Protein AF-A0A958KIE8-F1 (afdb_monomer_lite)

Radius of gyration: 34.41 Å; chains: 1; bounding box: 112×48×85 Å

Sequence (679 aa):
MIEKRIPPRPAASRLVASFLNRLNAFFDALYQSEYNPFYRSGTLAIGLLLVLLGTGFYLLFFYSVSDPYRSVADLQEQAWLGRWIRALHRYATDAALIAVFFHVIQLLAHGKTWGPRTLAWVSGTLLLIALFISAYTGYVMVWDSHGQLLALSGLQLLKELPIFSPEIGQAFSGEASLPASFFFMNLFLHVAIPLGMVFGMWIHTARLARTVWFPVPAIFCWTLAGLTAAAMLVPATLLPEADLMSIVGRIKSDWWYMFWIPLANVTSPGIALSAWGLFFIIMFSIPWWWRPPRSALPPISKVIEDDCTGCTQCARDCPYEAITMVPHSNGKHLLAKISPIHCVSCGICAASCDVLAVGPPDRASRDQIANIEHFCEEKLTTGSGEIVLIGCTHNDSVPQYLENLAAEQSHTHYIGLNCCGTLHSASLEKILDRAGGVMLCGCAARNCMNRDGLNLLLGRLYGKRVPMLDREIDRERIVTAPHSEHEVEEIKQKLEALRCYLNGEAKNSSVNVPTSRKLSWYFKRTVASTALIALVVVVNQAPLGTNPHHAQLRIMGRLPAQAEQRCRPLTDTEKASLPAHMQQKEICERTSIEYLLSVNLEGQSILEKTLKPSSLRGDLPVRIAEEINIEPGMRTVSIKAQPLNSASPVTEQIEYSETIDFQQGKIGLIEIRSASIKD

pLDDT: mean 84.86, std 10.62, range [31.44, 98.12]

Structure (mmCIF, N/CA/C/O backbone):
data_AF-A0A958KIE8-F1
#
_entry.id   AF-A0A958KIE8-F1
#
loop_
_atom_site.group_PDB
_atom_site.id
_atom_site.type_symbol
_atom_site.label_atom_id
_atom_site.label_alt_id
_atom_site.label_comp_id
_atom_site.label_asym_id
_atom_site.label_entity_id
_atom_site.label_seq_id
_atom_site.pdbx_PDB_ins_code
_atom_site.Cartn_x
_atom_site.Cartn_y
_atom_site.Cartn_z
_atom_site.occupancy
_atom_site.B_iso_or_equiv
_atom_site.auth_seq_id
_atom_site.auth_comp_id
_atom_site.auth_asym_id
_atom_site.auth_atom_id
_atom_site.pdbx_PDB_model_num
ATOM 1 N N . MET A 1 1 ? -14.141 12.221 34.749 1.00 47.59 1 MET A N 1
ATOM 2 C CA . MET A 1 1 ? -12.945 11.419 34.393 1.00 47.59 1 MET A CA 1
ATOM 3 C C . MET A 1 1 ? -12.520 11.697 32.966 1.00 47.59 1 MET A C 1
ATOM 5 O O . MET A 1 1 ? -13.037 11.076 32.050 1.00 47.59 1 MET A O 1
ATOM 9 N N . ILE A 1 2 ? -11.592 12.630 32.754 1.00 41.28 2 ILE A N 1
ATOM 10 C CA . ILE A 1 2 ? -10.952 12.775 31.444 1.00 41.28 2 ILE A CA 1
ATOM 11 C C . ILE A 1 2 ? -9.578 12.125 31.571 1.00 41.28 2 ILE A C 1
ATOM 13 O O . ILE A 1 2 ? -8.654 12.726 32.117 1.00 41.28 2 ILE A O 1
ATOM 17 N N . GLU A 1 3 ? -9.441 10.880 31.113 1.00 51.47 3 GLU A N 1
ATOM 18 C CA . GLU A 1 3 ? -8.147 10.194 31.028 1.00 51.47 3 GLU A CA 1
ATOM 19 C C . GLU A 1 3 ? -7.251 10.881 29.976 1.00 51.47 3 GLU A C 1
ATOM 21 O O . GLU A 1 3 ? -7.038 10.383 28.873 1.00 51.47 3 GLU A O 1
ATOM 26 N N . LYS A 1 4 ? -6.690 12.054 30.294 1.00 46.97 4 LYS A N 1
ATOM 27 C CA . LYS A 1 4 ? -5.667 12.715 29.470 1.00 46.97 4 LYS A CA 1
ATOM 28 C C . LYS A 1 4 ? -4.315 12.029 29.670 1.00 46.97 4 LYS A C 1
ATOM 30 O O . LYS A 1 4 ? -3.434 12.555 30.338 1.00 46.97 4 LYS A O 1
ATOM 35 N N . ARG A 1 5 ? -4.126 10.855 29.065 1.00 49.97 5 ARG A N 1
ATOM 36 C CA . ARG A 1 5 ? -2.784 10.301 28.791 1.00 49.97 5 ARG A CA 1
ATOM 37 C C . ARG A 1 5 ? -2.714 9.688 27.395 1.00 49.97 5 ARG A C 1
ATOM 39 O O . ARG A 1 5 ? -2.280 8.553 27.221 1.00 49.97 5 ARG A O 1
ATOM 46 N N . ILE A 1 6 ? -3.132 10.446 26.383 1.00 53.72 6 ILE A N 1
ATOM 47 C CA . ILE A 1 6 ? -2.697 10.163 25.014 1.00 53.72 6 ILE A CA 1
ATOM 48 C C . ILE A 1 6 ? -1.341 10.863 24.850 1.00 53.72 6 ILE A C 1
ATOM 50 O O . ILE A 1 6 ? -1.292 12.084 25.020 1.00 53.72 6 ILE A O 1
ATOM 54 N N . PRO A 1 7 ? -0.239 10.144 24.565 1.00 55.94 7 PRO A N 1
ATOM 55 C CA . PRO A 1 7 ? 1.042 10.793 24.315 1.00 55.94 7 PRO A CA 1
ATOM 56 C C . PRO A 1 7 ? 0.887 11.812 23.176 1.00 55.94 7 PRO A C 1
ATOM 58 O O . PRO A 1 7 ? 0.276 11.483 22.151 1.00 55.94 7 PRO A O 1
ATOM 61 N N . PRO A 1 8 ? 1.409 13.042 23.325 1.00 56.41 8 PRO A N 1
ATOM 62 C CA . PRO A 1 8 ? 1.294 14.053 22.286 1.00 56.41 8 PRO A CA 1
ATOM 63 C C . PRO A 1 8 ? 1.958 13.552 20.997 1.00 56.41 8 PRO A C 1
ATOM 65 O O . PRO A 1 8 ? 3.110 13.115 20.995 1.00 56.41 8 PRO A O 1
ATOM 68 N N . ARG A 1 9 ? 1.209 13.594 19.889 1.00 63.75 9 ARG A N 1
ATOM 69 C CA . ARG A 1 9 ? 1.715 13.232 18.558 1.00 63.75 9 ARG A CA 1
ATOM 70 C C . ARG A 1 9 ? 2.765 14.270 18.102 1.00 63.75 9 ARG A C 1
ATOM 72 O O . ARG A 1 9 ? 2.548 15.466 18.341 1.00 63.75 9 ARG A O 1
ATOM 79 N N . PRO A 1 10 ? 3.861 13.878 17.415 1.00 68.38 10 PRO A N 1
ATOM 80 C CA . PRO A 1 10 ? 4.815 14.827 16.831 1.00 68.38 10 PRO A CA 1
ATOM 81 C C . PRO A 1 10 ? 4.119 15.918 16.000 1.00 68.38 10 PRO A C 1
ATOM 83 O O . PRO A 1 10 ? 3.123 15.642 15.328 1.00 68.38 10 PRO A O 1
ATOM 86 N N . ALA A 1 11 ? 4.626 17.156 16.006 1.00 69.81 11 ALA A N 1
ATOM 87 C CA . ALA A 1 11 ? 3.990 18.283 15.304 1.00 69.81 11 ALA A CA 1
ATOM 88 C C . ALA A 1 11 ? 3.737 17.999 13.809 1.00 69.81 11 ALA A C 1
ATOM 90 O O . ALA A 1 11 ? 2.629 18.227 13.326 1.00 69.81 11 ALA A O 1
ATOM 91 N N . ALA A 1 12 ? 4.704 17.387 13.117 1.00 69.31 12 ALA A N 1
ATOM 92 C CA . ALA A 1 12 ? 4.561 16.968 11.722 1.00 69.31 12 ALA A CA 1
ATOM 93 C C . ALA A 1 12 ? 3.383 15.999 11.510 1.00 69.31 12 ALA A C 1
ATOM 95 O O . ALA A 1 12 ? 2.584 16.177 10.595 1.00 69.31 12 ALA A O 1
ATOM 96 N N . SER A 1 13 ? 3.202 15.018 12.401 1.00 68.19 13 SER A N 1
ATOM 97 C CA . SER A 1 13 ? 2.072 14.083 12.306 1.00 68.19 13 SER A CA 1
ATOM 98 C C . SER A 1 13 ? 0.718 14.750 12.553 1.00 68.19 13 SER A C 1
ATOM 100 O O . SER A 1 13 ? -0.270 14.320 11.972 1.00 68.19 13 SER A O 1
ATOM 102 N N . ARG A 1 14 ? 0.659 15.828 13.350 1.00 70.12 14 ARG A N 1
ATOM 103 C CA . ARG A 1 14 ? -0.570 16.616 13.544 1.00 70.12 14 ARG A CA 1
ATOM 104 C C . ARG A 1 14 ? -0.945 17.407 12.291 1.00 70.12 14 ARG A C 1
ATOM 106 O O . ARG A 1 14 ? -2.121 17.450 11.948 1.00 70.12 14 ARG A O 1
ATOM 113 N N . LEU A 1 15 ? 0.037 17.977 11.591 1.00 75.44 15 LEU A N 1
ATOM 114 C CA . LEU A 1 15 ? -0.188 18.667 10.315 1.00 75.44 15 LEU A CA 1
ATOM 115 C C . LEU A 1 15 ? -0.687 17.699 9.236 1.00 75.44 15 LEU A C 1
ATOM 117 O O . LEU A 1 15 ? -1.717 17.952 8.615 1.00 75.44 15 LEU A O 1
ATOM 121 N N . VAL A 1 16 ? -0.006 16.560 9.071 1.00 76.19 16 VAL A N 1
ATOM 122 C CA . VAL A 1 16 ? -0.420 15.520 8.115 1.00 76.19 16 VAL A CA 1
ATOM 123 C C . VAL A 1 16 ? -1.796 14.960 8.483 1.00 76.19 16 VAL A C 1
ATOM 125 O O . VAL A 1 16 ? -2.643 14.818 7.607 1.00 76.19 16 VAL A O 1
ATOM 128 N N . ALA A 1 17 ? -2.057 14.696 9.767 1.00 74.69 17 ALA A N 1
ATOM 129 C CA . ALA A 1 17 ? -3.368 14.245 10.227 1.00 74.69 17 ALA A CA 1
ATOM 130 C C . ALA A 1 17 ? -4.466 15.278 9.941 1.00 74.69 17 ALA A C 1
ATOM 132 O O . ALA A 1 17 ? -5.523 14.899 9.465 1.00 74.69 17 ALA A O 1
ATOM 133 N N . SER A 1 18 ? -4.214 16.574 10.145 1.00 76.31 18 SER A N 1
ATOM 134 C CA . SER A 1 18 ? -5.188 17.631 9.831 1.00 76.31 18 SER A CA 1
ATOM 135 C C . SER A 1 18 ? -5.561 17.651 8.344 1.00 76.31 18 SER A C 1
ATOM 137 O O . SER A 1 18 ? -6.742 17.687 7.997 1.00 76.31 18 SER A O 1
ATOM 139 N N . PHE A 1 19 ? -4.568 17.551 7.454 1.00 81.12 19 PHE A N 1
ATOM 140 C CA . PHE A 1 19 ? -4.816 17.447 6.014 1.00 81.12 19 PHE A CA 1
ATOM 141 C C . PHE A 1 19 ? -5.600 16.175 5.658 1.00 81.12 19 PHE A C 1
ATOM 143 O O . PHE A 1 19 ? -6.619 16.247 4.971 1.00 81.12 19 PHE A O 1
ATOM 150 N N . LEU A 1 20 ? -5.166 15.017 6.166 1.00 81.38 20 LEU A N 1
ATOM 151 C CA . LEU A 1 20 ? -5.851 13.749 5.922 1.00 81.38 20 LEU A CA 1
ATOM 152 C C . LEU A 1 20 ? -7.263 13.726 6.499 1.00 81.38 20 LEU A C 1
ATOM 154 O O . LEU A 1 20 ? -8.125 13.096 5.906 1.00 81.38 20 LEU A O 1
ATOM 158 N N . ASN A 1 21 ? -7.531 14.412 7.606 1.00 78.19 21 ASN A N 1
ATOM 159 C CA . ASN A 1 21 ? -8.865 14.474 8.192 1.00 78.19 21 ASN A CA 1
ATOM 160 C C . ASN A 1 21 ? -9.828 15.245 7.291 1.00 78.19 21 ASN A C 1
ATOM 162 O O . ASN A 1 21 ? -10.932 14.770 7.057 1.00 78.19 21 ASN A O 1
ATOM 166 N N . ARG A 1 22 ? -9.389 16.355 6.679 1.00 81.62 22 ARG A N 1
ATOM 167 C CA . ARG A 1 22 ? -10.185 17.061 5.654 1.00 81.62 22 ARG A CA 1
ATOM 168 C C . ARG A 1 22 ? -10.444 16.193 4.429 1.00 81.62 22 ARG A C 1
ATOM 170 O O . ARG A 1 22 ? -11.528 16.226 3.859 1.00 81.62 22 ARG A O 1
ATOM 177 N N . LEU A 1 23 ? -9.446 15.415 4.021 1.00 83.12 23 LEU A N 1
ATOM 178 C CA . LEU A 1 23 ? -9.596 14.484 2.913 1.00 83.12 23 LEU A CA 1
ATOM 179 C C . LEU A 1 23 ? -10.590 13.368 3.278 1.00 83.12 23 LEU A C 1
ATOM 181 O O . LEU A 1 23 ? -11.535 13.115 2.541 1.00 83.12 23 LEU A O 1
ATOM 185 N N . ASN A 1 24 ? -10.434 12.749 4.448 1.00 83.44 24 ASN A N 1
ATOM 186 C CA . ASN A 1 24 ? -11.340 11.724 4.955 1.00 83.44 24 ASN A CA 1
ATOM 187 C C . ASN A 1 24 ? -12.767 12.257 5.089 1.00 83.44 24 ASN A C 1
ATOM 189 O O . ASN A 1 24 ? -13.681 11.542 4.713 1.00 83.44 24 ASN A O 1
ATOM 193 N N . ALA A 1 25 ? -12.951 13.515 5.499 1.00 79.31 25 ALA A N 1
ATOM 194 C CA . ALA A 1 25 ? -14.246 14.190 5.547 1.00 79.31 25 ALA A CA 1
ATOM 195 C C . ALA A 1 25 ? -15.003 14.128 4.229 1.00 79.31 25 ALA A C 1
ATOM 197 O O . ALA A 1 25 ? -16.166 13.734 4.166 1.00 79.31 25 ALA A O 1
ATOM 198 N N . PHE A 1 26 ? -14.310 14.509 3.159 1.00 84.44 26 PHE A N 1
ATOM 199 C CA . PHE A 1 26 ? -14.877 14.533 1.825 1.00 84.44 26 PHE A CA 1
ATOM 200 C C . PHE A 1 26 ? -15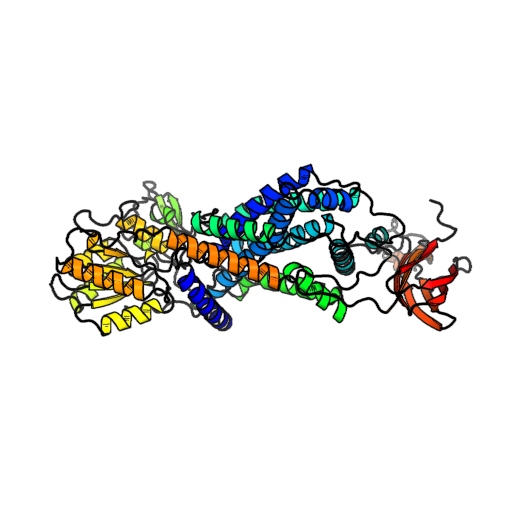.301 13.125 1.384 1.00 84.44 26 PHE A C 1
ATOM 202 O O . PHE A 1 26 ? -16.387 12.936 0.835 1.00 84.44 26 PHE A O 1
ATOM 209 N N . PHE A 1 27 ? -14.472 12.118 1.669 1.00 85.00 27 PHE A N 1
ATOM 210 C CA . PHE A 1 27 ? -14.773 10.731 1.318 1.00 85.00 27 PHE A CA 1
ATOM 211 C C . PHE A 1 27 ? -15.813 10.082 2.235 1.00 85.00 27 PHE A C 1
ATOM 213 O O . PHE A 1 27 ? -16.597 9.272 1.749 1.00 85.00 27 PHE A O 1
ATOM 220 N N . ASP A 1 28 ? -15.884 10.462 3.508 1.00 83.38 28 ASP A N 1
ATOM 221 C CA . ASP A 1 28 ? -16.938 10.048 4.433 1.00 83.38 28 ASP A CA 1
ATOM 222 C C . ASP A 1 28 ? -18.288 10.607 3.977 1.00 83.38 28 ASP A C 1
ATOM 224 O O . ASP A 1 28 ? -19.258 9.864 3.889 1.00 83.38 28 ASP A O 1
ATOM 228 N N . ALA A 1 29 ? -18.354 11.873 3.558 1.00 81.12 29 ALA A N 1
ATOM 229 C CA . ALA A 1 29 ? -19.580 12.438 2.994 1.00 81.12 29 ALA A CA 1
ATOM 230 C C . ALA A 1 29 ? -20.040 11.689 1.723 1.00 81.12 29 ALA A C 1
ATOM 232 O O . ALA A 1 29 ? -21.236 11.501 1.483 1.00 81.12 29 ALA A O 1
ATOM 233 N N . LEU A 1 30 ? -19.091 11.225 0.905 1.00 83.31 30 LEU A N 1
ATOM 234 C CA . LEU A 1 30 ? -19.371 10.566 -0.371 1.00 83.31 30 LEU A CA 1
ATOM 235 C C . LEU A 1 30 ? -19.731 9.075 -0.215 1.00 83.31 30 LEU A C 1
ATOM 237 O O . LEU A 1 30 ? -20.701 8.588 -0.810 1.00 83.31 30 LEU A O 1
ATOM 241 N N . TYR A 1 31 ? -18.977 8.348 0.610 1.00 82.56 31 TYR A N 1
ATOM 242 C CA . TYR A 1 31 ? -19.041 6.890 0.747 1.00 82.56 31 TYR A CA 1
ATOM 243 C C . TYR A 1 31 ? -19.612 6.405 2.082 1.00 82.56 31 TYR A C 1
ATOM 245 O O . TYR A 1 31 ? -19.972 5.232 2.170 1.00 82.56 31 TYR A O 1
ATOM 253 N N . GLN A 1 32 ? -19.768 7.286 3.073 1.00 82.00 32 GLN A N 1
ATOM 254 C CA . GLN A 1 32 ? -19.886 6.968 4.503 1.00 82.00 32 GLN A CA 1
ATOM 255 C C . GLN A 1 32 ? -18.596 6.373 5.065 1.00 82.00 32 GLN A C 1
ATOM 257 O O . GLN A 1 32 ? -17.829 5.712 4.357 1.00 82.00 32 GLN A O 1
ATOM 262 N N . SER A 1 33 ? -18.374 6.565 6.362 1.00 79.44 33 SER A N 1
ATOM 263 C CA . SER A 1 33 ? -17.153 6.112 7.036 1.00 79.44 33 SER A CA 1
ATOM 264 C C . SER A 1 33 ? -16.941 4.598 6.913 1.00 79.44 33 SER A C 1
ATOM 266 O O . SER A 1 33 ? -15.813 4.110 6.824 1.00 79.44 33 SER A O 1
ATOM 268 N N . GLU A 1 34 ? -18.027 3.830 6.799 1.00 80.38 34 GLU A N 1
ATOM 269 C CA . GLU A 1 34 ? -17.981 2.388 6.574 1.00 80.38 34 GLU A CA 1
ATOM 270 C C . GLU A 1 34 ? -17.353 1.999 5.224 1.00 80.38 34 GLU A C 1
ATOM 272 O O . GLU A 1 34 ? -16.671 0.973 5.166 1.00 80.38 34 GLU A O 1
ATOM 277 N N . TYR A 1 35 ? -17.541 2.783 4.156 1.00 84.56 35 TYR A N 1
ATOM 278 C CA . TYR A 1 35 ? -17.046 2.479 2.802 1.00 84.56 35 TYR A CA 1
ATOM 279 C C . TYR A 1 35 ? -15.987 3.467 2.318 1.00 84.56 35 TYR A C 1
ATOM 281 O O . TYR A 1 35 ? -15.679 3.494 1.128 1.00 84.56 35 TYR A O 1
ATOM 289 N N . ASN A 1 36 ? -15.403 4.258 3.215 1.00 86.62 36 ASN A N 1
ATOM 290 C CA . ASN A 1 36 ? -14.331 5.167 2.853 1.00 86.62 36 ASN A CA 1
ATOM 291 C C . ASN A 1 36 ? -13.122 4.371 2.289 1.00 86.62 36 ASN A C 1
ATOM 293 O O . ASN A 1 36 ? -12.564 3.513 2.992 1.00 86.62 36 ASN A O 1
ATOM 297 N N . PRO A 1 37 ? -12.695 4.630 1.033 1.00 85.88 37 PRO A N 1
ATOM 298 C CA . PRO A 1 37 ? -11.591 3.912 0.396 1.00 85.88 37 PRO A CA 1
ATOM 299 C C . PRO A 1 37 ? -10.255 4.098 1.107 1.00 85.88 37 PRO A C 1
ATOM 301 O O . PRO A 1 37 ? -9.429 3.188 1.079 1.00 85.88 37 PRO A O 1
ATOM 304 N N . PHE A 1 38 ? -10.037 5.217 1.797 1.00 85.62 38 PHE A N 1
ATOM 305 C CA . PHE A 1 38 ? -8.783 5.465 2.501 1.00 85.62 38 PHE A CA 1
ATOM 306 C C . PHE A 1 38 ? -8.675 4.641 3.773 1.00 85.62 38 PHE A C 1
ATOM 308 O O . PHE A 1 38 ? -7.670 3.955 3.954 1.00 85.62 38 PHE A O 1
ATOM 315 N N . TYR A 1 39 ? -9.744 4.560 4.572 1.00 84.38 39 TYR A N 1
ATOM 316 C CA . TYR A 1 39 ? -9.789 3.686 5.754 1.00 84.38 39 TYR A CA 1
ATOM 317 C C . TYR A 1 39 ? -9.575 2.207 5.408 1.00 84.38 39 TYR A C 1
ATOM 319 O O . TYR A 1 39 ? -9.159 1.413 6.255 1.00 84.38 39 TYR A O 1
ATOM 327 N N . ARG A 1 40 ? -9.854 1.831 4.156 1.00 88.06 40 ARG A N 1
ATOM 328 C CA . ARG A 1 40 ? -9.748 0.465 3.630 1.00 88.06 40 ARG A CA 1
ATOM 329 C C . ARG A 1 40 ? -8.633 0.284 2.606 1.00 88.06 40 ARG A C 1
ATOM 331 O O . ARG A 1 40 ? -8.549 -0.782 1.997 1.00 88.06 40 ARG A O 1
ATOM 338 N N . SER A 1 41 ? -7.756 1.273 2.475 1.00 92.31 41 SER A N 1
ATOM 339 C CA . SER A 1 41 ? -6.657 1.325 1.508 1.00 92.31 41 SER A CA 1
ATOM 340 C C . SER A 1 41 ? -5.797 0.058 1.507 1.00 92.31 41 SER A C 1
ATOM 342 O O . SER A 1 41 ? -5.546 -0.509 0.450 1.00 92.31 41 SER A O 1
ATOM 344 N N . GLY A 1 42 ? -5.449 -0.471 2.686 1.00 91.94 42 GLY A N 1
ATOM 345 C CA . GLY A 1 42 ? -4.684 -1.720 2.807 1.00 91.94 42 GLY A CA 1
ATOM 346 C C . GLY A 1 42 ? -5.413 -2.947 2.237 1.00 91.94 42 GLY A C 1
ATOM 347 O O . GLY A 1 42 ? -4.840 -3.703 1.460 1.00 91.94 42 GLY A O 1
ATOM 348 N N . THR A 1 43 ? -6.701 -3.128 2.557 1.00 92.44 43 THR A N 1
ATOM 349 C CA . THR A 1 43 ? -7.502 -4.234 1.991 1.00 92.44 43 THR A CA 1
ATOM 350 C C . THR A 1 43 ? -7.786 -4.050 0.504 1.00 92.44 43 THR A C 1
ATOM 352 O O . THR A 1 43 ? -7.879 -5.026 -0.235 1.00 92.44 43 THR A O 1
ATOM 355 N N . LEU A 1 44 ? -7.912 -2.799 0.053 1.00 94.12 44 LEU A N 1
ATOM 356 C CA . LEU A 1 44 ? -8.105 -2.482 -1.354 1.00 94.12 44 LEU A CA 1
ATOM 357 C C . LEU A 1 44 ? -6.842 -2.800 -2.164 1.00 94.12 44 LEU A C 1
ATOM 359 O O . LEU A 1 44 ? -6.957 -3.405 -3.222 1.00 94.12 44 LEU A O 1
ATOM 363 N N . ALA A 1 45 ? -5.653 -2.492 -1.635 1.00 96.00 45 ALA A N 1
ATOM 364 C CA . ALA A 1 45 ? -4.377 -2.853 -2.250 1.00 96.00 45 ALA A CA 1
ATOM 365 C C . ALA A 1 45 ? -4.228 -4.375 -2.427 1.00 96.00 45 ALA A C 1
ATOM 367 O O . ALA A 1 45 ? -3.807 -4.823 -3.489 1.00 96.00 45 ALA A O 1
ATOM 368 N N . ILE A 1 46 ? -4.646 -5.181 -1.440 1.00 95.31 46 ILE A N 1
ATOM 369 C CA . ILE A 1 46 ? -4.676 -6.651 -1.567 1.00 95.31 46 ILE A CA 1
ATOM 370 C C . ILE A 1 46 ? -5.664 -7.084 -2.659 1.00 95.31 46 ILE A C 1
ATOM 372 O O . ILE A 1 46 ? -5.325 -7.909 -3.503 1.00 95.31 46 ILE A O 1
ATOM 376 N N . GLY A 1 47 ? -6.875 -6.517 -2.677 1.00 96.12 47 GLY A N 1
ATOM 377 C CA . GLY A 1 47 ? -7.859 -6.803 -3.726 1.00 96.12 47 GLY A CA 1
ATOM 378 C C . GLY A 1 47 ? -7.335 -6.482 -5.129 1.00 96.12 47 GLY A C 1
ATOM 379 O O . GLY A 1 47 ? -7.515 -7.273 -6.050 1.00 96.12 47 GLY A O 1
ATOM 380 N N . LEU A 1 48 ? -6.637 -5.357 -5.286 1.00 97.19 48 LEU A N 1
ATOM 381 C CA . LEU A 1 48 ? -6.026 -4.945 -6.550 1.00 97.19 48 LEU A CA 1
ATOM 382 C C . LEU A 1 48 ? -4.829 -5.822 -6.931 1.00 97.19 48 LEU A C 1
ATOM 384 O O . LEU A 1 48 ? -4.690 -6.153 -8.103 1.00 97.19 48 LEU A O 1
ATOM 388 N N . LEU A 1 49 ? -4.029 -6.288 -5.966 1.00 96.81 49 LEU A N 1
ATOM 389 C CA . LEU A 1 49 ? -2.990 -7.292 -6.216 1.00 96.81 49 LEU A CA 1
ATOM 390 C C . LEU A 1 49 ? -3.590 -8.580 -6.801 1.00 96.81 49 LEU A C 1
ATOM 392 O O . LEU A 1 49 ? -3.026 -9.142 -7.732 1.00 96.81 49 LEU A O 1
ATOM 396 N N . LEU A 1 50 ? -4.755 -9.027 -6.323 1.00 96.88 50 LEU A N 1
ATOM 397 C CA . LEU A 1 50 ? -5.438 -10.196 -6.896 1.00 96.88 50 LEU A CA 1
ATOM 398 C C . LEU A 1 50 ? -5.936 -9.938 -8.322 1.00 96.88 50 LEU A C 1
ATOM 400 O O . LEU A 1 50 ? -5.831 -10.824 -9.168 1.00 96.88 50 LEU A O 1
ATOM 404 N N . VAL A 1 51 ? -6.438 -8.730 -8.608 1.00 97.50 51 VAL A N 1
ATOM 405 C CA . VAL A 1 51 ? -6.798 -8.324 -9.978 1.00 97.50 51 VAL A CA 1
ATOM 406 C C . VAL A 1 51 ? -5.565 -8.350 -10.882 1.00 97.50 51 VAL A C 1
ATOM 408 O O . VAL A 1 51 ? -5.638 -8.888 -11.985 1.00 97.50 51 VAL A O 1
ATOM 411 N N . LEU A 1 52 ? -4.427 -7.831 -10.414 1.00 97.94 52 LEU A N 1
ATOM 412 C CA . LEU A 1 52 ? -3.158 -7.845 -11.144 1.00 97.94 52 LEU A CA 1
ATOM 413 C C . LEU A 1 52 ? -2.653 -9.266 -11.397 1.00 97.94 52 LEU A C 1
ATOM 415 O O . LEU A 1 52 ? -2.269 -9.574 -12.519 1.00 97.94 52 LEU A O 1
ATOM 419 N N . LEU A 1 53 ? -2.717 -10.154 -10.404 1.00 97.88 53 LEU A N 1
ATOM 420 C CA . LEU A 1 53 ? -2.345 -11.560 -10.575 1.00 97.88 53 LEU A CA 1
ATOM 421 C C . LEU A 1 53 ? -3.260 -12.269 -11.581 1.00 97.88 53 LEU A C 1
ATOM 423 O O . LEU A 1 53 ? -2.768 -12.975 -12.455 1.00 97.88 53 LEU A O 1
ATOM 427 N N . GLY A 1 54 ? -4.577 -12.058 -11.495 1.00 97.56 54 GLY A N 1
ATOM 428 C CA . GLY A 1 54 ? -5.542 -12.680 -12.406 1.00 97.56 54 GLY A CA 1
ATOM 429 C C . GLY A 1 54 ? -5.401 -12.192 -13.849 1.00 97.56 54 GLY A C 1
ATOM 430 O O . GLY A 1 54 ? -5.328 -12.995 -14.777 1.00 97.56 54 GLY A O 1
ATOM 431 N N . THR A 1 55 ? -5.316 -10.875 -14.044 1.00 97.44 55 THR A N 1
ATOM 432 C CA . THR A 1 55 ? -5.118 -10.277 -15.376 1.00 97.44 55 THR A CA 1
ATOM 433 C C . THR A 1 55 ? -3.724 -10.569 -15.931 1.00 97.44 55 THR A C 1
ATOM 435 O O . THR A 1 55 ? -3.599 -10.869 -17.112 1.00 97.44 55 THR A O 1
ATOM 438 N N . GLY A 1 56 ? -2.686 -10.554 -15.091 1.00 96.88 56 GLY A N 1
ATOM 439 C CA . GLY A 1 56 ? -1.318 -10.892 -15.477 1.00 96.88 56 GLY A CA 1
ATOM 440 C C . GLY A 1 56 ? -1.206 -12.343 -15.930 1.00 96.88 56 GLY A C 1
ATOM 441 O O . GLY A 1 56 ? -0.724 -12.593 -17.027 1.00 96.88 56 GLY A O 1
ATOM 442 N N . PHE A 1 57 ? -1.744 -13.288 -15.149 1.00 97.06 57 PHE A N 1
ATOM 443 C CA . PHE A 1 57 ? -1.795 -14.707 -15.518 1.00 97.06 57 PHE A CA 1
ATOM 444 C C . PHE A 1 57 ? -2.463 -14.928 -16.879 1.00 97.06 57 PHE A C 1
ATOM 446 O O . PHE A 1 57 ? -1.969 -15.705 -17.687 1.00 97.06 57 PHE A O 1
ATOM 453 N N . TYR A 1 58 ? -3.551 -14.209 -17.156 1.00 96.25 58 TYR A N 1
ATOM 454 C CA . TYR A 1 58 ? -4.198 -14.254 -18.461 1.00 96.25 58 TYR A CA 1
ATOM 455 C C . TYR A 1 58 ? -3.289 -13.727 -19.590 1.00 96.25 58 TYR A C 1
ATOM 457 O O . TYR A 1 58 ? -3.171 -14.362 -20.635 1.00 96.25 58 TYR A O 1
ATOM 465 N N . LEU A 1 59 ? -2.621 -12.587 -19.389 1.00 95.38 59 LEU A N 1
ATOM 466 C CA . LEU A 1 59 ? -1.754 -11.980 -20.406 1.00 95.38 59 LEU A CA 1
ATOM 467 C C . LEU A 1 59 ? -0.530 -12.851 -20.739 1.00 95.38 59 LEU A C 1
ATOM 469 O O . LEU A 1 59 ? -0.047 -12.808 -21.869 1.00 95.38 59 LEU A O 1
ATOM 473 N N . LEU A 1 60 ? -0.068 -13.689 -19.801 1.00 95.12 60 LEU A N 1
ATOM 474 C CA . LEU A 1 60 ? 1.045 -14.620 -20.029 1.00 95.12 60 LEU A CA 1
ATOM 475 C C . LEU A 1 60 ? 0.798 -15.600 -21.179 1.00 95.12 60 LEU A C 1
ATOM 477 O O . LEU A 1 60 ? 1.755 -15.990 -21.838 1.00 95.12 60 LEU A O 1
ATOM 481 N N . PHE A 1 61 ? -0.454 -15.983 -21.449 1.00 93.88 61 PHE A N 1
ATOM 482 C CA . PHE A 1 61 ? -0.772 -16.913 -22.540 1.00 93.88 61 PHE A CA 1
ATOM 483 C C . PHE A 1 61 ? -0.499 -16.341 -23.935 1.00 93.88 61 PHE A C 1
ATOM 485 O O . PHE A 1 61 ? -0.419 -17.102 -24.896 1.00 93.88 61 PHE A O 1
ATOM 492 N N . PHE A 1 62 ? -0.367 -15.020 -24.049 1.00 94.06 62 PHE A N 1
ATOM 493 C CA . PHE A 1 62 ? -0.241 -14.321 -25.326 1.00 94.06 62 PHE A CA 1
ATOM 494 C C . PHE A 1 62 ? 1.102 -13.606 -25.494 1.00 94.06 62 PHE A C 1
ATOM 496 O O . PHE A 1 62 ? 1.425 -13.171 -26.594 1.00 94.06 62 PHE A O 1
ATOM 503 N N . TYR A 1 63 ? 1.885 -13.468 -24.423 1.00 95.69 63 TYR A N 1
ATOM 504 C CA . TYR A 1 63 ? 3.164 -12.769 -24.464 1.00 95.69 63 TYR A CA 1
ATOM 505 C C . TYR A 1 63 ? 4.275 -13.653 -25.045 1.00 95.69 63 TYR A C 1
ATOM 507 O O . TYR A 1 63 ? 4.474 -14.784 -24.597 1.00 95.69 63 TYR A O 1
ATOM 515 N N . SER A 1 64 ? 5.045 -13.117 -25.996 1.00 95.56 64 SER A N 1
ATOM 516 C CA . SER A 1 64 ? 6.200 -13.798 -26.590 1.00 95.56 64 SER A CA 1
ATOM 517 C C . SER A 1 64 ? 7.508 -13.114 -26.209 1.00 95.56 64 SER A C 1
ATOM 519 O O . SER A 1 64 ? 7.695 -11.928 -26.448 1.00 95.56 64 SER A O 1
ATOM 521 N N . VAL A 1 65 ? 8.463 -13.874 -25.667 1.00 95.06 65 VAL A N 1
ATOM 522 C CA . VAL A 1 65 ? 9.804 -13.353 -25.330 1.00 95.06 65 VAL A CA 1
ATOM 523 C C . VAL A 1 65 ? 10.698 -13.140 -26.554 1.00 95.06 65 VAL A C 1
ATOM 525 O O . VAL A 1 65 ? 11.687 -12.420 -26.453 1.00 95.06 65 VAL A O 1
ATOM 528 N N . SER A 1 66 ? 10.393 -13.787 -27.686 1.00 93.25 66 SER A N 1
ATOM 529 C CA . SER A 1 66 ? 11.180 -13.651 -28.919 1.00 93.25 66 SER A CA 1
ATOM 530 C C . SER A 1 66 ? 10.812 -12.401 -29.711 1.00 93.25 66 SER A C 1
ATOM 532 O O . SER A 1 66 ? 11.660 -11.869 -30.415 1.00 93.25 66 SER A O 1
ATOM 534 N N . ASP A 1 67 ? 9.557 -11.961 -29.599 1.00 93.31 67 ASP A N 1
ATOM 535 C CA . ASP A 1 67 ? 9.043 -10.746 -30.232 1.00 93.31 67 ASP A CA 1
ATOM 536 C C . ASP A 1 67 ? 8.054 -10.036 -29.277 1.00 93.31 67 ASP A C 1
ATOM 538 O O . ASP A 1 67 ? 6.829 -10.164 -29.416 1.00 93.31 67 ASP A O 1
ATOM 542 N N . PRO A 1 68 ? 8.577 -9.356 -28.235 1.00 94.19 68 PRO A N 1
ATOM 543 C CA . PRO A 1 68 ? 7.764 -8.770 -27.170 1.00 94.19 68 PRO A CA 1
ATOM 544 C C . PRO A 1 68 ? 6.766 -7.736 -27.677 1.00 94.19 68 PRO A C 1
ATOM 546 O O . PRO A 1 68 ? 5.572 -7.849 -27.391 1.00 94.19 68 PRO A O 1
ATOM 549 N N . TYR A 1 69 ? 7.237 -6.766 -28.466 1.00 95.50 69 TYR A N 1
ATOM 550 C CA . TYR A 1 69 ? 6.412 -5.661 -28.943 1.00 95.50 69 TYR A CA 1
ATOM 551 C C . TYR A 1 69 ? 5.261 -6.167 -29.811 1.00 95.50 69 TYR A C 1
ATOM 553 O O . TYR A 1 69 ? 4.100 -5.837 -29.551 1.00 95.50 69 TYR A O 1
ATOM 561 N N . ARG A 1 70 ? 5.550 -7.038 -30.788 1.00 95.56 70 ARG A N 1
ATOM 562 C CA . ARG A 1 70 ? 4.518 -7.583 -31.671 1.00 95.56 70 ARG A CA 1
ATOM 563 C C . ARG A 1 70 ? 3.487 -8.410 -30.914 1.00 95.56 70 ARG A C 1
ATOM 565 O O . ARG A 1 70 ? 2.298 -8.239 -31.151 1.00 95.56 70 ARG A O 1
ATOM 572 N N . SER A 1 71 ? 3.907 -9.227 -29.945 1.00 95.25 71 SER A N 1
ATOM 573 C CA . SER A 1 71 ? 2.960 -10.009 -29.135 1.00 95.25 71 SER A CA 1
ATOM 574 C C . SER A 1 71 ? 1.966 -9.128 -28.365 1.00 95.25 71 SER A C 1
ATOM 576 O O . SER A 1 71 ? 0.787 -9.464 -28.226 1.00 95.25 71 SER A O 1
ATOM 578 N N . VAL A 1 72 ? 2.408 -7.951 -27.911 1.00 94.81 72 VAL A N 1
ATOM 579 C CA . VAL A 1 72 ? 1.542 -6.969 -27.249 1.00 94.81 72 VAL A CA 1
ATOM 580 C C . VAL A 1 72 ? 0.702 -6.178 -28.258 1.00 94.81 72 VAL A C 1
ATOM 582 O O . VAL A 1 72 ? -0.444 -5.837 -27.952 1.00 94.81 72 VAL A O 1
ATOM 585 N N . ALA A 1 73 ? 1.221 -5.910 -29.457 1.00 94.81 73 ALA A N 1
ATOM 586 C CA . ALA A 1 73 ? 0.460 -5.304 -30.548 1.00 94.81 73 ALA A CA 1
ATOM 587 C C . ALA A 1 73 ? -0.709 -6.203 -30.988 1.00 94.81 73 ALA A C 1
ATOM 589 O O . ALA A 1 73 ? -1.846 -5.735 -31.036 1.00 94.81 73 ALA A O 1
ATOM 590 N N . ASP A 1 74 ? -0.470 -7.504 -31.164 1.00 93.69 74 ASP A N 1
ATOM 591 C CA . ASP A 1 74 ? -1.498 -8.490 -31.518 1.00 93.69 74 ASP A CA 1
ATOM 592 C C . ASP A 1 74 ? -2.600 -8.570 -30.437 1.00 93.69 74 ASP A C 1
ATOM 594 O O . ASP A 1 74 ? -3.797 -8.664 -30.732 1.00 93.69 74 ASP A O 1
ATOM 598 N N . LEU A 1 75 ? -2.222 -8.467 -29.155 1.00 91.56 75 LEU A N 1
ATOM 599 C CA . LEU A 1 75 ? -3.168 -8.327 -28.040 1.00 91.56 75 LEU A CA 1
ATOM 600 C C . LEU A 1 75 ? -3.985 -7.030 -28.129 1.00 91.56 75 LEU A C 1
ATOM 602 O O . LEU A 1 75 ? -5.178 -7.011 -27.818 1.00 91.56 75 LEU A O 1
ATOM 606 N N . GLN A 1 76 ? -3.355 -5.928 -28.525 1.00 91.00 76 GLN A N 1
ATOM 607 C CA . GLN A 1 76 ? -3.990 -4.615 -28.617 1.00 91.00 76 GLN A CA 1
ATOM 608 C C . GLN A 1 76 ? -5.042 -4.547 -29.738 1.00 91.00 76 GLN A C 1
ATOM 610 O O . GLN A 1 76 ? -6.015 -3.794 -29.615 1.00 91.00 76 GLN A O 1
ATOM 615 N N . GLU A 1 77 ? -4.892 -5.338 -30.800 1.00 90.69 77 GLU A N 1
ATOM 616 C CA . GLU A 1 77 ? -5.875 -5.445 -31.885 1.00 90.69 77 GLU A CA 1
ATOM 617 C C . GLU A 1 77 ? -7.171 -6.143 -31.435 1.00 90.69 77 GLU A C 1
ATOM 619 O O . GLU A 1 77 ? -8.270 -5.819 -31.898 1.00 90.69 77 GLU A O 1
ATOM 624 N N . GLN A 1 78 ? -7.083 -7.044 -30.454 1.00 88.31 78 GLN A N 1
ATOM 625 C CA . GLN A 1 78 ? -8.230 -7.768 -29.910 1.00 88.31 78 GLN A CA 1
ATOM 626 C C . GLN A 1 78 ? -8.996 -6.912 -28.894 1.00 88.31 78 GLN A C 1
ATOM 628 O O . GLN A 1 78 ? -8.626 -6.804 -27.723 1.00 88.31 78 GLN A O 1
ATOM 633 N N . ALA A 1 79 ? -10.121 -6.334 -29.325 1.00 73.75 79 ALA A N 1
ATOM 634 C CA . ALA A 1 79 ? -10.865 -5.334 -28.558 1.00 73.75 79 ALA A CA 1
ATOM 635 C C . ALA A 1 79 ? -11.249 -5.744 -27.120 1.00 73.75 79 ALA A C 1
ATOM 637 O O . ALA A 1 79 ? -11.115 -4.920 -26.215 1.00 73.75 79 ALA A O 1
ATOM 638 N N . TRP A 1 80 ? -11.729 -6.976 -26.921 1.00 70.25 80 TRP A N 1
ATOM 639 C CA . TRP A 1 80 ? -12.309 -7.441 -25.651 1.00 70.25 80 TRP A CA 1
ATOM 640 C C . TRP A 1 80 ? -11.363 -8.327 -24.847 1.00 70.25 80 TRP A C 1
ATOM 642 O O . TRP A 1 80 ? -11.176 -8.113 -23.656 1.00 70.25 80 TRP A O 1
ATOM 652 N N . LEU A 1 81 ? -10.761 -9.321 -25.492 1.00 81.44 81 LEU A N 1
ATOM 653 C CA . LEU A 1 81 ? -9.929 -10.309 -24.814 1.00 81.44 81 LEU A CA 1
ATOM 654 C C . LEU A 1 81 ? -8.486 -9.832 -24.611 1.00 81.44 81 LEU A C 1
ATOM 656 O O . LEU A 1 81 ? -7.839 -10.301 -23.686 1.00 81.44 81 LEU A O 1
ATOM 660 N N . GLY A 1 82 ? -7.981 -8.885 -25.406 1.00 87.75 82 GLY A N 1
ATOM 661 C CA . GLY A 1 82 ? -6.607 -8.395 -25.276 1.00 87.75 82 GLY A CA 1
ATOM 662 C C . GLY A 1 82 ? -6.538 -6.970 -24.736 1.00 87.75 82 GLY A C 1
ATOM 663 O O . GLY A 1 82 ? -6.210 -6.754 -23.568 1.00 87.75 82 GLY A O 1
ATOM 664 N N . ARG A 1 83 ? -6.908 -5.986 -25.561 1.00 90.94 83 ARG A N 1
ATOM 665 C CA . ARG A 1 83 ? -6.814 -4.548 -25.255 1.00 90.94 83 ARG A CA 1
ATOM 666 C C . ARG A 1 83 ? -7.455 -4.158 -23.925 1.00 90.94 83 ARG A C 1
ATOM 668 O O . ARG A 1 83 ? -6.853 -3.405 -23.160 1.00 90.94 83 ARG A O 1
ATOM 675 N N . TRP A 1 84 ? -8.657 -4.662 -23.639 1.00 93.12 84 TRP A N 1
ATOM 676 C CA . TRP A 1 84 ? -9.357 -4.362 -22.388 1.00 93.12 84 TRP A CA 1
ATOM 677 C C . TRP A 1 84 ? -8.640 -4.946 -21.165 1.00 93.12 84 TRP A C 1
ATOM 679 O O . TRP A 1 84 ? -8.393 -4.209 -20.213 1.00 93.12 84 TRP A O 1
ATOM 689 N N . ILE A 1 85 ? -8.249 -6.228 -21.189 1.00 94.75 85 ILE A N 1
ATOM 690 C CA . ILE A 1 85 ? -7.539 -6.861 -20.061 1.00 94.75 85 ILE A CA 1
ATOM 691 C C . ILE A 1 85 ? -6.182 -6.194 -19.836 1.00 94.75 85 ILE A C 1
ATOM 693 O O . ILE A 1 85 ? -5.811 -5.937 -18.692 1.00 94.75 85 ILE A O 1
ATOM 697 N N . ARG A 1 86 ? -5.472 -5.836 -20.911 1.00 94.50 86 ARG A N 1
ATOM 698 C CA . ARG A 1 86 ? -4.214 -5.086 -20.831 1.00 94.50 86 ARG A CA 1
ATOM 699 C C . ARG A 1 86 ? -4.410 -3.719 -20.175 1.00 94.50 86 ARG A C 1
ATOM 701 O O . ARG A 1 86 ? -3.654 -3.357 -19.275 1.00 94.50 86 ARG A O 1
ATOM 708 N N . ALA A 1 87 ? -5.438 -2.974 -20.583 1.00 93.25 87 ALA A N 1
ATOM 709 C CA . ALA A 1 87 ? -5.774 -1.685 -19.981 1.00 93.25 87 ALA A CA 1
ATOM 710 C C . ALA A 1 87 ? -6.207 -1.830 -18.511 1.00 93.25 87 ALA A C 1
ATOM 712 O O . ALA A 1 87 ? -5.789 -1.038 -17.669 1.00 93.25 87 ALA A O 1
ATOM 713 N N . LEU A 1 88 ? -6.978 -2.869 -18.177 1.00 95.12 88 LEU A N 1
ATOM 714 C CA . LEU A 1 88 ? -7.364 -3.171 -16.800 1.00 95.12 88 LEU A CA 1
ATOM 715 C C . LEU A 1 88 ? -6.145 -3.504 -15.934 1.00 95.12 88 LEU A C 1
ATOM 717 O O . LEU A 1 88 ? -6.030 -2.952 -14.844 1.00 95.12 88 LEU A O 1
ATOM 721 N N . HIS A 1 89 ? -5.229 -4.351 -16.416 1.00 96.19 89 HIS A N 1
ATOM 722 C CA . HIS A 1 89 ? -3.974 -4.666 -15.728 1.00 96.19 89 HIS A CA 1
ATOM 723 C C . HIS A 1 89 ? -3.188 -3.379 -15.457 1.00 96.19 89 HIS A C 1
ATOM 725 O O . HIS A 1 89 ? -2.819 -3.097 -14.322 1.00 96.19 89 HIS A O 1
ATOM 731 N N . ARG A 1 90 ? -3.041 -2.531 -16.480 1.00 92.81 90 ARG A N 1
ATOM 732 C CA . ARG A 1 90 ? -2.342 -1.245 -16.401 1.00 92.81 90 ARG A CA 1
ATOM 733 C C . ARG A 1 90 ? -2.951 -0.278 -15.376 1.00 92.81 90 ARG A C 1
ATOM 735 O O . ARG A 1 90 ? -2.207 0.292 -14.579 1.00 92.81 90 ARG A O 1
ATOM 742 N N . TYR A 1 91 ? -4.271 -0.083 -15.391 1.00 93.56 91 TYR A N 1
ATOM 743 C CA . TYR A 1 91 ? -4.960 0.832 -14.471 1.00 93.56 91 TYR A CA 1
ATOM 744 C C . TYR A 1 91 ? -5.112 0.269 -13.058 1.00 93.56 91 TYR A C 1
ATOM 746 O O . TYR A 1 91 ? -5.130 1.030 -12.089 1.00 93.56 91 TYR A O 1
ATOM 754 N N . ALA A 1 92 ? -5.183 -1.056 -12.910 1.00 95.88 92 ALA A N 1
ATOM 755 C CA . ALA A 1 92 ? -5.137 -1.696 -11.604 1.00 95.88 92 ALA A CA 1
ATOM 756 C C . ALA A 1 92 ? -3.792 -1.445 -10.905 1.00 95.88 92 ALA A C 1
ATOM 758 O O . ALA A 1 92 ? -3.785 -1.279 -9.685 1.00 95.88 92 ALA A O 1
ATOM 759 N N . THR A 1 93 ? -2.683 -1.340 -11.650 1.00 95.06 93 THR A N 1
ATOM 760 C CA . THR A 1 93 ? -1.366 -0.995 -11.090 1.00 95.06 93 THR A CA 1
ATOM 761 C C . THR A 1 93 ? -1.369 0.415 -10.491 1.00 95.06 93 THR A C 1
ATOM 763 O O . THR A 1 93 ? -0.974 0.580 -9.335 1.00 95.06 93 THR A O 1
ATOM 766 N N . ASP A 1 94 ? -1.918 1.406 -11.206 1.00 92.75 94 ASP A N 1
ATOM 767 C CA . ASP A 1 94 ? -2.047 2.790 -10.712 1.00 92.75 94 ASP A CA 1
ATOM 768 C C . ASP A 1 94 ? -2.913 2.852 -9.449 1.00 92.75 94 ASP A C 1
ATOM 770 O O . ASP A 1 94 ? -2.538 3.446 -8.434 1.00 92.75 94 ASP A O 1
ATOM 774 N N . ALA A 1 95 ? -4.072 2.188 -9.483 1.00 94.06 95 ALA A N 1
ATOM 775 C CA . ALA A 1 95 ? -4.966 2.122 -8.335 1.00 94.06 95 ALA A CA 1
ATOM 776 C C . ALA A 1 95 ? -4.301 1.434 -7.132 1.00 94.06 95 ALA A C 1
ATOM 778 O O . ALA A 1 95 ? -4.503 1.865 -5.994 1.00 94.06 95 ALA A O 1
ATOM 779 N N . ALA A 1 96 ? -3.503 0.384 -7.364 1.00 95.75 96 ALA A N 1
ATOM 780 C CA . ALA A 1 96 ? -2.797 -0.334 -6.309 1.00 95.75 96 ALA A CA 1
ATOM 781 C C . ALA A 1 96 ? -1.756 0.568 -5.642 1.00 95.75 96 ALA A C 1
ATOM 783 O O . ALA A 1 96 ? -1.713 0.639 -4.414 1.00 95.75 96 ALA A O 1
ATOM 784 N N . LEU A 1 97 ? -0.971 1.309 -6.426 1.00 94.38 97 LEU A N 1
ATOM 785 C CA . LEU A 1 97 ? 0.012 2.243 -5.888 1.00 94.38 97 LEU A CA 1
ATOM 786 C C . LEU A 1 97 ? -0.645 3.370 -5.086 1.00 94.38 97 LEU A C 1
ATOM 788 O O . LEU A 1 97 ? -0.197 3.662 -3.979 1.00 94.38 97 LEU A O 1
ATOM 792 N N . ILE A 1 98 ? -1.732 3.960 -5.589 1.00 92.56 98 ILE A N 1
ATOM 793 C CA . ILE A 1 98 ? -2.483 4.998 -4.867 1.00 92.56 98 ILE A CA 1
ATOM 794 C C . ILE A 1 98 ? -3.044 4.439 -3.554 1.00 92.56 98 ILE A C 1
ATOM 796 O O . ILE A 1 98 ? -2.925 5.078 -2.506 1.00 92.56 98 ILE A O 1
ATOM 800 N N . ALA A 1 99 ? -3.611 3.230 -3.573 1.00 94.94 99 ALA A N 1
ATOM 801 C CA . ALA A 1 99 ? -4.086 2.570 -2.362 1.00 94.94 99 ALA A CA 1
ATOM 802 C C . ALA A 1 99 ? -2.941 2.349 -1.358 1.00 94.94 99 ALA A C 1
ATOM 804 O O . ALA A 1 99 ? -3.097 2.659 -0.178 1.00 94.94 99 ALA A O 1
ATOM 805 N N . VAL A 1 100 ? -1.767 1.891 -1.803 1.00 96.12 100 VAL A N 1
ATOM 806 C CA . VAL A 1 100 ? -0.588 1.729 -0.936 1.00 96.12 100 VAL A CA 1
ATOM 807 C C . VAL A 1 100 ? -0.086 3.076 -0.402 1.00 96.12 100 VAL A C 1
ATOM 809 O O . VAL A 1 100 ? 0.219 3.181 0.785 1.00 96.12 100 VAL A O 1
ATOM 812 N N . PHE A 1 101 ? -0.060 4.127 -1.222 1.00 93.56 101 PHE A N 1
ATOM 813 C CA . PHE A 1 101 ? 0.317 5.476 -0.799 1.00 93.56 101 PHE A CA 1
ATOM 814 C C . PHE A 1 101 ? -0.577 5.976 0.346 1.00 93.56 101 PHE A C 1
ATOM 816 O O . PHE A 1 101 ? -0.079 6.384 1.401 1.00 93.56 101 PHE A O 1
ATOM 823 N N . PHE A 1 102 ? -1.901 5.861 0.187 1.00 91.88 102 PHE A N 1
ATOM 824 C CA . PHE A 1 102 ? -2.852 6.226 1.239 1.00 91.88 102 PHE A CA 1
ATOM 825 C C . PHE A 1 102 ? -2.738 5.329 2.477 1.00 91.88 102 PHE A C 1
ATOM 827 O O . PHE A 1 102 ? -2.859 5.811 3.605 1.00 91.88 102 PHE A O 1
ATOM 834 N N . HIS A 1 103 ? -2.442 4.044 2.289 1.00 93.50 103 HIS A N 1
ATOM 835 C CA . HIS A 1 103 ? -2.197 3.123 3.391 1.00 93.50 103 HIS A CA 1
ATOM 836 C C . HIS A 1 103 ? -1.003 3.573 4.249 1.00 93.50 103 HIS A C 1
ATOM 838 O O . HIS A 1 103 ? -1.129 3.704 5.469 1.00 93.50 103 HIS A O 1
ATOM 844 N N . VAL A 1 104 ? 0.133 3.885 3.620 1.00 93.44 104 VAL A N 1
ATOM 845 C CA . VAL A 1 104 ? 1.356 4.334 4.303 1.00 93.44 104 VAL A CA 1
ATOM 846 C C . VAL A 1 104 ? 1.135 5.662 5.029 1.00 93.44 104 VAL A C 1
ATOM 848 O O . VAL A 1 104 ? 1.440 5.769 6.221 1.00 93.44 104 VAL A O 1
ATOM 851 N N . ILE A 1 105 ? 0.576 6.671 4.349 1.00 89.69 105 ILE A N 1
ATOM 852 C CA . ILE A 1 105 ? 0.410 8.008 4.938 1.00 89.69 105 ILE A CA 1
ATOM 853 C C . ILE A 1 105 ? -0.588 7.993 6.103 1.00 89.69 105 ILE A C 1
ATOM 855 O O . ILE A 1 105 ? -0.366 8.661 7.116 1.00 89.69 105 ILE A O 1
ATOM 859 N N . GLN A 1 106 ? -1.644 7.175 6.025 1.00 85.69 106 GLN A N 1
ATOM 860 C CA . GLN A 1 106 ? -2.600 7.036 7.117 1.00 85.69 106 GLN A CA 1
ATOM 861 C C . GLN A 1 106 ? -1.962 6.366 8.337 1.00 85.69 106 GLN A C 1
ATOM 863 O O . GLN A 1 106 ? -2.193 6.806 9.467 1.00 85.69 106 GLN A O 1
ATOM 868 N N . LEU A 1 107 ? -1.141 5.329 8.141 1.00 87.38 107 LEU A N 1
ATOM 869 C CA . LEU A 1 107 ? -0.408 4.702 9.241 1.00 87.38 107 LEU A CA 1
ATOM 870 C C . LEU A 1 107 ? 0.574 5.683 9.894 1.00 87.38 107 LEU A C 1
ATOM 872 O O . LEU A 1 107 ? 0.644 5.734 11.125 1.00 87.38 107 LEU A O 1
ATOM 876 N N . LEU A 1 108 ? 1.261 6.504 9.097 1.00 86.75 108 LEU A N 1
ATOM 877 C CA . LEU A 1 108 ? 2.165 7.539 9.594 1.00 86.75 108 LEU A CA 1
ATOM 878 C C . LEU A 1 108 ? 1.424 8.605 10.416 1.00 86.75 108 LEU A C 1
ATOM 880 O O . LEU A 1 108 ? 1.818 8.897 11.547 1.00 86.75 108 LEU A O 1
ATOM 884 N N . ALA A 1 109 ? 0.313 9.135 9.897 1.00 80.62 109 ALA A N 1
ATOM 885 C CA . ALA A 1 109 ? -0.481 10.175 10.557 1.00 80.62 109 ALA A CA 1
ATOM 886 C C . ALA A 1 109 ? -1.075 9.723 11.901 1.00 80.62 109 ALA A C 1
ATOM 888 O O . ALA A 1 109 ? -1.158 10.503 12.852 1.00 80.62 109 ALA A O 1
ATOM 889 N N . HIS A 1 110 ? -1.436 8.443 12.010 1.00 77.94 110 HIS A N 1
ATOM 890 C CA . HIS A 1 110 ? -1.955 7.856 13.247 1.00 77.94 110 HIS A CA 1
ATOM 891 C C . HIS A 1 110 ? -0.853 7.326 14.181 1.00 77.94 110 HIS A C 1
ATOM 893 O O . HIS A 1 110 ? -1.165 6.736 15.215 1.00 77.94 110 HIS A O 1
ATOM 899 N N . GLY A 1 111 ? 0.429 7.490 13.831 1.00 79.19 111 GLY A N 1
ATOM 900 C CA . GLY A 1 111 ? 1.554 6.980 14.620 1.00 79.19 111 GLY A CA 1
ATOM 901 C C . GLY A 1 111 ? 1.589 5.450 14.722 1.00 79.19 111 GLY A C 1
ATOM 902 O O . GLY A 1 111 ? 2.125 4.901 15.684 1.00 79.19 111 GLY A O 1
ATOM 903 N N . LYS A 1 112 ? 1.003 4.744 13.747 1.00 83.12 112 LYS A N 1
ATOM 904 C CA . LYS A 1 112 ? 0.892 3.277 13.681 1.00 83.12 112 LYS A CA 1
ATOM 905 C C . LYS A 1 112 ? 2.152 2.637 13.065 1.00 83.12 112 LYS A C 1
ATOM 907 O O . LYS A 1 112 ? 2.034 1.690 12.296 1.00 83.12 112 LYS A O 1
ATOM 912 N N . THR A 1 113 ? 3.343 3.131 13.409 1.00 86.12 113 THR A N 1
ATOM 913 C CA . THR A 1 113 ? 4.614 2.762 12.747 1.00 86.12 113 THR A CA 1
ATOM 914 C C . THR A 1 113 ? 5.583 1.957 13.619 1.00 86.12 113 THR A C 1
ATOM 916 O O . THR A 1 113 ? 6.483 1.310 13.099 1.00 86.12 113 THR A O 1
ATOM 919 N N . TRP A 1 114 ? 5.406 1.954 14.941 1.00 84.25 114 TRP A N 1
ATOM 920 C CA . TRP A 1 114 ? 6.357 1.376 15.898 1.00 84.25 114 TRP A CA 1
ATOM 921 C C . TRP A 1 114 ? 5.715 0.318 16.817 1.00 84.25 114 TRP A C 1
ATOM 923 O O . TRP A 1 114 ? 4.499 0.087 16.805 1.00 84.25 114 TRP A O 1
ATOM 933 N N . GLY A 1 115 ? 6.545 -0.346 17.628 1.00 82.44 115 GLY A N 1
ATOM 934 C CA . GLY A 1 115 ? 6.122 -1.360 18.599 1.00 82.44 115 GLY A CA 1
ATOM 935 C C . GLY A 1 115 ? 5.729 -2.674 17.910 1.00 82.44 115 GLY A C 1
ATOM 936 O O . GLY A 1 115 ? 6.485 -3.155 17.068 1.00 82.44 115 GLY A O 1
ATOM 937 N N . PRO A 1 116 ? 4.549 -3.262 18.189 1.00 80.38 116 PRO A N 1
ATOM 938 C CA . PRO A 1 116 ? 4.122 -4.498 17.521 1.00 80.38 116 PRO A CA 1
ATOM 939 C C . PRO A 1 116 ? 3.923 -4.321 16.005 1.00 80.38 116 PRO A C 1
ATOM 941 O O . PRO A 1 116 ? 3.861 -5.301 15.271 1.00 80.38 116 PRO A O 1
ATOM 944 N N . ARG A 1 117 ? 3.837 -3.072 15.522 1.00 86.62 117 ARG A N 1
ATOM 945 C CA . ARG A 1 117 ? 3.668 -2.737 14.101 1.00 86.62 117 ARG A CA 1
ATOM 946 C C . ARG A 1 117 ? 4.987 -2.527 13.356 1.00 86.62 117 ARG A C 1
ATOM 948 O O . ARG A 1 117 ? 4.943 -2.349 12.146 1.00 86.62 117 ARG A O 1
ATOM 955 N N . THR A 1 118 ? 6.140 -2.584 14.029 1.00 90.44 118 THR A N 1
ATOM 956 C CA . THR A 1 118 ? 7.446 -2.398 13.372 1.00 90.44 118 THR A CA 1
ATOM 957 C C . THR A 1 118 ? 7.666 -3.418 12.252 1.00 90.44 118 THR A C 1
ATOM 959 O O . THR A 1 118 ? 8.107 -3.034 11.174 1.00 90.44 118 THR A O 1
ATOM 962 N N . LEU A 1 119 ? 7.297 -4.693 12.457 1.00 91.81 119 LEU A N 1
ATOM 963 C CA . LEU A 1 119 ? 7.413 -5.710 11.403 1.00 91.81 119 LEU A CA 1
ATOM 964 C C . LEU A 1 119 ? 6.547 -5.358 10.189 1.00 91.81 119 LEU A C 1
ATOM 966 O O . LEU A 1 119 ? 7.041 -5.402 9.066 1.00 91.81 119 LEU A O 1
ATOM 970 N N . ALA A 1 120 ? 5.285 -4.981 10.414 1.00 91.94 120 ALA A N 1
ATOM 971 C CA . ALA A 1 120 ? 4.376 -4.572 9.347 1.00 91.94 120 ALA A CA 1
ATOM 972 C C . ALA A 1 120 ? 4.928 -3.352 8.595 1.00 91.94 120 ALA A C 1
ATOM 974 O O . ALA A 1 120 ? 4.938 -3.333 7.374 1.00 91.94 120 ALA A O 1
ATOM 975 N N . TRP A 1 121 ? 5.480 -2.364 9.300 1.00 94.50 121 TRP A N 1
ATOM 976 C CA . TRP A 1 121 ? 6.071 -1.192 8.659 1.00 94.50 121 TRP A CA 1
ATOM 977 C C . TRP A 1 121 ? 7.275 -1.550 7.774 1.00 94.50 121 TRP A C 1
ATOM 979 O O . TRP A 1 121 ? 7.284 -1.225 6.593 1.00 94.50 121 TRP A O 1
ATOM 989 N N . VAL A 1 122 ? 8.260 -2.277 8.312 1.00 95.88 122 VAL A N 1
ATOM 990 C CA . VAL A 1 122 ? 9.484 -2.657 7.579 1.00 95.88 122 VAL A CA 1
ATOM 991 C C . VAL A 1 122 ? 9.167 -3.554 6.381 1.00 95.88 122 VAL A C 1
ATOM 993 O O . VAL A 1 122 ? 9.618 -3.288 5.269 1.00 95.88 122 VAL A O 1
ATOM 996 N N . SER A 1 123 ? 8.358 -4.596 6.583 1.00 96.81 123 SER A N 1
ATOM 997 C CA . SER A 1 123 ? 7.911 -5.465 5.485 1.00 96.81 123 SER A CA 1
ATOM 998 C C . SER A 1 123 ? 7.048 -4.717 4.466 1.00 96.81 123 SER A C 1
ATOM 1000 O O . SER A 1 123 ? 7.157 -4.986 3.277 1.00 96.81 123 SER A O 1
ATOM 1002 N N . GLY A 1 124 ? 6.241 -3.742 4.896 1.00 96.56 124 GLY A N 1
ATOM 1003 C CA . GLY A 1 124 ? 5.450 -2.885 4.013 1.00 96.56 124 GLY A CA 1
ATOM 1004 C C . GLY A 1 124 ? 6.321 -2.006 3.118 1.00 96.56 124 GLY A C 1
ATOM 1005 O O . GLY A 1 124 ? 6.054 -1.901 1.925 1.00 96.56 124 GLY A O 1
ATOM 1006 N N . THR A 1 125 ? 7.408 -1.445 3.655 1.00 97.25 125 THR A N 1
ATOM 1007 C CA . THR A 1 125 ? 8.408 -0.713 2.860 1.00 97.25 125 THR A CA 1
ATOM 1008 C C . THR A 1 125 ? 9.077 -1.625 1.826 1.00 97.25 125 THR A C 1
ATOM 1010 O O . THR A 1 125 ? 9.236 -1.223 0.677 1.00 97.25 125 THR A O 1
ATOM 1013 N N . LEU A 1 126 ? 9.405 -2.873 2.185 1.00 97.88 126 LEU A N 1
ATOM 1014 C CA . LEU A 1 126 ? 9.932 -3.860 1.228 1.00 97.88 126 LEU A CA 1
ATOM 1015 C C . LEU A 1 126 ? 8.911 -4.221 0.139 1.00 97.88 126 LEU A C 1
ATOM 1017 O O . LEU A 1 126 ? 9.270 -4.300 -1.033 1.00 97.88 126 LEU A O 1
ATOM 1021 N N . LEU A 1 127 ? 7.637 -4.396 0.501 1.00 97.94 127 LEU A N 1
ATOM 1022 C CA . LEU A 1 127 ? 6.552 -4.638 -0.455 1.00 97.94 127 LEU A CA 1
ATOM 1023 C C . LEU A 1 127 ? 6.333 -3.447 -1.397 1.00 97.94 127 LEU A C 1
ATOM 1025 O O . LEU A 1 127 ? 6.028 -3.654 -2.568 1.00 97.94 127 LEU A O 1
ATOM 1029 N N . LEU A 1 128 ? 6.513 -2.213 -0.917 1.00 96.94 128 LEU A N 1
ATOM 1030 C CA . LEU A 1 128 ? 6.458 -1.012 -1.751 1.00 96.94 128 LEU A CA 1
ATOM 1031 C C . LEU A 1 128 ? 7.604 -0.987 -2.773 1.00 96.94 128 LEU A C 1
ATOM 1033 O O . LEU A 1 128 ? 7.360 -0.713 -3.945 1.00 96.94 128 LEU A O 1
ATOM 1037 N N . ILE A 1 129 ? 8.832 -1.321 -2.358 1.00 96.81 129 ILE A N 1
ATOM 1038 C CA . ILE A 1 129 ? 9.975 -1.470 -3.276 1.00 96.81 129 ILE A CA 1
ATOM 1039 C C . ILE A 1 129 ? 9.668 -2.542 -4.329 1.00 96.81 129 ILE A C 1
ATOM 1041 O O . ILE A 1 129 ? 9.823 -2.297 -5.524 1.00 96.81 129 ILE A O 1
ATOM 1045 N N . ALA A 1 130 ? 9.177 -3.708 -3.899 1.00 97.75 130 ALA A N 1
ATOM 1046 C CA . ALA A 1 130 ? 8.793 -4.798 -4.792 1.00 97.75 130 ALA A CA 1
ATOM 1047 C C . ALA A 1 130 ? 7.709 -4.375 -5.799 1.00 97.75 130 ALA A C 1
ATOM 1049 O O . ALA A 1 130 ? 7.825 -4.689 -6.982 1.00 97.75 130 ALA A O 1
ATOM 1050 N N . LEU A 1 131 ? 6.703 -3.606 -5.364 1.00 96.88 131 LEU A N 1
ATOM 1051 C CA . LEU A 1 131 ? 5.664 -3.058 -6.239 1.00 96.88 131 LEU A CA 1
ATOM 1052 C C . LEU A 1 131 ? 6.253 -2.141 -7.321 1.00 96.88 131 LEU A C 1
ATOM 1054 O O . LEU A 1 131 ? 5.887 -2.276 -8.487 1.00 96.88 131 LEU A O 1
ATOM 1058 N N . PHE A 1 132 ? 7.177 -1.242 -6.963 1.00 95.12 132 PHE A N 1
ATOM 1059 C CA . PHE A 1 132 ? 7.845 -0.366 -7.934 1.00 95.12 132 PHE A CA 1
ATOM 1060 C C . PHE A 1 132 ? 8.692 -1.150 -8.939 1.00 95.12 132 PHE A C 1
ATOM 1062 O O . PHE A 1 132 ? 8.588 -0.897 -10.137 1.00 95.12 132 PHE A O 1
ATOM 1069 N N . ILE A 1 133 ? 9.484 -2.124 -8.474 1.00 95.38 133 ILE A N 1
ATOM 1070 C CA . ILE A 1 133 ? 10.305 -2.967 -9.357 1.00 95.38 133 ILE A CA 1
ATOM 1071 C C . ILE A 1 133 ? 9.409 -3.785 -10.293 1.00 95.38 133 ILE A C 1
ATOM 1073 O O . ILE A 1 133 ? 9.663 -3.833 -11.492 1.00 95.38 133 ILE A O 1
ATOM 1077 N N . SER A 1 134 ? 8.335 -4.387 -9.776 1.00 96.81 134 SER A N 1
ATOM 1078 C CA . SER A 1 134 ? 7.392 -5.158 -10.590 1.00 96.81 134 SER A CA 1
ATOM 1079 C C . SER A 1 134 ? 6.679 -4.292 -11.626 1.00 96.81 134 SER A C 1
ATOM 1081 O O . SER A 1 134 ? 6.482 -4.734 -12.754 1.00 96.81 134 SER A O 1
ATOM 1083 N N . ALA A 1 135 ? 6.279 -3.070 -11.271 1.00 94.69 135 ALA A N 1
ATOM 1084 C CA . ALA A 1 135 ? 5.679 -2.152 -12.230 1.00 94.69 135 ALA A CA 1
ATOM 1085 C C . ALA A 1 135 ? 6.689 -1.768 -13.320 1.00 94.69 135 ALA A C 1
ATOM 1087 O O . ALA A 1 135 ? 6.368 -1.869 -14.501 1.00 94.69 135 ALA A O 1
ATOM 1088 N N . TYR A 1 136 ? 7.922 -1.418 -12.932 1.00 94.38 136 TYR A N 1
ATOM 1089 C CA . TYR A 1 136 ? 9.018 -1.114 -13.853 1.00 94.38 136 TYR A CA 1
ATOM 1090 C C . TYR A 1 136 ? 9.253 -2.249 -14.860 1.00 94.38 136 TYR A C 1
ATOM 1092 O O . TYR A 1 136 ? 9.238 -2.006 -16.066 1.00 94.38 136 TYR A O 1
ATOM 1100 N N . THR A 1 137 ? 9.402 -3.495 -14.395 1.00 96.44 137 THR A N 1
ATOM 1101 C CA . THR A 1 137 ? 9.630 -4.639 -15.294 1.00 96.44 137 THR A CA 1
ATOM 1102 C C . THR A 1 137 ? 8.451 -4.860 -16.240 1.00 96.44 137 THR A C 1
ATOM 1104 O O . THR A 1 137 ? 8.669 -5.166 -17.411 1.00 96.44 137 THR A O 1
ATOM 1107 N N . GLY A 1 138 ? 7.218 -4.621 -15.781 1.00 95.56 138 GLY A N 1
ATOM 1108 C CA . GLY A 1 138 ? 6.007 -4.725 -16.600 1.00 95.56 138 GLY A CA 1
ATOM 1109 C C . GLY A 1 138 ? 5.956 -3.714 -17.748 1.00 95.56 138 GLY A C 1
ATOM 1110 O O . GLY A 1 138 ? 5.560 -4.071 -18.854 1.00 95.56 138 GLY A O 1
ATOM 1111 N N . TYR A 1 139 ? 6.413 -2.476 -17.531 1.00 93.62 139 TYR A N 1
ATOM 1112 C CA . TYR A 1 139 ? 6.562 -1.500 -18.620 1.00 93.62 139 TYR A CA 1
ATOM 1113 C C . TYR A 1 139 ? 7.619 -1.922 -19.635 1.00 93.62 139 TYR A C 1
ATOM 1115 O O . TYR A 1 139 ? 7.390 -1.820 -20.837 1.00 93.62 139 TYR A O 1
ATOM 1123 N N . VAL A 1 140 ? 8.758 -2.430 -19.159 1.00 95.00 140 VAL A N 1
ATOM 1124 C CA . VAL A 1 140 ? 9.841 -2.898 -20.033 1.00 95.00 140 VAL A CA 1
ATOM 1125 C C . VAL A 1 140 ? 9.394 -4.088 -20.890 1.00 95.00 140 VAL A C 1
ATOM 1127 O O . VAL A 1 140 ? 9.813 -4.186 -22.038 1.00 95.00 140 VAL A O 1
ATOM 1130 N N . MET A 1 141 ? 8.498 -4.953 -20.394 1.00 95.19 141 MET A N 1
ATOM 1131 C CA . MET A 1 141 ? 7.944 -6.066 -21.184 1.00 95.19 141 MET A CA 1
ATOM 1132 C C . MET A 1 141 ? 7.179 -5.605 -22.430 1.00 95.19 141 MET A C 1
ATOM 1134 O O . MET A 1 141 ? 7.172 -6.321 -23.423 1.00 95.19 141 MET A O 1
ATOM 1138 N N . VAL A 1 142 ? 6.536 -4.433 -22.403 1.00 94.88 142 VAL A N 1
ATOM 1139 C CA . VAL A 1 142 ? 5.783 -3.921 -23.564 1.00 94.88 142 VAL A CA 1
ATOM 1140 C C . VAL A 1 142 ? 6.716 -3.579 -24.730 1.00 94.88 142 VAL A C 1
ATOM 1142 O O . VAL A 1 142 ? 6.322 -3.710 -25.884 1.00 94.88 142 VAL A O 1
ATOM 1145 N N . TRP A 1 143 ? 7.951 -3.173 -24.416 1.00 95.19 143 TRP A N 1
ATOM 1146 C CA . TRP A 1 143 ? 9.003 -2.832 -25.377 1.00 95.19 143 TRP A CA 1
ATOM 1147 C C . TRP A 1 143 ? 8.596 -1.789 -26.439 1.00 95.19 143 TRP A C 1
ATOM 1149 O O . TRP A 1 143 ? 9.031 -1.823 -27.587 1.00 95.19 143 TRP A O 1
ATOM 1159 N N . ASP A 1 144 ? 7.762 -0.828 -26.041 1.00 93.44 144 ASP A N 1
ATOM 1160 C CA . ASP A 1 144 ? 7.492 0.390 -26.806 1.00 93.44 144 ASP A CA 1
ATOM 1161 C C . ASP A 1 144 ? 8.480 1.510 -26.417 1.00 93.44 144 ASP A C 1
ATOM 1163 O O . ASP A 1 144 ? 9.330 1.342 -25.537 1.00 93.44 144 ASP A O 1
ATOM 1167 N N . SER A 1 145 ? 8.364 2.692 -27.027 1.00 91.44 145 SER A N 1
ATOM 1168 C CA . SER A 1 145 ? 9.231 3.843 -26.727 1.00 91.44 145 SER A CA 1
ATOM 1169 C C . SER A 1 145 ? 9.249 4.232 -25.237 1.00 91.44 145 SER A C 1
ATOM 1171 O O . SER A 1 145 ? 10.219 4.810 -24.747 1.00 91.44 145 SER A O 1
ATOM 1173 N N . HIS A 1 146 ? 8.176 3.927 -24.498 1.00 90.88 146 HIS A N 1
ATOM 1174 C CA . HIS A 1 146 ? 8.100 4.170 -23.060 1.00 90.88 146 HIS A CA 1
ATOM 1175 C C . HIS A 1 146 ? 8.873 3.100 -22.279 1.00 90.88 146 HIS A C 1
ATOM 1177 O O . HIS A 1 146 ? 9.693 3.449 -21.427 1.00 90.88 146 HIS A O 1
ATOM 1183 N N . GLY A 1 147 ? 8.694 1.821 -22.618 1.00 92.38 147 GLY A N 1
ATOM 1184 C CA . GLY A 1 147 ? 9.516 0.726 -22.101 1.00 92.38 147 GLY A CA 1
ATOM 1185 C C . GLY A 1 147 ? 11.013 0.936 -22.359 1.00 92.38 147 GLY A C 1
ATOM 1186 O O . GLY A 1 147 ? 11.818 0.738 -21.448 1.00 92.38 147 GLY A O 1
ATOM 1187 N N . GLN A 1 148 ? 11.382 1.427 -23.548 1.00 92.00 148 GLN A N 1
ATOM 1188 C CA . GLN A 1 148 ? 12.760 1.795 -23.896 1.00 92.00 148 GLN A CA 1
ATOM 1189 C C . GLN A 1 148 ? 13.314 2.878 -22.970 1.00 92.00 148 GLN A C 1
ATOM 1191 O O . GLN A 1 148 ? 14.408 2.718 -22.430 1.00 92.00 148 GLN A O 1
ATOM 1196 N N . LEU A 1 149 ? 12.570 3.971 -22.765 1.00 90.06 149 LEU A N 1
ATOM 1197 C CA . LEU A 1 149 ? 13.016 5.055 -21.892 1.00 90.06 149 LEU A CA 1
ATOM 1198 C C . LEU A 1 149 ? 13.235 4.561 -20.459 1.00 90.06 149 LEU A C 1
ATOM 1200 O O . LEU A 1 149 ? 14.276 4.854 -19.877 1.00 90.06 149 LEU A O 1
ATOM 1204 N N . LEU A 1 150 ? 12.307 3.769 -19.905 1.00 91.62 150 LEU A N 1
ATOM 1205 C CA . LEU A 1 150 ? 12.497 3.189 -18.573 1.00 91.62 150 LEU A CA 1
ATOM 1206 C C . LEU A 1 150 ? 13.726 2.284 -18.529 1.00 91.62 150 LEU A C 1
ATOM 1208 O O . LEU A 1 150 ? 14.529 2.431 -17.611 1.00 91.62 150 LEU A O 1
ATOM 1212 N N . ALA A 1 151 ? 13.893 1.393 -19.511 1.00 91.44 151 ALA A N 1
ATOM 1213 C CA . ALA A 1 151 ? 15.024 0.471 -19.570 1.00 91.44 151 ALA A CA 1
ATOM 1214 C C . ALA A 1 151 ? 16.371 1.212 -19.592 1.00 91.44 151 ALA A C 1
ATOM 1216 O O . ALA A 1 151 ? 17.276 0.876 -18.823 1.00 91.44 151 ALA A O 1
ATOM 1217 N N . LEU A 1 152 ? 16.488 2.252 -20.424 1.00 88.75 152 LEU A N 1
ATOM 1218 C CA . LEU A 1 152 ? 17.699 3.063 -20.546 1.00 88.75 152 LEU A CA 1
ATOM 1219 C C . LEU A 1 152 ? 17.954 3.913 -19.293 1.00 88.75 152 LEU A C 1
ATOM 1221 O O . LEU A 1 152 ? 19.071 3.914 -18.774 1.00 88.75 152 LEU A O 1
ATOM 1225 N N . SER A 1 153 ? 16.936 4.591 -18.755 1.00 88.69 153 SER A N 1
ATOM 1226 C CA . SER A 1 153 ? 17.080 5.380 -17.524 1.00 88.69 153 SER A CA 1
ATOM 1227 C C . SER A 1 153 ? 17.393 4.496 -16.310 1.00 88.69 153 SER A C 1
ATOM 1229 O O . SER A 1 153 ? 18.199 4.870 -15.461 1.00 88.69 153 SER A O 1
ATOM 1231 N N . GLY A 1 154 ? 16.807 3.299 -16.222 1.00 89.25 154 GLY A N 1
ATOM 1232 C CA . GLY A 1 154 ? 17.111 2.338 -15.162 1.00 89.25 154 GLY A CA 1
ATOM 1233 C C . GLY A 1 154 ? 18.533 1.792 -15.270 1.00 89.25 154 GLY A C 1
ATOM 1234 O O . GLY A 1 154 ? 19.232 1.701 -14.264 1.00 89.25 154 GLY A O 1
ATOM 1235 N N . LEU A 1 155 ? 19.010 1.516 -16.486 1.00 86.75 155 LEU A N 1
ATOM 1236 C CA . LEU A 1 155 ? 20.407 1.161 -16.731 1.00 86.75 155 LEU A CA 1
ATOM 1237 C C . LEU A 1 155 ? 21.366 2.272 -16.271 1.00 86.75 155 LEU A C 1
ATOM 1239 O O . LEU A 1 155 ? 22.391 1.970 -15.662 1.00 86.75 155 LEU A O 1
ATOM 1243 N N . GLN A 1 156 ? 21.042 3.541 -16.537 1.00 85.31 156 GLN A N 1
ATOM 1244 C CA . GLN A 1 156 ? 21.840 4.676 -16.061 1.00 85.31 156 GLN A CA 1
ATOM 1245 C C . GLN A 1 156 ? 21.912 4.718 -14.529 1.00 85.31 156 GLN A C 1
ATOM 1247 O O . GLN A 1 156 ? 22.997 4.904 -13.993 1.00 85.31 156 GLN A O 1
ATOM 1252 N N . LEU A 1 157 ? 20.803 4.465 -13.821 1.00 86.81 157 LEU A N 1
ATOM 1253 C CA . LEU A 1 157 ? 20.819 4.355 -12.357 1.00 86.81 157 LEU A CA 1
ATOM 1254 C C . LEU A 1 157 ? 21.669 3.174 -11.869 1.00 86.81 157 LEU A C 1
ATOM 1256 O O . LEU A 1 157 ? 22.402 3.307 -10.895 1.00 86.81 157 LEU A O 1
ATOM 1260 N N . LEU A 1 158 ? 21.582 2.014 -12.527 1.00 84.69 158 LEU A N 1
ATOM 1261 C CA . LEU A 1 158 ? 22.344 0.828 -12.126 1.00 84.69 158 LEU A CA 1
ATOM 1262 C C . LEU A 1 158 ? 23.854 1.028 -12.291 1.00 84.69 158 LEU A C 1
ATOM 1264 O O . LEU A 1 158 ? 24.605 0.548 -11.449 1.00 84.69 158 LEU A O 1
ATOM 1268 N N . LYS A 1 159 ? 24.298 1.768 -13.316 1.00 81.25 159 LYS A N 1
ATOM 1269 C CA . LYS A 1 159 ? 25.721 2.086 -13.545 1.00 81.25 159 LYS A CA 1
ATOM 1270 C C . LYS A 1 159 ? 26.367 2.892 -12.408 1.00 81.25 159 LYS A C 1
ATOM 1272 O O . LYS A 1 159 ? 27.583 2.850 -12.266 1.00 81.25 159 LYS A O 1
ATOM 1277 N N . GLU A 1 160 ? 25.578 3.597 -11.599 1.00 83.88 160 GLU A N 1
ATOM 1278 C CA . GLU A 1 160 ? 26.067 4.356 -10.435 1.00 83.88 160 GLU A CA 1
ATOM 1279 C C . GLU A 1 160 ? 26.402 3.448 -9.237 1.00 83.88 160 GLU A C 1
ATOM 1281 O O . GLU A 1 160 ? 27.078 3.862 -8.294 1.00 83.88 160 GLU A O 1
ATOM 1286 N N . LEU A 1 161 ? 25.923 2.200 -9.241 1.00 82.06 161 LEU A N 1
ATOM 1287 C CA . LEU A 1 161 ? 26.186 1.238 -8.177 1.00 82.06 161 LEU A CA 1
ATOM 1288 C C . LEU A 1 161 ? 27.465 0.443 -8.479 1.00 82.06 161 LEU A C 1
ATOM 1290 O O . LEU A 1 161 ? 27.542 -0.208 -9.518 1.00 82.06 161 LEU A O 1
ATOM 1294 N N . PRO A 1 162 ? 28.417 0.343 -7.532 1.00 71.94 162 PRO A N 1
ATOM 1295 C CA . PRO A 1 162 ? 29.717 -0.299 -7.765 1.00 71.94 162 PRO A CA 1
ATOM 1296 C C . PRO A 1 162 ? 29.641 -1.819 -7.989 1.00 71.94 162 PRO A C 1
ATOM 1298 O O . PRO A 1 162 ? 30.639 -2.447 -8.329 1.00 71.94 162 PRO A O 1
ATOM 1301 N N . ILE A 1 163 ? 28.475 -2.425 -7.747 1.00 75.56 163 ILE A N 1
ATOM 1302 C CA . ILE A 1 163 ? 28.222 -3.861 -7.929 1.00 75.56 163 ILE A CA 1
ATOM 1303 C C . ILE A 1 163 ? 27.878 -4.167 -9.390 1.00 75.56 163 ILE A C 1
ATOM 1305 O O . ILE A 1 163 ? 28.160 -5.264 -9.870 1.00 75.56 163 ILE A O 1
ATOM 1309 N N . PHE A 1 164 ? 27.255 -3.216 -10.092 1.00 68.62 164 PHE A N 1
ATOM 1310 C CA . PHE A 1 164 ? 26.888 -3.395 -11.485 1.00 68.62 164 PHE A CA 1
ATOM 1311 C C . PHE A 1 164 ? 28.005 -2.887 -12.370 1.00 68.62 164 PHE A C 1
ATOM 1313 O O . PHE A 1 164 ? 28.568 -1.811 -12.189 1.00 68.62 164 PHE A O 1
ATOM 1320 N N . SER A 1 165 ? 28.341 -3.723 -13.330 1.00 62.50 165 SER A N 1
ATOM 1321 C CA . SER A 1 165 ? 29.502 -3.534 -14.156 1.00 62.50 165 SER A CA 1
ATOM 1322 C C . SER A 1 165 ? 29.093 -2.699 -15.400 1.00 62.50 165 SER A C 1
ATOM 1324 O O . SER A 1 165 ? 27.953 -2.832 -15.874 1.00 62.50 165 SER A O 1
ATOM 1326 N N . PRO A 1 166 ? 29.952 -1.805 -15.942 1.00 62.06 166 PRO A N 1
ATOM 1327 C CA . PRO A 1 166 ? 29.635 -0.968 -17.117 1.00 62.06 166 PRO A CA 1
ATOM 1328 C C . PRO A 1 166 ? 29.126 -1.751 -18.348 1.00 62.06 166 PRO A C 1
ATOM 1330 O O . PRO A 1 166 ? 28.508 -1.195 -19.257 1.00 62.06 166 PRO A O 1
ATOM 1333 N N . GLU A 1 167 ? 29.377 -3.059 -18.365 1.00 62.22 167 GLU A N 1
ATOM 1334 C CA . GLU A 1 167 ? 29.116 -4.046 -19.405 1.00 62.22 167 GLU A CA 1
ATOM 1335 C C . GLU A 1 167 ? 27.634 -4.231 -19.739 1.00 62.22 167 GLU A C 1
ATOM 1337 O O . GLU A 1 167 ? 27.330 -4.546 -20.889 1.00 62.22 167 GLU A O 1
ATOM 1342 N N . ILE A 1 168 ? 26.713 -3.997 -18.794 1.00 66.38 168 ILE A N 1
ATOM 1343 C CA . ILE A 1 168 ? 25.265 -4.160 -19.034 1.00 66.38 168 ILE A CA 1
ATOM 1344 C C . ILE A 1 168 ? 24.788 -3.210 -20.144 1.00 66.38 168 ILE A C 1
ATOM 1346 O O . ILE A 1 168 ? 23.879 -3.541 -20.901 1.00 66.38 168 ILE A O 1
ATOM 1350 N N . GLY A 1 169 ? 25.446 -2.057 -20.309 1.00 66.62 169 GLY A N 1
ATOM 1351 C CA . GLY A 1 169 ? 25.064 -1.082 -21.327 1.00 66.62 169 GLY A CA 1
ATOM 1352 C C . GLY A 1 169 ? 25.354 -1.487 -22.768 1.00 66.62 169 GLY A C 1
ATOM 1353 O O . GLY A 1 169 ? 24.716 -0.943 -23.661 1.00 66.62 169 GLY A O 1
ATOM 1354 N N . GLN A 1 170 ? 26.245 -2.455 -23.013 1.00 69.56 170 GLN A N 1
ATOM 1355 C CA . GLN A 1 170 ? 26.525 -2.915 -24.381 1.00 69.56 170 GLN A CA 1
ATOM 1356 C C . GLN A 1 170 ? 25.353 -3.677 -24.992 1.00 69.56 170 GLN A C 1
ATOM 1358 O O . GLN A 1 170 ? 25.164 -3.615 -26.199 1.00 69.56 170 GLN A O 1
ATOM 1363 N N . ALA A 1 171 ? 24.536 -4.351 -24.176 1.00 74.69 171 ALA A N 1
ATOM 1364 C CA . ALA A 1 171 ? 23.325 -4.997 -24.676 1.00 74.69 171 ALA A CA 1
ATOM 1365 C C . ALA A 1 171 ? 22.356 -3.973 -25.298 1.00 74.69 171 ALA A C 1
ATOM 1367 O O . ALA A 1 171 ? 21.635 -4.297 -26.230 1.00 74.69 171 ALA A O 1
ATOM 1368 N N . PHE A 1 172 ? 22.382 -2.722 -24.829 1.00 82.38 172 PHE A N 1
ATOM 1369 C CA . PHE A 1 172 ? 21.519 -1.636 -25.295 1.00 82.38 172 PHE A CA 1
ATOM 1370 C C . PHE A 1 172 ? 22.190 -0.755 -26.365 1.00 82.38 172 PHE A C 1
ATOM 1372 O O . PHE A 1 172 ? 21.804 0.399 -26.539 1.00 82.38 172 PHE A O 1
ATOM 1379 N N . SER A 1 173 ? 23.198 -1.278 -27.077 1.00 74.50 173 SER A N 1
ATOM 1380 C CA . SER A 1 173 ? 23.942 -0.540 -28.110 1.00 74.50 173 SER A CA 1
ATOM 1381 C C . SER A 1 173 ? 23.085 -0.107 -29.296 1.00 74.50 173 SER A C 1
ATOM 1383 O O . SER A 1 173 ? 23.334 0.953 -29.870 1.00 74.50 173 SER A O 1
ATOM 1385 N N . GLY A 1 174 ? 22.078 -0.915 -29.636 1.00 78.69 174 GLY A N 1
ATOM 1386 C CA . GLY A 1 174 ? 21.280 -0.776 -30.853 1.00 78.69 174 GLY A CA 1
ATOM 1387 C C . GLY A 1 174 ? 21.889 -1.447 -32.088 1.00 78.69 174 GLY A C 1
ATOM 1388 O O . GLY A 1 174 ? 21.241 -1.449 -33.126 1.00 78.69 174 GLY A O 1
ATOM 1389 N N . GLU A 1 175 ? 23.080 -2.055 -31.982 1.00 76.50 175 GLU A N 1
ATOM 1390 C CA . GLU A 1 175 ? 23.717 -2.808 -33.082 1.00 76.50 175 GLU A CA 1
ATOM 1391 C C . GLU A 1 175 ? 22.924 -4.075 -33.440 1.00 76.50 175 GLU A C 1
ATOM 1393 O O . GLU A 1 175 ? 22.770 -4.428 -34.606 1.00 76.50 175 GLU A O 1
ATOM 1398 N N . ALA A 1 176 ? 22.384 -4.741 -32.420 1.00 78.06 176 ALA A N 1
ATOM 1399 C CA . ALA A 1 176 ? 21.499 -5.883 -32.559 1.00 78.06 176 ALA A CA 1
ATOM 1400 C C . ALA A 1 176 ? 20.280 -5.711 -31.650 1.00 78.06 176 ALA A C 1
ATOM 1402 O O . ALA A 1 176 ? 20.340 -5.045 -30.611 1.00 78.06 176 ALA A O 1
ATOM 1403 N N . SER A 1 177 ? 19.170 -6.346 -32.026 1.00 82.25 177 SER A N 1
ATOM 1404 C CA . SER A 1 177 ? 18.004 -6.467 -31.154 1.00 82.25 177 SER A CA 1
ATOM 1405 C C . SER A 1 177 ? 18.385 -7.169 -29.848 1.00 82.25 177 SER A C 1
ATOM 1407 O O . SER A 1 177 ? 19.234 -8.065 -29.830 1.00 82.25 177 SER A O 1
ATOM 1409 N N . LEU A 1 178 ? 17.736 -6.785 -28.747 1.00 88.19 178 LEU A N 1
ATOM 1410 C CA . LEU A 1 178 ? 17.984 -7.424 -27.458 1.00 88.19 178 LEU A CA 1
ATOM 1411 C C . LEU A 1 178 ? 17.689 -8.931 -27.519 1.00 88.19 178 LEU A C 1
ATOM 1413 O O . LEU A 1 178 ? 16.680 -9.340 -28.098 1.00 88.19 178 LEU A O 1
ATOM 1417 N N . PRO A 1 179 ? 18.528 -9.773 -26.890 1.00 88.31 179 PRO A N 1
ATOM 1418 C CA . PRO A 1 179 ? 18.334 -11.214 -26.917 1.00 88.31 179 PRO A CA 1
ATOM 1419 C C . PRO A 1 179 ? 17.077 -11.620 -26.138 1.00 88.31 179 PRO A C 1
ATOM 1421 O O . PRO A 1 179 ? 16.770 -11.057 -25.086 1.00 88.31 179 PRO A O 1
ATOM 1424 N N . ALA A 1 180 ? 16.402 -12.686 -26.578 1.00 91.25 180 ALA A N 1
ATOM 1425 C CA . ALA A 1 180 ? 15.208 -13.221 -25.910 1.00 91.25 180 ALA A CA 1
ATOM 1426 C C . ALA A 1 180 ? 15.442 -13.585 -24.427 1.00 91.25 180 ALA A C 1
ATOM 1428 O O . ALA A 1 180 ? 14.516 -13.547 -23.619 1.00 91.25 180 ALA A O 1
ATOM 1429 N N . SER A 1 181 ? 16.685 -13.897 -24.039 1.00 92.25 181 SER A N 1
ATOM 1430 C CA . SER A 1 181 ? 17.062 -14.158 -22.644 1.00 92.25 181 SER A CA 1
ATOM 1431 C C . SER A 1 181 ? 16.865 -12.945 -21.728 1.00 92.25 181 SER A C 1
ATOM 1433 O O . SER A 1 181 ? 16.486 -13.124 -20.570 1.00 92.25 181 SER A O 1
ATOM 1435 N N . PHE A 1 182 ? 17.058 -11.720 -22.235 1.00 91.44 182 PHE A N 1
ATOM 1436 C CA . PHE A 1 182 ? 16.775 -10.489 -21.493 1.00 91.44 182 PHE A CA 1
ATOM 1437 C C . PHE A 1 182 ? 15.282 -10.390 -21.170 1.00 91.44 182 PHE A C 1
ATOM 1439 O O . PHE A 1 182 ? 14.905 -10.230 -20.008 1.00 91.44 182 PHE A O 1
ATOM 1446 N N . PHE A 1 183 ? 14.426 -10.563 -22.180 1.00 94.31 183 PHE A N 1
ATOM 1447 C CA . PHE A 1 183 ? 12.975 -10.506 -22.006 1.00 94.31 183 PHE A CA 1
ATOM 1448 C C . PHE A 1 183 ? 12.441 -11.661 -21.165 1.00 94.31 183 PHE A C 1
ATOM 1450 O O . PHE A 1 183 ? 11.527 -11.450 -20.372 1.00 94.31 183 PHE A O 1
ATOM 1457 N N . PHE A 1 184 ? 13.033 -12.852 -21.271 1.00 95.69 184 PHE A N 1
ATOM 1458 C CA . PHE A 1 184 ? 12.727 -13.973 -20.387 1.00 95.69 184 PHE A CA 1
ATOM 1459 C C . PHE A 1 184 ? 13.059 -13.652 -18.925 1.00 95.69 184 PHE A C 1
ATOM 1461 O O . PHE A 1 184 ? 12.221 -13.870 -18.055 1.00 95.69 184 PHE A O 1
ATOM 1468 N N . MET A 1 185 ? 14.242 -13.097 -18.640 1.00 94.50 185 MET A N 1
ATOM 1469 C CA . MET A 1 185 ? 14.621 -12.693 -17.281 1.00 94.50 185 MET A CA 1
ATOM 1470 C C . MET A 1 185 ? 13.698 -11.591 -16.743 1.00 94.50 185 MET A C 1
ATOM 1472 O O . MET A 1 185 ? 13.244 -11.663 -15.601 1.00 94.50 185 MET A O 1
ATOM 1476 N N . ASN A 1 186 ? 13.382 -10.590 -17.571 1.00 95.44 186 ASN A N 1
ATOM 1477 C CA . ASN A 1 186 ? 12.473 -9.506 -17.205 1.00 95.44 186 ASN A CA 1
ATOM 1478 C C . ASN A 1 186 ? 11.055 -10.029 -16.909 1.00 95.44 186 ASN A C 1
ATOM 1480 O O . ASN A 1 186 ? 10.474 -9.679 -15.882 1.00 95.44 186 ASN A O 1
ATOM 1484 N N . LEU A 1 187 ? 10.539 -10.929 -17.752 1.00 96.88 187 LEU A N 1
ATOM 1485 C CA . LEU A 1 187 ? 9.273 -11.629 -17.537 1.00 96.88 187 LEU A CA 1
ATOM 1486 C C . LEU A 1 187 ? 9.303 -12.467 -16.251 1.00 96.88 187 LEU A C 1
ATOM 1488 O O . LEU A 1 187 ? 8.379 -12.389 -15.443 1.00 96.88 187 LEU A O 1
ATOM 1492 N N . PHE A 1 188 ? 10.366 -13.245 -16.035 1.00 97.44 188 PHE A N 1
ATOM 1493 C CA . PHE A 1 188 ? 10.533 -14.059 -14.833 1.00 97.44 188 PHE A CA 1
ATOM 1494 C C . PHE A 1 188 ? 10.472 -13.195 -13.573 1.00 97.44 188 PHE A C 1
ATOM 1496 O O . PHE A 1 188 ? 9.711 -13.510 -12.662 1.00 97.44 188 PHE A O 1
ATOM 1503 N N . LEU A 1 189 ? 11.207 -12.079 -13.531 1.00 97.50 189 LEU A N 1
ATOM 1504 C CA . LEU A 1 189 ? 11.159 -11.137 -12.412 1.00 97.50 189 LEU A CA 1
ATOM 1505 C C . LEU A 1 189 ? 9.765 -10.522 -12.247 1.00 97.50 189 LEU A C 1
ATOM 1507 O O . LEU A 1 189 ? 9.257 -10.461 -11.129 1.00 97.50 189 LEU A O 1
ATOM 1511 N N . HIS A 1 190 ? 9.125 -10.110 -13.342 1.00 97.62 190 HIS A N 1
ATOM 1512 C CA . HIS A 1 190 ? 7.781 -9.535 -13.316 1.00 97.62 190 HIS A CA 1
ATOM 1513 C C . HIS A 1 190 ? 6.721 -10.498 -12.764 1.00 97.62 190 HIS A C 1
ATOM 1515 O O . HIS A 1 190 ? 5.789 -10.056 -12.104 1.00 97.62 190 HIS A O 1
ATOM 1521 N N . VAL A 1 191 ? 6.870 -11.808 -12.979 1.00 97.50 191 VAL A N 1
ATOM 1522 C CA . VAL A 1 191 ? 5.963 -12.829 -12.427 1.00 97.50 191 VAL A CA 1
ATOM 1523 C C . VAL A 1 191 ? 6.364 -13.232 -11.006 1.00 97.50 191 VAL A C 1
ATOM 1525 O O . VAL A 1 191 ? 5.515 -13.347 -10.119 1.00 97.50 191 VAL A O 1
ATOM 1528 N N . ALA A 1 192 ? 7.658 -13.434 -10.756 1.00 98.06 192 ALA A N 1
ATOM 1529 C CA . ALA A 1 192 ? 8.167 -13.898 -9.471 1.00 98.06 192 ALA A CA 1
ATOM 1530 C C . ALA A 1 192 ? 7.964 -12.866 -8.353 1.00 98.06 192 ALA A C 1
ATOM 1532 O O . ALA A 1 192 ? 7.651 -13.250 -7.226 1.00 98.06 192 ALA A O 1
ATOM 1533 N N . ILE A 1 193 ? 8.106 -11.567 -8.644 1.00 98.12 193 ILE A N 1
ATOM 1534 C CA . ILE A 1 193 ? 7.993 -10.511 -7.631 1.00 98.12 193 ILE A CA 1
ATOM 1535 C C . ILE A 1 193 ? 6.570 -10.432 -7.044 1.00 98.12 193 ILE A C 1
ATOM 1537 O O . ILE A 1 193 ? 6.460 -10.544 -5.823 1.00 98.12 193 ILE A O 1
ATOM 1541 N N . PRO A 1 194 ? 5.473 -10.323 -7.823 1.00 97.31 194 PRO A N 1
ATOM 1542 C CA . PRO A 1 194 ? 4.109 -10.349 -7.289 1.00 97.31 194 PRO A CA 1
ATOM 1543 C C . PRO A 1 194 ? 3.767 -11.630 -6.524 1.00 97.31 194 PRO A C 1
ATOM 1545 O O . PRO A 1 194 ? 3.113 -11.561 -5.483 1.00 97.31 194 PRO A O 1
ATOM 1548 N N . LEU A 1 195 ? 4.239 -12.797 -6.980 1.00 96.56 195 LEU A N 1
ATOM 1549 C CA . LEU A 1 195 ? 4.082 -14.052 -6.233 1.00 96.56 195 LEU A CA 1
ATOM 1550 C C . LEU A 1 195 ? 4.825 -13.995 -4.889 1.00 96.56 195 LEU A C 1
ATOM 1552 O O . LEU A 1 195 ? 4.272 -14.356 -3.849 1.00 96.56 195 LEU A O 1
ATOM 1556 N N . GLY A 1 196 ? 6.045 -13.457 -4.884 1.00 97.50 196 GLY A N 1
ATOM 1557 C CA . GLY A 1 196 ? 6.799 -13.160 -3.669 1.00 97.50 196 GLY A CA 1
ATOM 1558 C C . GLY A 1 196 ? 6.096 -12.144 -2.765 1.00 97.50 196 GLY A C 1
ATOM 1559 O O . GLY A 1 196 ? 6.125 -12.292 -1.546 1.00 97.50 196 GLY A O 1
ATOM 1560 N N . MET A 1 197 ? 5.395 -11.155 -3.328 1.00 97.69 197 MET A N 1
ATOM 1561 C CA . MET A 1 197 ? 4.595 -10.188 -2.571 1.00 97.69 197 MET A CA 1
ATOM 1562 C C . MET A 1 197 ? 3.400 -10.843 -1.871 1.00 97.69 197 MET A C 1
ATOM 1564 O O . MET A 1 197 ? 3.054 -10.406 -0.777 1.00 97.69 197 MET A O 1
ATOM 1568 N N . VAL A 1 198 ? 2.804 -11.910 -2.421 1.00 94.94 198 VAL A N 1
ATOM 1569 C CA . VAL A 1 198 ? 1.769 -12.694 -1.713 1.00 94.94 198 VAL A CA 1
ATOM 1570 C C . VAL A 1 198 ? 2.344 -13.306 -0.433 1.00 94.94 198 VAL A C 1
ATOM 1572 O O . VAL A 1 198 ? 1.748 -13.179 0.638 1.00 94.94 198 VAL A O 1
ATOM 1575 N N . PHE A 1 199 ? 3.537 -13.900 -0.507 1.00 95.06 199 PHE A N 1
ATOM 1576 C CA . PHE A 1 199 ? 4.246 -14.389 0.679 1.00 95.06 199 PHE A CA 1
ATOM 1577 C C . PHE A 1 199 ? 4.664 -13.243 1.617 1.00 95.06 199 PHE A C 1
ATOM 1579 O O . PHE A 1 199 ? 4.485 -13.317 2.833 1.00 95.06 199 PHE A O 1
ATOM 1586 N N . GLY A 1 200 ? 5.149 -12.132 1.064 1.00 96.12 200 GLY A N 1
ATOM 1587 C CA . GLY A 1 200 ? 5.466 -10.930 1.828 1.00 96.12 200 GLY A CA 1
ATOM 1588 C C . GLY A 1 200 ? 4.247 -10.347 2.551 1.00 96.12 200 GLY A C 1
ATOM 1589 O O . GLY A 1 200 ? 4.393 -9.845 3.661 1.00 96.12 200 GLY A O 1
ATOM 1590 N N . MET A 1 201 ? 3.036 -10.482 1.997 1.00 94.69 201 MET A N 1
ATOM 1591 C CA . MET A 1 201 ? 1.784 -10.073 2.642 1.00 94.69 201 MET A CA 1
ATOM 1592 C C . MET A 1 201 ? 1.483 -10.909 3.890 1.00 94.69 201 MET A C 1
ATOM 1594 O O . MET A 1 201 ? 1.009 -10.378 4.899 1.00 94.69 201 MET A O 1
ATOM 1598 N N . TRP A 1 202 ? 1.814 -12.204 3.862 1.00 92.38 202 TRP A N 1
ATOM 1599 C CA . TRP A 1 202 ? 1.754 -13.047 5.054 1.00 92.38 202 TRP A CA 1
ATOM 1600 C C . TRP A 1 202 ? 2.698 -12.522 6.140 1.00 92.38 202 TRP A C 1
ATOM 1602 O O . TRP A 1 202 ? 2.244 -12.286 7.255 1.00 92.38 202 TRP A O 1
ATOM 1612 N N . ILE A 1 203 ? 3.960 -12.207 5.816 1.00 94.31 203 ILE A N 1
ATOM 1613 C CA . ILE A 1 203 ? 4.908 -11.598 6.774 1.00 94.31 203 ILE A CA 1
ATOM 1614 C C . ILE A 1 203 ? 4.393 -10.245 7.287 1.00 94.31 203 ILE A C 1
ATOM 1616 O O . ILE A 1 203 ? 4.414 -9.977 8.490 1.00 94.31 203 ILE A O 1
ATOM 1620 N N . HIS A 1 204 ? 3.891 -9.405 6.383 1.00 93.75 204 HIS A N 1
ATOM 1621 C CA . HIS A 1 204 ? 3.373 -8.071 6.675 1.00 93.75 204 HIS A CA 1
ATOM 1622 C C . HIS A 1 204 ? 2.220 -8.085 7.681 1.00 93.75 204 HIS A C 1
ATOM 1624 O O . HIS A 1 204 ? 2.089 -7.185 8.514 1.00 93.75 204 HIS A O 1
ATOM 1630 N N . THR A 1 205 ? 1.422 -9.149 7.657 1.00 90.62 205 THR A N 1
ATOM 1631 C CA . THR A 1 205 ? 0.269 -9.340 8.537 1.00 90.62 205 THR A CA 1
ATOM 1632 C C . THR A 1 205 ? 0.513 -10.335 9.677 1.00 90.62 205 THR A C 1
ATOM 1634 O O . THR A 1 205 ? -0.327 -10.433 10.570 1.00 90.62 205 THR A O 1
ATOM 1637 N N . ALA A 1 206 ? 1.665 -11.015 9.717 1.00 87.00 206 ALA A N 1
ATOM 1638 C CA . ALA A 1 206 ? 1.942 -12.134 10.624 1.00 87.00 206 ALA A CA 1
ATOM 1639 C C . ALA A 1 206 ? 1.866 -11.771 12.113 1.00 87.00 206 ALA A C 1
ATOM 1641 O O . ALA A 1 206 ? 1.470 -12.591 12.932 1.00 87.00 206 ALA A O 1
ATOM 1642 N N . ARG A 1 207 ? 2.239 -10.540 12.485 1.00 82.12 207 ARG A N 1
ATOM 1643 C CA . ARG A 1 207 ? 2.221 -10.068 13.890 1.00 82.12 207 ARG A CA 1
ATOM 1644 C C . ARG A 1 207 ? 0.963 -9.291 14.241 1.00 82.12 207 ARG A C 1
ATOM 1646 O O . ARG A 1 207 ? 0.914 -8.557 15.228 1.00 82.12 207 ARG A O 1
ATOM 1653 N N . LEU A 1 208 ? -0.051 -9.417 13.399 1.00 77.69 208 LEU A N 1
ATOM 1654 C CA . LEU A 1 208 ? -1.295 -8.704 13.524 1.00 77.69 208 LEU A CA 1
ATOM 1655 C C . LEU A 1 208 ? -2.433 -9.723 13.652 1.00 77.69 208 LEU A C 1
ATOM 1657 O O . LEU A 1 208 ? -2.970 -10.203 12.660 1.00 77.69 208 LEU A O 1
ATOM 1661 N N . ALA A 1 209 ? -2.880 -9.976 14.886 1.00 73.38 209 ALA A N 1
ATOM 1662 C CA . ALA A 1 209 ? -4.042 -10.834 15.135 1.00 73.38 209 ALA A CA 1
ATOM 1663 C C . ALA A 1 209 ? -5.272 -10.362 14.338 1.00 73.38 209 ALA A C 1
ATOM 1665 O O . ALA A 1 209 ? -5.515 -9.155 14.248 1.00 73.38 209 ALA A O 1
ATOM 1666 N N . ARG A 1 210 ? -6.045 -11.301 13.773 1.00 78.25 210 ARG A N 1
ATOM 1667 C CA . ARG A 1 210 ? -7.323 -11.047 13.070 1.00 78.25 210 ARG A CA 1
ATOM 1668 C C . ARG A 1 210 ? -7.235 -9.972 11.978 1.00 78.25 210 ARG A C 1
ATOM 1670 O O . ARG A 1 210 ? -8.094 -9.093 11.864 1.00 78.25 210 ARG A O 1
ATOM 1677 N N . THR A 1 211 ? -6.175 -10.011 11.175 1.00 79.75 211 THR A N 1
ATOM 1678 C CA . THR A 1 211 ? -6.112 -9.206 9.952 1.00 79.75 211 THR A CA 1
ATOM 1679 C C . THR A 1 211 ? -7.228 -9.604 9.002 1.00 79.75 211 THR A C 1
ATOM 1681 O O . THR A 1 211 ? -7.573 -10.774 8.861 1.00 79.75 211 THR A O 1
ATOM 1684 N N . VAL A 1 212 ? -7.819 -8.605 8.357 1.00 82.25 212 VAL A N 1
ATOM 1685 C CA . VAL A 1 212 ? -8.741 -8.840 7.252 1.00 82.25 212 VAL A CA 1
ATOM 1686 C C . VAL A 1 212 ? -7.993 -8.527 5.985 1.00 82.25 212 VAL A C 1
ATOM 1688 O O . VAL A 1 212 ? -7.432 -7.446 5.852 1.00 82.25 212 VAL A O 1
ATOM 1691 N N . TRP A 1 213 ? -7.944 -9.527 5.120 1.00 84.56 213 TRP A N 1
ATOM 1692 C CA . TRP A 1 213 ? -7.167 -9.495 3.893 1.00 84.56 213 TRP A CA 1
ATOM 1693 C C . TRP A 1 213 ? -7.998 -8.935 2.748 1.00 84.56 213 TRP A C 1
ATOM 1695 O O . TRP A 1 213 ? -7.521 -8.121 1.968 1.00 84.56 213 TRP A O 1
ATOM 1705 N N . PHE A 1 214 ? -9.271 -9.318 2.688 1.00 88.75 214 PHE A N 1
ATOM 1706 C CA . PHE A 1 214 ? -10.131 -8.967 1.571 1.00 88.75 214 PHE A CA 1
ATOM 1707 C C . PHE A 1 214 ? -10.913 -7.672 1.827 1.00 88.75 214 PHE A C 1
ATOM 1709 O O . PHE A 1 214 ? -11.357 -7.422 2.956 1.00 88.75 214 PHE A O 1
ATOM 1716 N N . PRO A 1 215 ? -11.090 -6.838 0.790 1.00 89.69 215 PRO A N 1
ATOM 1717 C CA . PRO A 1 215 ? -11.905 -5.637 0.881 1.00 89.69 215 PRO A CA 1
ATOM 1718 C C . PRO A 1 215 ? -13.387 -5.989 1.056 1.00 89.69 215 PRO A C 1
ATOM 1720 O O . PRO A 1 215 ? -13.827 -7.109 0.797 1.00 89.69 215 PRO A O 1
ATOM 1723 N N . VAL A 1 216 ? -14.181 -5.009 1.492 1.00 88.25 216 VAL A N 1
ATOM 1724 C CA . VAL A 1 216 ? -15.642 -5.170 1.528 1.00 88.25 216 VAL A CA 1
ATOM 1725 C C . VAL A 1 216 ? -16.151 -5.309 0.089 1.00 88.25 216 VAL A C 1
ATOM 1727 O O . VAL A 1 216 ? -15.735 -4.513 -0.756 1.00 88.25 216 VAL A O 1
ATOM 1730 N N . PRO A 1 217 ? -17.063 -6.255 -0.208 1.00 90.62 217 PRO A N 1
ATOM 1731 C CA . PRO A 1 217 ? -17.507 -6.496 -1.579 1.00 90.62 217 PRO A CA 1
ATOM 1732 C C . PRO A 1 217 ? -18.024 -5.238 -2.281 1.00 90.62 217 PRO A C 1
ATOM 1734 O O . PRO A 1 217 ? -17.636 -4.975 -3.409 1.00 90.62 217 PRO A O 1
ATOM 1737 N N . ALA A 1 218 ? -18.817 -4.407 -1.595 1.00 88.44 218 ALA A N 1
ATOM 1738 C CA . ALA A 1 218 ? -19.396 -3.204 -2.194 1.00 88.44 218 ALA A CA 1
ATOM 1739 C C . ALA A 1 218 ? -18.335 -2.235 -2.742 1.00 88.44 218 ALA A C 1
ATOM 1741 O O . ALA A 1 218 ? -18.383 -1.884 -3.918 1.00 88.44 218 ALA A O 1
ATOM 1742 N N . ILE A 1 219 ? -17.349 -1.848 -1.920 1.00 89.38 219 ILE A N 1
ATOM 1743 C CA . ILE A 1 219 ? -16.306 -0.910 -2.356 1.00 89.38 219 ILE A CA 1
ATOM 1744 C C . ILE A 1 219 ? -15.422 -1.522 -3.440 1.00 89.38 219 ILE A C 1
ATOM 1746 O O . ILE A 1 219 ? -15.101 -0.854 -4.416 1.00 89.38 219 ILE A O 1
ATOM 1750 N N . PHE A 1 220 ? -15.089 -2.808 -3.310 1.00 93.69 220 PHE A N 1
ATOM 1751 C CA . PHE A 1 220 ? -14.277 -3.502 -4.300 1.00 93.69 220 PHE A CA 1
ATOM 1752 C C . PHE A 1 220 ? -14.986 -3.598 -5.652 1.00 93.69 220 PHE A C 1
ATOM 1754 O O . PHE A 1 220 ? -14.376 -3.308 -6.677 1.00 93.69 220 PHE A O 1
ATOM 1761 N N . CYS A 1 221 ? -16.283 -3.918 -5.664 1.00 93.12 221 CYS A N 1
ATOM 1762 C CA . CYS A 1 221 ? -17.093 -3.930 -6.876 1.00 93.12 221 CYS A CA 1
ATOM 1763 C C . CYS A 1 221 ? -17.182 -2.541 -7.518 1.00 93.12 221 CYS A C 1
ATOM 1765 O O . CYS A 1 221 ? -17.085 -2.452 -8.736 1.00 93.12 221 CYS A O 1
ATOM 1767 N N . TRP A 1 222 ? -17.318 -1.459 -6.741 1.00 92.62 222 TRP A N 1
ATOM 1768 C CA . TRP A 1 222 ? -17.309 -0.101 -7.302 1.00 92.62 222 TRP A CA 1
ATOM 1769 C C . TRP A 1 222 ? -15.953 0.272 -7.900 1.00 92.62 222 TRP A C 1
ATOM 1771 O O . TRP A 1 222 ? -15.908 0.837 -8.992 1.00 92.62 222 TRP A O 1
ATOM 1781 N N . THR A 1 223 ? -14.851 -0.070 -7.227 1.00 92.88 223 THR A N 1
ATOM 1782 C CA . THR A 1 223 ? -13.500 0.142 -7.761 1.00 92.88 223 THR A CA 1
ATOM 1783 C C . THR A 1 223 ? -13.285 -0.665 -9.039 1.00 92.88 223 THR A C 1
ATOM 1785 O O . THR A 1 223 ? -12.847 -0.108 -10.039 1.00 92.88 223 THR A O 1
ATOM 1788 N N . LEU A 1 224 ? -13.643 -1.952 -9.047 1.00 94.94 224 LEU A N 1
ATOM 1789 C CA . LEU A 1 224 ? -13.492 -2.819 -10.215 1.00 94.94 224 LEU A CA 1
ATOM 1790 C C . LEU A 1 224 ? -14.382 -2.375 -11.381 1.00 94.94 224 LEU A C 1
ATOM 1792 O O . LEU A 1 224 ? -13.928 -2.373 -12.523 1.00 94.94 224 LEU A O 1
ATOM 1796 N N . ALA A 1 225 ? -15.620 -1.956 -11.107 1.00 93.44 225 ALA A N 1
ATOM 1797 C CA . ALA A 1 225 ? -16.520 -1.408 -12.118 1.00 93.44 225 ALA A CA 1
ATOM 1798 C C . ALA A 1 225 ? -15.952 -0.119 -12.723 1.00 93.44 225 ALA A C 1
ATOM 1800 O O . ALA A 1 225 ? -15.928 0.022 -13.942 1.00 93.44 225 ALA A O 1
ATOM 1801 N N . GLY A 1 226 ? -15.431 0.786 -11.889 1.00 93.00 226 GLY A N 1
ATOM 1802 C CA . GLY A 1 226 ? -14.793 2.012 -12.360 1.00 93.00 226 GLY A CA 1
ATOM 1803 C C . GLY A 1 226 ? -13.521 1.750 -13.172 1.00 93.00 226 GLY A C 1
ATOM 1804 O O . GLY A 1 226 ? -13.336 2.369 -14.214 1.00 93.00 226 GLY A O 1
ATOM 1805 N N . LEU A 1 227 ? -12.682 0.792 -12.759 1.00 94.19 227 LEU A N 1
ATOM 1806 C CA . LEU A 1 227 ? -11.487 0.380 -13.507 1.00 94.19 227 LEU A CA 1
ATOM 1807 C C . LEU A 1 227 ? -11.850 -0.266 -14.844 1.00 94.19 227 LEU A C 1
ATOM 1809 O O . LEU A 1 227 ? -11.233 0.032 -15.860 1.00 94.19 227 LEU A O 1
ATOM 1813 N N . THR A 1 228 ? -12.880 -1.110 -14.852 1.00 93.38 228 THR A N 1
ATOM 1814 C CA . THR A 1 228 ? -13.406 -1.741 -16.068 1.00 93.38 228 THR A CA 1
ATOM 1815 C C . THR A 1 228 ? -13.932 -0.683 -17.031 1.00 93.38 228 THR A C 1
ATOM 1817 O O . THR A 1 228 ? -13.566 -0.694 -18.202 1.00 93.38 228 THR A O 1
ATOM 1820 N N . ALA A 1 229 ? -14.731 0.268 -16.538 1.00 91.88 229 ALA A N 1
ATOM 1821 C CA . ALA A 1 229 ? -15.241 1.373 -17.339 1.00 91.88 229 ALA A CA 1
ATOM 1822 C C . ALA A 1 229 ? -14.101 2.240 -17.891 1.00 91.88 229 ALA A C 1
ATOM 1824 O O . ALA A 1 229 ? -14.093 2.545 -19.081 1.00 91.88 229 ALA A O 1
ATOM 1825 N N . ALA A 1 230 ? -13.105 2.580 -17.069 1.00 90.88 230 ALA A N 1
ATOM 1826 C CA . ALA A 1 230 ? -11.932 3.327 -17.512 1.00 90.88 230 ALA A CA 1
ATOM 1827 C C . ALA A 1 230 ? -11.144 2.569 -18.593 1.00 90.88 230 ALA A C 1
ATOM 1829 O O . ALA A 1 230 ? -10.842 3.150 -19.628 1.00 90.88 230 ALA A O 1
ATOM 1830 N N . ALA A 1 231 ? -10.903 1.267 -18.406 1.00 91.31 231 ALA A N 1
ATOM 1831 C CA . ALA A 1 231 ? -10.224 0.403 -19.375 1.00 91.31 231 ALA A CA 1
ATOM 1832 C C . ALA A 1 231 ? -10.953 0.307 -20.727 1.00 91.31 231 ALA A C 1
ATOM 1834 O O . ALA A 1 231 ? -10.309 0.133 -21.760 1.00 91.31 231 ALA A O 1
ATOM 1835 N N . MET A 1 232 ? -12.286 0.418 -20.732 1.00 89.38 232 MET A N 1
ATOM 1836 C CA . MET A 1 232 ? -13.097 0.398 -21.955 1.00 89.38 232 MET A CA 1
ATOM 1837 C C . MET A 1 232 ? -13.171 1.767 -22.641 1.00 89.38 232 MET A C 1
ATOM 1839 O O . MET A 1 232 ? -13.082 1.842 -23.864 1.00 89.38 232 MET A O 1
ATOM 1843 N N . LEU A 1 233 ? -13.355 2.842 -21.869 1.00 88.50 233 LEU A N 1
ATOM 1844 C CA . LEU A 1 233 ? -13.552 4.200 -22.392 1.00 88.50 233 LEU A CA 1
ATOM 1845 C C . LEU A 1 233 ? -12.239 4.865 -22.810 1.00 88.50 233 LEU A C 1
ATOM 1847 O O . LEU A 1 233 ? -12.204 5.630 -23.770 1.00 88.50 233 LEU A O 1
ATOM 1851 N N . VAL A 1 234 ? -11.163 4.574 -22.084 1.00 87.06 234 VAL A N 1
ATOM 1852 C CA . VAL A 1 234 ? -9.821 5.095 -22.324 1.00 87.06 234 VAL A CA 1
ATOM 1853 C C . VAL A 1 234 ? -8.897 3.882 -22.405 1.00 87.06 234 VAL A C 1
ATOM 1855 O O . VAL A 1 234 ? -8.343 3.470 -21.396 1.00 87.06 234 VAL A O 1
ATOM 1858 N N . PRO A 1 235 ? -8.756 3.224 -23.564 1.00 83.75 235 PRO A N 1
ATOM 1859 C CA . PRO A 1 235 ? -7.853 2.087 -23.662 1.00 83.75 235 PRO A CA 1
ATOM 1860 C C . PRO A 1 235 ? -6.406 2.554 -23.471 1.00 83.75 235 PRO A C 1
ATOM 1862 O O . PRO A 1 235 ? -5.997 3.589 -24.005 1.00 83.75 235 PRO A O 1
ATOM 1865 N N . ALA A 1 236 ? -5.603 1.756 -22.764 1.00 84.56 236 ALA A N 1
ATOM 1866 C CA . ALA A 1 236 ? -4.158 1.940 -22.755 1.00 84.56 236 ALA A CA 1
ATOM 1867 C C . ALA A 1 236 ? -3.661 1.819 -24.203 1.00 84.56 236 ALA A C 1
ATOM 1869 O O . ALA A 1 236 ? -3.847 0.782 -24.844 1.00 84.56 236 ALA A O 1
ATOM 1870 N N . THR A 1 237 ? -3.101 2.893 -24.753 1.00 85.06 237 THR A N 1
ATOM 1871 C CA . THR A 1 237 ? -2.570 2.903 -26.123 1.00 85.06 237 THR A CA 1
ATOM 1872 C C . THR A 1 237 ? -1.191 2.247 -26.149 1.00 85.06 237 THR A C 1
ATOM 1874 O O . THR A 1 237 ? -0.538 2.132 -25.110 1.00 85.06 237 THR A O 1
ATOM 1877 N N . LEU A 1 238 ? -0.800 1.714 -27.305 1.00 89.75 238 LEU A N 1
ATOM 1878 C CA . LEU A 1 238 ? 0.556 1.225 -27.546 1.00 89.75 238 LEU A CA 1
ATOM 1879 C C . LEU A 1 238 ? 1.322 2.351 -28.244 1.00 89.75 238 LEU A C 1
ATOM 1881 O O . LEU A 1 238 ? 0.793 2.955 -29.180 1.00 89.75 238 LEU A O 1
ATOM 1885 N N . LEU A 1 239 ? 2.504 2.687 -27.736 1.00 90.75 239 LEU A N 1
ATOM 1886 C CA . LEU A 1 239 ? 3.389 3.662 -28.373 1.00 90.75 239 LEU A CA 1
ATOM 1887 C C . LEU A 1 239 ? 4.209 2.982 -29.480 1.00 90.75 239 LEU A C 1
ATOM 1889 O O . LEU A 1 239 ? 4.173 1.758 -29.569 1.00 90.75 239 LEU A O 1
ATOM 1893 N N . PRO A 1 240 ? 4.927 3.738 -30.333 1.00 91.56 240 PRO A N 1
ATOM 1894 C CA . PRO A 1 240 ? 5.795 3.142 -31.341 1.00 91.56 240 PRO A CA 1
ATOM 1895 C C . PRO A 1 240 ? 6.799 2.161 -30.730 1.00 91.56 240 PRO A C 1
ATOM 1897 O O . PRO A 1 240 ? 7.212 2.327 -29.580 1.00 91.56 240 PRO A O 1
ATOM 1900 N N . GLU A 1 241 ? 7.189 1.164 -31.519 1.00 93.81 241 GLU A N 1
ATOM 1901 C CA . GLU A 1 241 ? 8.188 0.166 -31.141 1.00 93.81 241 GLU A CA 1
ATOM 1902 C C . GLU A 1 241 ? 9.499 0.819 -30.696 1.00 93.81 241 GLU A C 1
ATOM 1904 O O . GLU A 1 241 ? 9.902 1.861 -31.223 1.00 93.81 241 GLU A O 1
ATOM 1909 N N . ALA A 1 242 ? 10.151 0.213 -29.705 1.00 92.19 242 ALA A N 1
ATOM 1910 C CA . ALA A 1 242 ? 11.448 0.662 -29.232 1.00 92.19 242 ALA A CA 1
ATOM 1911 C C . ALA A 1 242 ? 12.516 0.574 -30.341 1.00 92.19 242 ALA A C 1
ATOM 1913 O O . ALA A 1 242 ? 12.834 -0.508 -30.832 1.00 92.19 242 ALA A O 1
ATOM 1914 N N . ASP A 1 243 ? 13.126 1.711 -30.670 1.00 90.75 243 ASP A N 1
ATOM 1915 C CA . ASP A 1 243 ? 14.260 1.835 -31.585 1.00 90.75 243 ASP A CA 1
ATOM 1916 C C . ASP A 1 243 ? 15.457 2.400 -30.808 1.00 90.75 243 ASP A C 1
ATOM 1918 O O . ASP A 1 243 ? 15.538 3.603 -30.531 1.00 90.75 243 ASP A O 1
ATOM 1922 N N . LEU A 1 244 ? 16.402 1.519 -30.457 1.00 89.12 244 LEU A N 1
ATOM 1923 C CA . LEU A 1 244 ? 17.627 1.860 -29.721 1.00 89.12 244 LEU A CA 1
ATOM 1924 C C . LEU A 1 244 ? 18.571 2.788 -30.502 1.00 89.12 244 LEU A C 1
ATOM 1926 O O . LEU A 1 244 ? 19.488 3.340 -29.894 1.00 89.12 244 LEU A O 1
ATOM 1930 N N . MET A 1 245 ? 18.344 2.976 -31.806 1.00 89.31 245 MET A N 1
ATOM 1931 C CA . MET A 1 245 ? 19.060 3.915 -32.675 1.00 89.31 245 MET A CA 1
ATOM 1932 C C . MET A 1 245 ? 18.324 5.257 -32.822 1.00 89.31 245 MET A C 1
ATOM 1934 O O . MET A 1 245 ? 18.714 6.117 -33.618 1.00 89.31 245 MET A O 1
ATOM 1938 N N . SER A 1 246 ? 17.269 5.470 -32.034 1.00 87.06 246 SER A N 1
ATOM 1939 C CA . SER A 1 246 ? 16.543 6.733 -31.939 1.00 87.06 246 SER A CA 1
ATOM 1940 C C . SER A 1 246 ? 16.508 7.264 -30.510 1.00 87.06 246 SER A C 1
ATOM 1942 O O . SER A 1 246 ? 16.452 6.513 -29.533 1.00 87.06 246 SER A O 1
ATOM 1944 N N . ILE A 1 247 ? 16.525 8.589 -30.393 1.00 84.94 247 ILE A N 1
ATOM 1945 C CA . ILE A 1 247 ? 16.319 9.280 -29.125 1.00 84.94 247 ILE A CA 1
ATOM 1946 C C . ILE A 1 247 ? 14.817 9.295 -28.851 1.00 84.94 247 ILE A C 1
ATOM 1948 O O . ILE A 1 247 ? 14.028 9.758 -29.680 1.00 84.94 247 ILE A O 1
ATOM 1952 N N . VAL A 1 248 ? 14.412 8.828 -27.669 1.00 85.19 248 VAL A N 1
ATOM 1953 C CA . VAL A 1 248 ? 13.005 8.881 -27.262 1.00 85.19 248 VAL A CA 1
ATOM 1954 C C . VAL A 1 248 ? 12.581 10.345 -27.132 1.00 85.19 248 VAL A C 1
ATOM 1956 O O . VAL A 1 248 ? 13.098 11.084 -26.296 1.00 85.19 248 VAL A O 1
ATOM 1959 N N . GLY A 1 249 ? 11.650 10.766 -27.991 1.00 81.56 249 GLY A N 1
ATOM 1960 C CA . GLY A 1 249 ? 11.107 12.122 -27.992 1.00 81.56 249 GLY A CA 1
ATOM 1961 C C . GLY A 1 249 ? 10.018 12.342 -26.944 1.00 81.56 249 GLY A C 1
ATOM 1962 O O . GLY A 1 249 ? 9.969 11.692 -25.900 1.00 81.56 249 GLY A O 1
ATOM 1963 N N . ARG A 1 250 ? 9.106 13.278 -27.224 1.00 82.06 250 ARG A N 1
ATOM 1964 C CA . ARG A 1 250 ? 8.001 13.590 -26.314 1.00 82.06 250 ARG A CA 1
ATOM 1965 C C . ARG A 1 250 ? 6.998 12.436 -26.262 1.00 82.06 250 ARG A C 1
ATOM 1967 O O . ARG A 1 250 ? 6.295 12.183 -27.239 1.00 82.06 250 ARG A O 1
ATOM 1974 N N . ILE A 1 251 ? 6.864 11.806 -25.099 1.00 82.56 251 ILE A N 1
ATOM 1975 C CA . ILE A 1 251 ? 5.897 10.729 -24.853 1.00 82.56 251 ILE A CA 1
ATOM 1976 C C . ILE A 1 251 ? 4.919 11.113 -23.739 1.00 82.56 251 ILE A C 1
ATOM 1978 O O . ILE A 1 251 ? 5.185 12.000 -22.930 1.00 82.56 251 ILE A O 1
ATOM 1982 N N . LYS A 1 252 ? 3.754 10.460 -23.684 1.00 78.06 252 LYS A N 1
ATOM 1983 C CA . LYS A 1 252 ? 2.849 10.582 -22.531 1.00 78.06 252 LYS A CA 1
ATOM 1984 C C . LYS A 1 252 ? 3.440 9.768 -21.378 1.00 78.06 252 LYS A C 1
ATOM 1986 O O . LYS A 1 252 ? 3.449 8.544 -21.464 1.00 78.06 252 LYS A O 1
ATOM 1991 N N . SER A 1 253 ? 3.956 10.427 -20.342 1.00 70.69 253 SER A N 1
ATOM 1992 C CA . SER A 1 253 ? 4.523 9.726 -19.185 1.00 70.69 253 SER A CA 1
ATOM 1993 C C . SER A 1 253 ? 3.463 9.315 -18.192 1.00 70.69 253 SER A C 1
ATOM 1995 O O . SER A 1 253 ? 2.519 10.067 -17.950 1.00 70.69 253 SER A O 1
ATOM 1997 N N . ASP A 1 254 ? 3.734 8.206 -17.518 1.00 80.00 254 ASP A N 1
ATOM 1998 C CA . ASP A 1 254 ? 3.144 7.915 -16.223 1.00 80.00 254 ASP A CA 1
ATOM 1999 C C . ASP A 1 254 ? 3.980 8.582 -15.118 1.00 80.00 254 ASP A C 1
ATOM 2001 O O . ASP A 1 254 ? 5.136 8.219 -14.885 1.00 80.00 254 ASP A O 1
ATOM 2005 N N . TRP A 1 255 ? 3.401 9.553 -14.413 1.00 79.88 255 TRP A N 1
ATOM 2006 C CA . TRP A 1 255 ? 4.128 10.281 -13.369 1.00 79.88 255 TRP A CA 1
ATOM 2007 C C . TRP A 1 255 ? 4.366 9.444 -12.117 1.00 79.88 255 TRP A C 1
ATOM 2009 O O . TRP A 1 255 ? 5.335 9.686 -11.407 1.00 79.88 255 TRP A O 1
ATOM 2019 N N . TRP A 1 256 ? 3.544 8.438 -11.844 1.00 83.94 256 TRP A N 1
ATOM 2020 C CA . TRP A 1 256 ? 3.713 7.585 -10.677 1.00 83.94 256 TRP A CA 1
ATOM 2021 C C . TRP A 1 256 ? 4.972 6.725 -10.738 1.00 83.94 256 TRP A C 1
ATOM 2023 O O . TRP A 1 256 ? 5.595 6.486 -9.703 1.00 83.94 256 TRP A O 1
ATOM 2033 N N . TYR A 1 257 ? 5.367 6.291 -11.935 1.00 85.88 257 TYR A N 1
ATOM 2034 C CA . TYR A 1 257 ? 6.538 5.429 -12.126 1.00 85.88 257 TYR A CA 1
ATOM 2035 C C . TYR A 1 257 ? 7.742 6.149 -12.739 1.00 85.88 257 TYR A C 1
ATOM 2037 O O . TYR A 1 257 ? 8.867 5.671 -12.586 1.00 85.88 257 TYR A O 1
ATOM 2045 N N . MET A 1 258 ? 7.540 7.310 -13.373 1.00 87.25 258 MET A N 1
ATOM 2046 C CA . MET A 1 258 ? 8.602 8.073 -14.042 1.00 87.25 258 MET A CA 1
ATOM 2047 C C . MET A 1 258 ? 8.980 9.389 -13.353 1.00 87.25 258 MET A C 1
ATOM 2049 O O . MET A 1 258 ? 9.843 10.094 -13.872 1.00 87.25 258 MET A O 1
ATOM 2053 N N . PHE A 1 259 ? 8.395 9.750 -12.201 1.00 86.25 259 PHE A N 1
ATOM 2054 C CA . PHE A 1 259 ? 8.680 11.035 -11.526 1.00 86.25 259 PHE A CA 1
ATOM 2055 C C . PHE A 1 259 ? 10.170 11.297 -11.246 1.00 86.25 259 PHE A C 1
ATOM 2057 O O . PHE A 1 259 ? 10.575 12.446 -11.077 1.00 86.25 259 PHE A O 1
ATOM 2064 N N . TRP A 1 260 ? 10.991 10.249 -11.179 1.00 88.19 260 TRP A N 1
ATOM 2065 C CA . TRP A 1 260 ? 12.426 10.344 -10.921 1.00 88.19 260 TRP A CA 1
ATOM 2066 C C . TRP A 1 260 ? 13.264 10.600 -12.180 1.00 88.19 260 TRP A C 1
ATOM 2068 O O . TRP A 1 260 ? 14.390 11.074 -12.053 1.00 88.19 260 TRP A O 1
ATOM 2078 N N . ILE A 1 261 ? 12.737 10.340 -13.381 1.00 88.88 261 ILE A N 1
ATOM 2079 C CA . ILE A 1 261 ? 13.452 10.575 -14.646 1.00 88.88 261 ILE A CA 1
ATOM 2080 C C . ILE A 1 261 ? 13.731 12.074 -14.858 1.00 88.88 261 ILE A C 1
ATOM 2082 O O . ILE A 1 261 ? 14.882 12.415 -15.124 1.00 88.88 261 ILE A O 1
ATOM 2086 N N . PRO A 1 262 ? 12.767 13.005 -14.669 1.00 87.31 262 PRO A N 1
ATOM 2087 C CA . PRO A 1 262 ? 13.062 14.439 -14.695 1.00 87.31 262 PRO A CA 1
ATOM 2088 C C . PRO A 1 262 ? 14.187 14.840 -13.739 1.00 87.31 262 PRO A C 1
ATOM 2090 O O . PRO A 1 262 ? 15.062 15.618 -14.108 1.00 87.31 262 PRO A O 1
ATOM 2093 N N . LEU A 1 263 ? 14.180 14.290 -12.518 1.00 87.12 263 LEU A N 1
ATOM 2094 C CA . LEU A 1 263 ? 15.211 14.571 -11.523 1.00 87.12 263 LEU A CA 1
ATOM 2095 C C . LEU A 1 263 ? 16.581 14.069 -11.997 1.00 87.12 263 LEU A C 1
ATOM 2097 O O . LEU A 1 263 ? 17.553 14.818 -11.916 1.00 87.12 263 LEU A O 1
ATOM 2101 N N . ALA A 1 264 ? 16.650 12.848 -12.532 1.00 87.50 264 ALA A N 1
ATOM 2102 C CA . ALA A 1 264 ? 17.878 12.269 -13.073 1.00 87.50 264 ALA A CA 1
ATOM 2103 C C . ALA A 1 264 ? 18.430 13.077 -14.259 1.00 87.50 264 ALA A C 1
ATOM 2105 O O . ALA A 1 264 ? 19.632 13.318 -14.319 1.00 87.50 264 ALA A O 1
ATOM 2106 N N . ASN A 1 265 ? 17.552 13.550 -15.150 1.00 84.94 265 ASN A N 1
ATOM 2107 C CA . ASN A 1 265 ? 17.931 14.306 -16.344 1.00 84.94 265 ASN A CA 1
ATOM 2108 C C . ASN A 1 265 ? 18.410 15.734 -16.032 1.00 84.94 265 ASN A C 1
ATOM 2110 O O . ASN A 1 265 ? 19.272 16.249 -16.735 1.00 84.94 265 ASN A O 1
ATOM 2114 N N . VAL A 1 266 ? 17.840 16.392 -15.013 1.00 86.81 266 VAL A N 1
ATOM 2115 C CA . VAL A 1 266 ? 18.208 17.772 -14.631 1.00 86.81 266 VAL A CA 1
ATOM 2116 C C . VAL A 1 266 ? 19.426 17.814 -13.704 1.00 86.81 266 VAL A C 1
ATOM 2118 O O . VAL A 1 266 ? 20.163 18.796 -13.716 1.00 86.81 266 VAL A O 1
ATOM 2121 N N . THR A 1 267 ? 19.625 16.783 -12.876 1.00 88.81 267 THR A N 1
ATOM 2122 C CA . THR A 1 267 ? 20.715 16.738 -11.888 1.00 88.81 267 THR A CA 1
ATOM 2123 C C . THR A 1 267 ? 21.795 15.739 -12.299 1.00 88.81 267 THR A C 1
ATOM 2125 O O . THR A 1 267 ? 22.741 16.099 -12.992 1.00 88.81 267 THR A O 1
ATOM 2128 N N . SER A 1 268 ? 21.663 14.486 -11.876 1.00 89.50 268 SER A N 1
ATOM 2129 C CA . SER A 1 268 ? 22.409 13.335 -12.371 1.00 89.50 268 SER A CA 1
ATOM 2130 C C . SER A 1 268 ? 21.687 12.042 -11.964 1.00 89.50 268 SER A C 1
ATOM 2132 O O . SER A 1 268 ? 20.928 12.044 -10.981 1.00 89.50 268 SER A O 1
ATOM 2134 N N . PRO A 1 269 ? 21.938 10.910 -12.648 1.00 88.44 269 PRO A N 1
ATOM 2135 C CA . PRO A 1 269 ? 21.425 9.608 -12.224 1.00 88.44 269 PRO A CA 1
ATOM 2136 C C . PRO A 1 269 ? 21.833 9.256 -10.783 1.00 88.44 269 PRO A C 1
ATOM 2138 O O . PRO A 1 269 ? 20.993 8.816 -9.997 1.00 88.44 269 PRO A O 1
ATOM 2141 N N . GLY A 1 270 ? 23.080 9.543 -10.387 1.00 89.00 270 GLY A N 1
ATOM 2142 C CA . GLY A 1 270 ? 23.567 9.311 -9.023 1.00 89.00 270 GLY A CA 1
ATOM 2143 C C . GLY A 1 270 ? 22.808 10.090 -7.938 1.00 89.00 270 GLY A C 1
ATOM 2144 O O . GLY A 1 270 ? 22.529 9.544 -6.866 1.00 89.00 270 GLY A O 1
ATOM 2145 N N . ILE A 1 271 ? 22.404 11.339 -8.205 1.00 90.56 271 ILE A N 1
ATOM 2146 C CA . ILE A 1 271 ? 21.580 12.129 -7.271 1.00 90.56 271 ILE A CA 1
ATOM 2147 C C . ILE A 1 271 ? 20.172 11.540 -7.167 1.00 90.56 271 ILE A C 1
ATOM 2149 O O . ILE A 1 271 ? 19.658 11.388 -6.058 1.00 90.56 271 ILE A O 1
ATOM 2153 N N . ALA A 1 272 ? 19.558 11.161 -8.292 1.00 91.62 272 ALA A N 1
ATOM 2154 C CA . ALA A 1 272 ? 18.241 10.528 -8.289 1.00 91.62 272 ALA A CA 1
ATOM 2155 C C . ALA A 1 272 ? 18.251 9.194 -7.519 1.00 91.62 272 ALA A C 1
ATOM 2157 O O . ALA A 1 272 ? 17.371 8.955 -6.687 1.00 91.62 272 ALA A O 1
ATOM 2158 N N . LEU A 1 273 ? 19.278 8.363 -7.721 1.00 91.69 273 LEU A N 1
ATOM 2159 C CA . LEU A 1 273 ? 19.484 7.125 -6.967 1.00 91.69 273 LEU A CA 1
ATOM 2160 C C . LEU A 1 273 ? 19.663 7.398 -5.468 1.00 91.69 273 LEU A C 1
ATOM 2162 O O . LEU A 1 273 ? 19.036 6.742 -4.635 1.00 91.69 273 LEU A O 1
ATOM 2166 N N . SER A 1 274 ? 20.476 8.396 -5.118 1.00 92.19 274 SER A N 1
ATOM 2167 C CA . SER A 1 274 ? 20.705 8.797 -3.726 1.00 92.19 274 SER A CA 1
ATOM 2168 C C . SER A 1 274 ? 19.427 9.310 -3.060 1.00 92.19 274 SER A C 1
ATOM 2170 O O . SER A 1 274 ? 19.177 8.999 -1.897 1.00 92.19 274 SER A O 1
ATOM 2172 N N . ALA A 1 275 ? 18.579 10.041 -3.790 1.00 92.75 275 ALA A N 1
ATOM 2173 C CA . ALA A 1 275 ? 17.286 10.511 -3.301 1.00 92.75 275 ALA A CA 1
ATOM 2174 C C . ALA A 1 275 ? 16.322 9.346 -3.015 1.00 92.75 275 ALA A C 1
ATOM 2176 O O . ALA A 1 275 ? 15.693 9.319 -1.956 1.00 92.75 275 ALA A O 1
ATOM 2177 N N . TRP A 1 276 ? 16.252 8.351 -3.907 1.00 91.81 276 TRP A N 1
ATOM 2178 C CA . TRP A 1 276 ? 15.492 7.115 -3.681 1.00 91.81 276 TRP A CA 1
ATOM 2179 C C . TRP A 1 276 ? 16.022 6.316 -2.486 1.00 91.81 276 TRP A C 1
ATOM 2181 O O . TRP A 1 276 ? 15.246 5.887 -1.629 1.00 91.81 276 TRP A O 1
ATOM 2191 N N . GLY A 1 277 ? 17.345 6.154 -2.397 1.00 94.00 277 GLY A N 1
ATOM 2192 C CA . GLY A 1 277 ? 18.005 5.499 -1.270 1.00 94.00 277 GLY A CA 1
ATOM 2193 C C . GLY A 1 277 ? 17.686 6.200 0.049 1.00 94.00 277 GLY A C 1
ATOM 2194 O O . GLY A 1 277 ? 17.253 5.556 1.003 1.00 94.00 277 GLY A O 1
ATOM 2195 N N . LEU A 1 278 ? 17.803 7.530 0.087 1.00 95.62 278 LEU A N 1
ATOM 2196 C CA . LEU A 1 278 ? 17.470 8.343 1.253 1.00 95.62 278 LEU A CA 1
ATOM 2197 C C . LEU A 1 278 ? 15.989 8.220 1.632 1.00 95.62 278 LEU A C 1
ATOM 2199 O O . LEU A 1 278 ? 15.683 8.032 2.808 1.00 95.62 278 LEU A O 1
ATOM 2203 N N . PHE A 1 279 ? 15.073 8.276 0.660 1.00 94.50 279 PHE A N 1
ATOM 2204 C CA . PHE A 1 279 ? 13.639 8.101 0.896 1.00 94.50 279 PHE A CA 1
ATOM 2205 C C . PHE A 1 279 ? 13.343 6.762 1.584 1.00 94.50 279 PHE A C 1
ATOM 2207 O O . PHE A 1 279 ? 12.679 6.733 2.625 1.00 94.50 279 PHE A O 1
ATOM 2214 N N . PHE A 1 280 ? 13.888 5.657 1.068 1.00 96.00 280 PHE A N 1
ATOM 2215 C CA . PHE A 1 280 ? 13.676 4.346 1.677 1.00 96.00 280 PHE A CA 1
ATOM 2216 C C . PHE A 1 280 ? 14.406 4.184 3.013 1.00 96.00 280 PHE A C 1
ATOM 2218 O O . PHE A 1 280 ? 13.833 3.597 3.925 1.00 96.00 280 PHE A O 1
ATOM 2225 N N . ILE A 1 281 ? 15.605 4.748 3.194 1.00 96.50 281 ILE A N 1
ATOM 2226 C CA . ILE A 1 281 ? 16.308 4.765 4.492 1.00 96.50 281 ILE A CA 1
ATOM 2227 C C . ILE A 1 281 ? 15.490 5.523 5.548 1.00 96.50 281 ILE A C 1
ATOM 2229 O O . ILE A 1 281 ? 15.360 5.068 6.689 1.00 96.50 281 ILE A O 1
ATOM 2233 N N . ILE A 1 282 ? 14.881 6.653 5.182 1.00 95.25 282 ILE A N 1
ATOM 2234 C CA . ILE A 1 282 ? 13.953 7.391 6.046 1.00 95.25 282 ILE A CA 1
ATOM 2235 C C . ILE A 1 282 ? 12.749 6.508 6.375 1.00 95.25 282 ILE A C 1
ATOM 2237 O O . ILE A 1 282 ? 12.428 6.330 7.550 1.00 95.25 282 ILE A O 1
ATOM 2241 N N . MET A 1 283 ? 12.121 5.893 5.369 1.00 95.00 283 MET A N 1
ATOM 2242 C CA . MET A 1 283 ? 10.997 4.987 5.596 1.00 95.00 283 MET A CA 1
ATOM 2243 C C . MET A 1 283 ? 11.367 3.836 6.530 1.00 95.00 283 MET A C 1
ATOM 2245 O O . MET A 1 283 ? 10.644 3.583 7.491 1.00 95.00 283 MET A O 1
ATOM 2249 N N . PHE A 1 284 ? 12.500 3.173 6.315 1.00 96.00 284 PHE A N 1
ATOM 2250 C CA . PHE A 1 284 ? 12.971 2.111 7.192 1.00 96.00 284 PHE A CA 1
ATOM 2251 C C . PHE A 1 284 ? 13.278 2.617 8.591 1.00 96.00 284 PHE A C 1
ATOM 2253 O O . PHE A 1 284 ? 12.964 1.915 9.531 1.00 96.00 284 PHE A O 1
ATOM 2260 N N . SER A 1 285 ? 13.824 3.815 8.781 1.00 94.12 285 SER A N 1
ATOM 2261 C CA . SER A 1 285 ? 14.191 4.285 10.121 1.00 94.12 285 SER A CA 1
ATOM 2262 C C . SER A 1 285 ? 13.001 4.765 10.963 1.00 94.12 285 SER A C 1
ATOM 2264 O O . SER A 1 285 ? 13.098 4.736 12.192 1.00 94.12 285 SER A O 1
ATOM 2266 N N . ILE A 1 286 ? 11.860 5.151 10.356 1.00 92.00 286 ILE A N 1
ATOM 2267 C CA . ILE A 1 286 ? 10.653 5.695 11.037 1.00 92.00 286 ILE A CA 1
ATOM 2268 C C . ILE A 1 286 ? 10.285 4.987 12.355 1.00 92.00 286 ILE A C 1
ATOM 2270 O O . ILE A 1 286 ? 10.122 5.682 13.359 1.00 92.00 286 ILE A O 1
ATOM 2274 N N . PRO A 1 287 ? 10.199 3.649 12.444 1.00 90.88 287 PRO A N 1
ATOM 2275 C CA . PRO A 1 287 ? 9.803 2.977 13.684 1.00 90.88 287 PRO A CA 1
ATOM 2276 C C . PRO A 1 287 ? 10.692 3.257 14.912 1.00 90.88 287 PRO A C 1
ATOM 2278 O O . PRO A 1 287 ? 10.242 3.043 16.040 1.00 90.88 287 PRO A O 1
ATOM 2281 N N . TRP A 1 288 ? 11.936 3.710 14.723 1.00 89.19 288 TRP A N 1
ATOM 2282 C CA . TRP A 1 288 ? 12.922 3.873 15.797 1.00 89.19 288 TRP A CA 1
ATOM 2283 C C . TRP A 1 288 ? 12.982 5.300 16.351 1.00 89.19 288 TRP A C 1
ATOM 2285 O O . TRP A 1 288 ? 12.851 5.494 17.557 1.00 89.19 288 TRP A O 1
ATOM 2295 N N . TRP A 1 289 ? 13.135 6.295 15.482 1.00 87.06 289 TRP A N 1
ATOM 2296 C CA . TRP A 1 289 ? 13.178 7.721 15.839 1.00 87.06 289 TRP A CA 1
ATOM 2297 C C . TRP A 1 289 ? 11.807 8.405 15.938 1.00 87.06 289 TRP A C 1
ATOM 2299 O O . TRP A 1 289 ? 11.684 9.415 16.623 1.00 87.06 289 TRP A O 1
ATOM 2309 N N . TRP A 1 290 ? 10.751 7.845 15.332 1.00 83.38 290 TRP A N 1
ATOM 2310 C CA . TRP A 1 290 ? 9.379 8.370 15.439 1.00 83.38 290 TRP A CA 1
ATOM 2311 C C . TRP A 1 290 ? 8.611 7.801 16.646 1.00 83.38 290 TRP A C 1
ATOM 2313 O O . TRP A 1 290 ? 7.407 8.023 16.807 1.00 83.38 290 TRP A O 1
ATOM 2323 N N . ARG A 1 291 ? 9.298 7.031 17.498 1.00 79.56 291 ARG A N 1
ATOM 2324 C CA . ARG A 1 291 ? 8.748 6.442 18.719 1.00 79.56 291 ARG A CA 1
ATOM 2325 C C . ARG A 1 291 ? 8.659 7.509 19.824 1.00 79.56 291 ARG A C 1
ATOM 2327 O O . ARG A 1 291 ? 9.663 8.157 20.112 1.00 79.56 291 ARG A O 1
ATOM 2334 N N . PRO A 1 292 ? 7.513 7.659 20.514 1.00 75.94 292 PRO A N 1
ATOM 2335 C CA . PRO A 1 292 ? 7.411 8.567 21.654 1.00 75.94 292 PRO A CA 1
ATOM 2336 C C . PRO A 1 292 ? 8.317 8.117 22.822 1.00 75.94 292 PRO A C 1
ATOM 2338 O O . PRO A 1 292 ? 8.527 6.911 23.012 1.00 75.94 292 PRO A O 1
ATOM 2341 N N . PRO A 1 293 ? 8.843 9.059 23.631 1.00 74.31 293 PRO A N 1
ATOM 2342 C CA . PRO A 1 293 ? 9.718 8.741 24.758 1.00 74.31 293 PRO A CA 1
ATOM 2343 C C . PRO A 1 293 ? 9.012 7.831 25.770 1.00 74.31 293 PRO A C 1
ATOM 2345 O O . PRO A 1 293 ? 7.803 7.937 25.979 1.00 74.31 293 PRO A O 1
ATOM 2348 N N . ARG A 1 294 ? 9.769 6.940 26.432 1.00 69.88 294 ARG A N 1
ATOM 2349 C CA . ARG A 1 294 ? 9.204 5.946 27.369 1.00 69.88 294 ARG A CA 1
ATOM 2350 C C . ARG A 1 294 ? 8.383 6.579 28.496 1.00 69.88 294 ARG A C 1
ATOM 2352 O O . ARG A 1 294 ? 7.388 5.991 28.893 1.00 69.88 294 ARG A O 1
ATOM 2359 N N . SER A 1 295 ? 8.764 7.765 28.966 1.00 69.94 295 SER A N 1
ATOM 2360 C CA . SER A 1 295 ? 8.037 8.519 29.998 1.00 69.94 295 SER A CA 1
ATOM 2361 C C . SER A 1 295 ? 6.637 8.967 29.566 1.00 69.94 295 SER A C 1
ATOM 2363 O O . SER A 1 295 ? 5.770 9.149 30.412 1.00 69.94 295 SER A O 1
ATOM 2365 N N . ALA A 1 296 ? 6.401 9.122 28.261 1.00 72.62 296 ALA A N 1
ATOM 2366 C CA . ALA A 1 296 ? 5.100 9.484 27.707 1.00 72.62 296 ALA A CA 1
ATOM 2367 C C . ALA A 1 296 ? 4.218 8.258 27.410 1.00 72.62 296 ALA A C 1
ATOM 2369 O O . ALA A 1 296 ? 3.041 8.415 27.082 1.00 72.62 296 ALA A O 1
ATOM 2370 N N . LEU A 1 297 ? 4.766 7.040 27.488 1.00 71.69 297 LEU A N 1
ATOM 2371 C CA . LEU A 1 297 ? 4.012 5.824 27.211 1.00 71.69 297 LEU A CA 1
ATOM 2372 C C . LEU A 1 297 ? 3.159 5.421 28.422 1.00 71.69 297 LEU A C 1
ATOM 2374 O O . LEU A 1 297 ? 3.663 5.400 29.546 1.00 71.69 297 LEU A O 1
ATOM 2378 N N . PRO A 1 298 ? 1.885 5.048 28.213 1.00 76.06 298 PRO A N 1
ATOM 2379 C CA . PRO A 1 298 ? 1.060 4.513 29.286 1.00 76.06 298 PRO A CA 1
ATOM 2380 C C . PRO A 1 298 ? 1.668 3.221 29.867 1.00 76.06 298 PRO A C 1
ATOM 2382 O O . PRO A 1 298 ? 2.243 2.421 29.119 1.00 76.06 298 PRO A O 1
ATOM 2385 N N . PRO A 1 299 ? 1.535 2.988 31.188 1.00 85.44 299 PRO A N 1
ATOM 2386 C CA . PRO A 1 299 ? 2.141 1.840 31.856 1.00 85.44 299 PRO A CA 1
ATOM 2387 C C . PRO A 1 299 ? 1.588 0.530 31.299 1.00 85.44 299 PRO A C 1
ATOM 2389 O O . PRO A 1 299 ? 0.389 0.427 31.047 1.00 85.44 299 PRO A O 1
ATOM 2392 N N . ILE A 1 300 ? 2.438 -0.479 31.104 1.00 89.94 300 ILE A N 1
ATOM 2393 C CA . ILE A 1 300 ? 2.005 -1.787 30.593 1.00 89.94 300 ILE A CA 1
ATOM 2394 C C . ILE A 1 300 ? 0.947 -2.417 31.501 1.00 89.94 300 ILE A C 1
ATOM 2396 O O . ILE A 1 300 ? 0.924 -2.183 32.710 1.00 89.94 300 ILE A O 1
ATOM 2400 N N . SER A 1 301 ? 0.082 -3.238 30.913 1.00 93.12 301 SER A N 1
ATOM 2401 C CA . SER A 1 301 ? -0.883 -4.011 31.687 1.00 93.12 301 SER A CA 1
ATOM 2402 C C . SER A 1 301 ? -0.179 -4.974 32.649 1.00 93.12 301 SER A C 1
ATOM 2404 O O . SER A 1 301 ? 0.877 -5.517 32.321 1.00 93.12 301 SER A O 1
ATOM 2406 N N . LYS A 1 302 ? -0.773 -5.177 33.826 1.00 94.81 302 LYS A N 1
ATOM 2407 C CA . LYS A 1 302 ? -0.339 -6.114 34.867 1.00 94.81 302 LYS A CA 1
ATOM 2408 C C . LYS A 1 302 ? -1.449 -7.124 35.148 1.00 94.81 302 LYS A C 1
ATOM 2410 O O . LYS A 1 302 ? -2.613 -6.838 34.871 1.00 94.81 302 LYS A O 1
ATOM 2415 N N . VAL A 1 303 ? -1.066 -8.291 35.656 1.00 94.88 303 VAL A N 1
ATOM 2416 C CA . VAL A 1 303 ? -1.981 -9.344 36.111 1.00 94.88 303 VAL A CA 1
ATOM 2417 C C . VAL A 1 303 ? -1.829 -9.476 37.620 1.00 94.88 303 VAL A C 1
ATOM 2419 O O . VAL A 1 303 ? -0.706 -9.441 38.119 1.00 94.88 303 VAL A O 1
ATOM 2422 N N . ILE A 1 304 ? -2.947 -9.591 38.324 1.00 93.50 304 ILE A N 1
ATOM 2423 C CA . ILE A 1 304 ? -3.006 -9.969 39.733 1.00 93.50 304 ILE A CA 1
ATOM 2424 C C . ILE A 1 304 ? -3.072 -11.488 39.741 1.00 93.50 304 ILE A C 1
ATOM 2426 O O . ILE A 1 304 ? -4.063 -12.070 39.302 1.00 93.50 304 ILE A O 1
ATOM 2430 N N . GLU A 1 305 ? -1.960 -12.113 40.117 1.00 92.19 305 GLU A N 1
ATOM 2431 C CA . GLU A 1 305 ? -1.758 -13.552 39.932 1.00 92.19 305 GLU A CA 1
ATOM 2432 C C . GLU A 1 305 ? -2.785 -14.367 40.724 1.00 92.19 305 GLU A C 1
ATOM 2434 O O . GLU A 1 305 ? -3.383 -15.280 40.160 1.00 92.19 305 GLU A O 1
ATOM 2439 N N . ASP A 1 306 ? -3.078 -13.948 41.957 1.00 90.19 306 ASP A N 1
ATOM 2440 C CA . ASP A 1 306 ? -4.020 -14.624 42.858 1.00 90.19 306 ASP A CA 1
ATOM 2441 C C . ASP A 1 306 ? -5.474 -14.606 42.352 1.00 90.19 306 ASP A C 1
ATOM 2443 O O . ASP A 1 306 ? -6.222 -15.558 42.576 1.00 90.19 306 ASP A O 1
ATOM 2447 N N . ASP A 1 307 ? -5.864 -13.560 41.617 1.00 92.25 307 ASP A N 1
ATOM 2448 C CA . ASP A 1 307 ? -7.215 -13.409 41.057 1.00 92.25 307 ASP A CA 1
ATOM 2449 C C . ASP A 1 307 ? -7.349 -14.116 39.687 1.00 92.25 307 ASP A C 1
ATOM 2451 O O . ASP A 1 307 ? -8.443 -14.224 39.125 1.00 92.25 307 ASP A O 1
ATOM 2455 N N . CYS A 1 308 ? -6.244 -14.564 39.078 1.00 93.12 308 CYS A N 1
ATOM 2456 C CA . CYS A 1 308 ? -6.249 -15.078 37.713 1.00 93.12 308 CYS A CA 1
ATOM 2457 C C . CYS A 1 308 ? -6.786 -16.516 37.641 1.00 93.12 308 CYS A C 1
ATOM 2459 O O . CYS A 1 308 ? -6.131 -17.467 38.042 1.00 93.12 308 CYS A O 1
ATOM 2461 N N . THR A 1 309 ? -7.944 -16.710 37.007 1.00 93.19 309 THR A N 1
ATOM 2462 C CA . THR A 1 309 ? -8.559 -18.047 36.858 1.00 93.19 309 THR A CA 1
ATOM 2463 C C . THR A 1 309 ? -8.015 -18.879 35.694 1.00 93.19 309 THR A C 1
ATOM 2465 O O . THR A 1 309 ? -8.349 -20.054 35.555 1.00 93.19 309 THR A O 1
ATOM 2468 N N . GLY A 1 310 ? -7.216 -18.284 34.805 1.00 93.44 310 GLY A N 1
ATOM 2469 C CA . GLY A 1 310 ? -6.647 -18.982 33.650 1.00 93.44 310 GLY A CA 1
ATOM 2470 C C . GLY A 1 310 ? -7.586 -19.245 32.471 1.00 93.44 310 GLY A C 1
ATOM 2471 O O . GLY A 1 310 ? -7.250 -20.046 31.603 1.00 93.44 310 GLY A O 1
ATOM 2472 N N . CYS A 1 311 ? -8.720 -18.539 32.367 1.00 93.19 311 CYS A N 1
ATOM 2473 C CA . CYS A 1 311 ? -9.731 -18.741 31.313 1.00 93.19 311 CYS A CA 1
ATOM 2474 C C . CYS A 1 311 ? -9.273 -18.426 29.868 1.00 93.19 311 CYS A C 1
ATOM 2476 O O . CYS A 1 311 ? -9.977 -18.730 28.906 1.00 93.19 311 CYS A O 1
ATOM 2478 N N . THR A 1 312 ? -8.093 -17.821 29.684 1.00 94.50 312 THR A N 1
ATOM 2479 C CA . THR A 1 312 ? -7.457 -17.464 28.393 1.00 94.50 312 THR A CA 1
ATOM 2480 C C . THR A 1 312 ? -8.128 -16.357 27.560 1.00 94.50 312 THR A C 1
ATOM 2482 O O . THR A 1 312 ? -7.563 -15.948 26.543 1.00 94.50 312 THR A O 1
ATOM 2485 N N . GLN A 1 313 ? -9.282 -15.814 27.968 1.00 94.12 313 GLN A N 1
ATOM 2486 C CA . GLN A 1 313 ? -10.027 -14.838 27.157 1.00 94.12 313 GLN A CA 1
ATOM 2487 C C . GLN A 1 313 ? -9.225 -13.560 26.868 1.00 94.12 313 GLN A C 1
ATOM 2489 O O . GLN A 1 313 ? -9.166 -13.115 25.722 1.00 94.12 313 GLN A O 1
ATOM 2494 N N . CYS A 1 314 ? -8.539 -13.003 27.871 1.00 94.12 314 CYS A N 1
ATOM 2495 C CA . CYS A 1 314 ? -7.718 -11.803 27.694 1.00 94.12 314 CYS A CA 1
ATOM 2496 C C . CYS A 1 314 ? -6.604 -12.002 26.650 1.00 94.12 314 CYS A C 1
ATOM 2498 O O . CYS A 1 314 ? -6.315 -11.084 25.879 1.00 94.12 314 CYS A O 1
ATOM 2500 N N . ALA A 1 315 ? -6.026 -13.207 26.575 1.00 94.50 315 ALA A N 1
ATOM 2501 C CA . ALA A 1 315 ? -5.031 -13.563 25.570 1.00 94.50 315 ALA A CA 1
ATOM 2502 C C . ALA A 1 315 ? -5.640 -13.658 24.169 1.00 94.50 315 ALA A C 1
ATOM 2504 O O . ALA A 1 315 ? -5.077 -13.103 23.227 1.00 94.50 315 ALA A O 1
ATOM 2505 N N . ARG A 1 316 ? -6.827 -14.269 24.038 1.00 92.62 316 ARG A N 1
ATOM 2506 C CA . ARG A 1 316 ? -7.565 -14.338 22.765 1.00 92.62 316 ARG A CA 1
ATOM 2507 C C . ARG A 1 316 ? -7.966 -12.955 22.260 1.00 92.62 316 ARG A C 1
ATOM 2509 O O . ARG A 1 316 ? -7.891 -12.697 21.061 1.00 92.62 316 ARG A O 1
ATOM 2516 N N . ASP A 1 317 ? -8.374 -12.058 23.150 1.00 92.19 317 ASP A N 1
ATOM 2517 C CA . ASP A 1 317 ? -8.857 -10.730 22.770 1.00 92.19 317 ASP A CA 1
ATOM 2518 C C . ASP A 1 317 ? -7.725 -9.729 22.516 1.00 92.19 317 ASP A C 1
ATOM 2520 O O . ASP A 1 317 ? -7.931 -8.765 21.776 1.00 92.19 317 ASP A O 1
ATOM 2524 N N . CYS A 1 318 ? -6.508 -9.981 23.015 1.00 91.50 318 CYS A N 1
ATOM 2525 C CA . CYS A 1 318 ? -5.353 -9.111 22.807 1.00 91.50 318 CYS A CA 1
ATOM 2526 C C . CYS A 1 318 ? -5.023 -8.943 21.305 1.00 91.50 318 CYS A C 1
ATOM 2528 O O . CYS A 1 318 ? -4.491 -9.863 20.683 1.00 91.50 318 CYS A O 1
ATOM 2530 N N . PRO A 1 319 ? -5.239 -7.758 20.696 1.00 87.81 319 PRO A N 1
ATOM 2531 C CA . PRO A 1 319 ? -5.024 -7.563 19.256 1.00 87.81 319 PRO A CA 1
ATOM 2532 C C . PRO A 1 319 ? -3.540 -7.435 18.868 1.00 87.81 319 PRO A C 1
ATOM 2534 O O . PRO A 1 319 ? -3.217 -7.194 17.703 1.00 87.81 319 PRO A O 1
ATOM 2537 N N . TYR A 1 320 ? -2.645 -7.545 19.850 1.00 87.75 320 TYR A N 1
ATOM 2538 C CA . TYR A 1 320 ? -1.196 -7.416 19.713 1.00 87.75 320 TYR A CA 1
ATOM 2539 C C . TYR A 1 320 ? -0.453 -8.673 20.175 1.00 87.75 320 TYR A C 1
ATOM 2541 O O . TYR A 1 320 ? 0.770 -8.633 20.262 1.00 87.75 320 TYR A O 1
ATOM 2549 N N . GLU A 1 321 ? -1.184 -9.738 20.538 1.00 89.19 321 GLU A N 1
ATOM 2550 C CA . GLU A 1 321 ? -0.616 -11.008 21.027 1.00 89.19 321 GLU A CA 1
ATOM 2551 C C . GLU A 1 321 ? 0.385 -10.810 22.179 1.00 89.19 321 GLU A C 1
ATOM 2553 O O . GLU A 1 321 ? 1.383 -11.510 22.321 1.00 89.19 321 GLU A O 1
ATOM 2558 N N . ALA A 1 322 ? 0.118 -9.812 23.024 1.00 91.62 322 ALA A N 1
ATOM 2559 C CA . ALA A 1 322 ? 1.007 -9.421 24.109 1.00 91.62 322 ALA A CA 1
ATOM 2560 C C . ALA A 1 322 ? 0.840 -10.270 25.374 1.00 91.62 322 ALA A C 1
ATOM 2562 O O . ALA A 1 322 ? 1.541 -10.022 26.352 1.00 91.62 322 ALA A O 1
ATOM 2563 N N . ILE A 1 323 ? -0.100 -11.214 25.391 1.00 94.38 323 ILE A N 1
ATOM 2564 C CA . ILE A 1 323 ? -0.431 -12.028 26.561 1.00 94.38 323 ILE A CA 1
ATOM 2565 C C . ILE A 1 323 ? -0.198 -13.489 26.203 1.00 94.38 323 ILE A C 1
ATOM 2567 O O . ILE A 1 323 ? -0.788 -14.000 25.253 1.00 94.38 323 ILE A O 1
ATOM 2571 N N . THR A 1 324 ? 0.643 -14.154 26.982 1.00 95.06 324 THR A N 1
ATOM 2572 C CA . THR A 1 324 ? 0.907 -15.589 26.878 1.00 95.06 324 THR A CA 1
ATOM 2573 C C . THR A 1 324 ? 0.359 -16.274 28.119 1.00 95.06 324 THR A C 1
ATOM 2575 O O . THR A 1 324 ? 0.496 -15.754 29.224 1.00 95.06 324 THR A O 1
ATOM 2578 N N . MET A 1 325 ? -0.261 -17.436 27.944 1.00 95.25 325 MET A N 1
ATOM 2579 C CA . MET A 1 325 ? -0.719 -18.257 29.061 1.00 95.25 325 MET A CA 1
ATOM 2580 C C . MET A 1 325 ? 0.412 -19.204 29.463 1.00 95.25 325 MET A C 1
ATOM 2582 O O . MET A 1 325 ? 0.906 -19.953 28.624 1.00 95.25 325 MET A O 1
ATOM 2586 N N . VAL A 1 326 ? 0.840 -19.150 30.721 1.00 94.44 326 VAL A N 1
ATOM 2587 C CA . VAL A 1 326 ? 1.906 -19.997 31.279 1.00 94.44 326 VAL A CA 1
ATOM 2588 C C . VAL A 1 326 ? 1.348 -20.838 32.426 1.00 94.44 326 VAL A C 1
ATOM 2590 O O . VAL A 1 326 ? 0.376 -20.418 33.039 1.00 94.44 326 VAL A O 1
ATOM 2593 N N . PRO A 1 327 ? 1.904 -22.012 32.753 1.00 92.19 327 PRO A N 1
ATOM 2594 C CA . PRO A 1 327 ? 1.487 -22.746 33.947 1.00 92.19 327 PRO A CA 1
ATOM 2595 C C . PRO A 1 327 ? 1.680 -21.897 35.213 1.00 92.19 327 PRO A C 1
ATOM 2597 O O . PRO A 1 327 ? 2.733 -21.281 35.385 1.00 92.19 327 PRO A O 1
ATOM 2600 N N . HIS A 1 328 ? 0.669 -21.843 36.081 1.00 88.06 328 HIS A N 1
ATOM 2601 C CA . HIS A 1 328 ? 0.777 -21.172 37.376 1.00 88.06 328 HIS A CA 1
ATOM 2602 C C . HIS A 1 328 ? 1.711 -21.961 38.316 1.00 88.06 328 HIS A C 1
ATOM 2604 O O . HIS A 1 328 ? 1.839 -23.180 38.194 1.00 88.06 328 HIS A O 1
ATOM 2610 N N . SER A 1 329 ? 2.350 -21.286 39.277 1.00 81.00 329 SER A N 1
ATOM 2611 C CA . SER A 1 329 ? 3.305 -21.881 40.235 1.00 81.00 329 SER A CA 1
ATOM 2612 C C . SER A 1 329 ? 2.713 -23.033 41.064 1.00 81.00 329 SER A C 1
ATOM 2614 O O . SER A 1 329 ? 3.407 -23.986 41.400 1.00 81.00 329 SER A O 1
ATOM 2616 N N . ASN A 1 330 ? 1.410 -22.975 41.342 1.00 79.50 330 ASN A N 1
ATOM 2617 C CA . ASN A 1 330 ? 0.642 -24.034 42.010 1.00 79.50 330 ASN A CA 1
ATOM 2618 C C . ASN A 1 330 ? 0.297 -25.245 41.109 1.00 79.50 330 ASN A C 1
ATOM 2620 O O . ASN A 1 330 ? -0.295 -26.203 41.601 1.00 79.50 330 ASN A O 1
ATOM 2624 N N . GLY A 1 331 ? 0.590 -25.191 39.804 1.00 76.19 331 GLY A N 1
ATOM 2625 C CA . GLY A 1 331 ? 0.341 -26.254 38.826 1.00 76.19 331 GLY A CA 1
ATOM 2626 C C . GLY A 1 331 ? -1.128 -26.530 38.470 1.00 76.19 331 GLY A C 1
ATOM 2627 O O . GLY A 1 331 ? -1.387 -27.435 37.682 1.00 76.19 331 GLY A O 1
ATOM 2628 N N . LYS A 1 332 ? -2.100 -25.791 39.023 1.00 79.38 332 LYS A N 1
ATOM 2629 C CA . LYS A 1 332 ? -3.537 -26.121 38.898 1.00 79.38 332 LYS A CA 1
ATOM 2630 C C . LYS A 1 332 ? -4.252 -25.429 37.739 1.00 79.38 332 LYS A C 1
ATOM 2632 O O . LYS A 1 332 ? -5.285 -25.913 37.290 1.00 79.38 332 LYS A O 1
ATOM 2637 N N . HIS A 1 333 ? -3.740 -24.294 37.277 1.00 86.56 333 HIS A N 1
ATOM 2638 C CA . HIS A 1 333 ? -4.348 -23.511 36.202 1.00 86.56 333 HIS A CA 1
ATOM 2639 C C . HIS A 1 333 ? -3.289 -22.720 35.427 1.00 86.56 333 HIS A C 1
ATOM 2641 O O . HIS A 1 333 ? -2.106 -22.714 35.773 1.00 86.56 333 HIS A O 1
ATOM 2647 N N . LEU A 1 334 ? -3.711 -22.070 34.342 1.00 93.94 334 LEU A N 1
ATOM 2648 C CA . LEU A 1 334 ? -2.855 -21.193 33.549 1.00 93.94 334 LEU A CA 1
ATOM 2649 C C . LEU A 1 334 ? -2.856 -19.773 34.127 1.00 93.94 334 LEU A C 1
ATOM 2651 O O . LEU A 1 334 ? -3.905 -19.232 34.438 1.00 93.94 334 LEU A O 1
ATOM 2655 N N . LEU A 1 335 ? -1.701 -19.130 34.182 1.00 94.69 335 LEU A N 1
ATOM 2656 C CA . LEU A 1 335 ? -1.527 -17.727 34.522 1.00 94.69 335 LEU A CA 1
ATOM 2657 C C . LEU A 1 335 ? -1.332 -16.899 33.249 1.00 94.69 335 LEU A C 1
ATOM 2659 O O . LEU A 1 335 ? -0.538 -17.248 32.372 1.00 94.69 335 LEU A O 1
ATOM 2663 N N . ALA A 1 336 ? -2.037 -15.776 33.143 1.00 95.81 336 ALA A N 1
ATOM 2664 C CA . ALA A 1 336 ? -1.779 -14.807 32.087 1.00 95.81 336 ALA A CA 1
ATOM 2665 C C . ALA A 1 336 ? -0.486 -14.035 32.390 1.00 95.81 336 ALA A C 1
ATOM 2667 O O . ALA A 1 336 ? -0.354 -13.412 33.439 1.00 95.81 336 ALA A O 1
ATOM 2668 N N . LYS A 1 337 ? 0.460 -14.021 31.448 1.00 95.50 337 LYS A N 1
ATOM 2669 C CA . LYS A 1 337 ? 1.708 -13.259 31.545 1.00 95.50 337 LYS A CA 1
ATOM 2670 C C . LYS A 1 337 ? 1.805 -12.258 30.406 1.00 95.50 337 LYS A C 1
ATOM 2672 O O . LYS A 1 337 ? 1.602 -12.597 29.241 1.00 95.50 337 LYS A O 1
ATOM 2677 N N . ILE A 1 338 ? 2.126 -11.012 30.741 1.00 94.94 338 ILE A N 1
ATOM 2678 C CA . ILE A 1 338 ? 2.137 -9.902 29.786 1.00 94.94 338 ILE A CA 1
ATOM 2679 C C . ILE A 1 338 ? 3.562 -9.640 29.315 1.00 94.94 338 ILE A C 1
ATOM 2681 O O . ILE A 1 338 ? 4.484 -9.474 30.111 1.00 94.94 338 ILE A O 1
ATOM 2685 N N . SER A 1 339 ? 3.739 -9.572 28.000 1.00 91.25 339 SER A N 1
ATOM 2686 C CA . SER A 1 339 ? 5.004 -9.228 27.375 1.00 91.25 339 SER A CA 1
ATOM 2687 C C . SER A 1 339 ? 5.208 -7.706 27.372 1.00 91.25 339 SER A C 1
ATOM 2689 O O . SER A 1 339 ? 4.426 -6.988 26.737 1.00 91.25 339 SER A O 1
ATOM 2691 N N . PRO A 1 340 ? 6.282 -7.189 27.997 1.00 86.62 340 PRO A N 1
ATOM 2692 C CA . PRO A 1 340 ? 6.558 -5.752 28.040 1.00 86.62 340 PRO A CA 1
ATOM 2693 C C . PRO A 1 340 ? 6.945 -5.173 26.670 1.00 86.62 340 PRO A C 1
ATOM 2695 O O . PRO A 1 340 ? 6.863 -3.967 26.466 1.00 86.62 340 PRO A O 1
ATOM 2698 N N . ILE A 1 341 ? 7.363 -6.024 25.727 1.00 82.69 341 ILE A N 1
ATOM 2699 C CA . ILE A 1 341 ? 7.774 -5.616 24.377 1.00 82.69 341 ILE A CA 1
ATOM 2700 C C . ILE A 1 341 ? 6.552 -5.434 23.464 1.00 82.69 341 ILE A C 1
ATOM 2702 O O . ILE A 1 341 ? 6.525 -4.520 22.642 1.00 82.69 341 ILE A O 1
ATOM 2706 N N . HIS A 1 342 ? 5.535 -6.286 23.615 1.00 84.81 342 HIS A N 1
ATOM 2707 C CA . HIS A 1 342 ? 4.358 -6.302 22.740 1.00 84.81 342 HIS A CA 1
ATOM 2708 C C . HIS A 1 342 ? 3.188 -5.471 23.284 1.00 84.81 342 HIS A C 1
ATOM 2710 O O . HIS A 1 342 ? 2.355 -4.991 22.513 1.00 84.81 342 HIS A O 1
ATOM 2716 N N . CYS A 1 343 ? 3.095 -5.295 24.606 1.00 88.12 343 CYS A N 1
ATOM 2717 C CA . CYS A 1 343 ? 1.997 -4.563 25.225 1.00 88.12 343 CYS A CA 1
ATOM 2718 C C . CYS A 1 343 ? 2.074 -3.064 24.899 1.00 88.12 343 CYS A C 1
ATOM 2720 O O . CYS A 1 343 ? 2.996 -2.372 25.319 1.00 88.12 343 CYS A O 1
ATOM 2722 N N . VAL A 1 344 ? 1.053 -2.541 24.216 1.00 84.69 344 VAL A N 1
ATOM 2723 C CA . VAL A 1 344 ? 0.904 -1.095 23.949 1.00 84.69 344 VAL A CA 1
ATOM 2724 C C . VAL A 1 344 ? -0.011 -0.389 24.956 1.00 84.69 344 VAL A C 1
ATOM 2726 O O . VAL A 1 344 ? -0.442 0.734 24.719 1.00 84.69 344 VAL A O 1
ATOM 2729 N N . SER A 1 345 ? -0.366 -1.066 26.054 1.00 88.44 345 SER A N 1
ATOM 2730 C CA . SER A 1 345 ? -1.249 -0.543 27.105 1.00 88.44 345 SER A CA 1
ATOM 2731 C C . SER A 1 345 ? -2.606 -0.016 26.590 1.00 88.44 345 SER A C 1
ATOM 2733 O O . SER A 1 345 ? -3.133 1.011 27.020 1.00 88.44 345 SER A O 1
ATOM 2735 N N . CYS A 1 346 ? -3.209 -0.746 25.647 1.00 87.44 346 CYS A N 1
ATOM 2736 C CA . CYS A 1 346 ? -4.520 -0.391 25.092 1.00 87.44 346 CYS A CA 1
ATOM 2737 C C . CYS A 1 346 ? -5.698 -0.612 26.057 1.00 87.44 346 CYS A C 1
ATOM 2739 O O . CYS A 1 346 ? -6.776 -0.096 25.792 1.00 87.44 346 CYS A O 1
ATOM 2741 N N . GLY A 1 347 ? -5.525 -1.397 27.128 1.00 90.88 347 GLY A N 1
ATOM 2742 C CA . GLY A 1 347 ? -6.561 -1.669 28.135 1.00 90.88 347 GLY A CA 1
ATOM 2743 C C . GLY A 1 347 ? -7.644 -2.683 27.744 1.00 90.88 347 GLY A C 1
ATOM 2744 O O . GLY A 1 347 ? -8.458 -3.042 28.582 1.00 90.88 347 GLY A O 1
ATOM 2745 N N . ILE A 1 348 ? -7.652 -3.200 26.509 1.00 92.56 348 ILE A N 1
ATOM 2746 C CA . ILE A 1 348 ? -8.678 -4.155 26.034 1.00 92.56 348 ILE A CA 1
ATOM 2747 C C . ILE A 1 348 ? -8.743 -5.420 26.903 1.00 92.56 348 ILE A C 1
ATOM 2749 O O . ILE A 1 348 ? -9.824 -5.959 27.134 1.00 92.56 348 ILE A O 1
ATOM 2753 N N . CYS A 1 349 ? -7.594 -5.881 27.406 1.00 94.00 349 CYS A N 1
ATOM 2754 C CA . CYS A 1 349 ? -7.520 -7.043 28.288 1.00 94.00 349 CYS A CA 1
ATOM 2755 C C . CYS A 1 349 ? -8.323 -6.862 29.580 1.00 94.00 349 CYS A C 1
ATOM 2757 O O . CYS A 1 349 ? -8.885 -7.848 30.043 1.00 94.00 349 CYS A O 1
ATOM 2759 N N . ALA A 1 350 ? -8.423 -5.636 30.106 1.00 94.25 350 ALA A N 1
ATOM 2760 C CA . ALA A 1 350 ? -9.194 -5.349 31.310 1.00 94.25 350 ALA A CA 1
ATOM 2761 C C . ALA A 1 350 ? -10.672 -5.655 31.094 1.00 94.25 350 ALA A C 1
ATOM 2763 O O . ALA A 1 350 ? -11.245 -6.489 31.782 1.00 94.25 350 ALA A O 1
ATOM 2764 N N . ALA A 1 351 ? -11.240 -5.114 30.018 1.00 94.31 351 ALA A N 1
ATOM 2765 C CA . ALA A 1 351 ? -12.630 -5.364 29.668 1.00 94.31 351 ALA A CA 1
ATOM 2766 C C . ALA A 1 351 ? -12.921 -6.805 29.214 1.00 94.31 351 ALA A C 1
ATOM 2768 O O . ALA A 1 351 ? -14.077 -7.170 29.039 1.00 94.31 351 ALA A O 1
ATOM 2769 N N . SER A 1 352 ? -11.883 -7.605 28.955 1.00 94.81 352 SER A N 1
ATOM 2770 C CA . SER A 1 352 ? -12.004 -9.014 28.555 1.00 94.81 352 SER A CA 1
ATOM 2771 C C . SER A 1 352 ? -11.843 -9.972 29.743 1.00 94.81 352 SER A C 1
ATOM 2773 O O . SER A 1 352 ? -11.886 -11.186 29.558 1.00 94.81 352 SER A O 1
ATOM 2775 N N . CYS A 1 353 ? -11.581 -9.449 30.946 1.00 94.75 353 CYS A N 1
ATOM 2776 C CA . CYS A 1 353 ? -11.326 -10.233 32.144 1.00 94.75 353 CYS A CA 1
ATOM 2777 C C . CYS A 1 353 ? -12.506 -10.144 33.104 1.00 94.75 353 CYS A C 1
ATOM 2779 O O . CYS A 1 353 ? -12.656 -9.155 33.808 1.00 94.75 353 CYS A O 1
ATOM 2781 N N . ASP A 1 354 ? -13.280 -11.222 33.153 1.00 92.62 354 ASP A N 1
ATOM 2782 C CA . ASP A 1 354 ? -14.473 -11.352 33.994 1.00 92.62 354 ASP A CA 1
ATOM 2783 C C . ASP A 1 354 ? -14.173 -11.170 35.495 1.00 92.62 354 ASP A C 1
ATOM 2785 O O . ASP A 1 354 ? -14.867 -10.456 36.205 1.00 92.62 354 ASP A O 1
ATOM 2789 N N . VAL A 1 355 ? -13.048 -11.722 35.960 1.00 93.69 355 VAL A N 1
ATOM 2790 C CA . VAL A 1 355 ? -12.575 -11.615 37.356 1.00 93.69 355 VAL A CA 1
ATOM 2791 C C . VAL A 1 355 ? -11.753 -10.351 37.640 1.00 93.69 355 VAL A C 1
ATOM 2793 O O . VAL A 1 355 ? -11.146 -10.226 38.698 1.00 93.69 355 VAL A O 1
ATOM 2796 N N . LEU A 1 356 ? -11.686 -9.408 36.692 1.00 94.56 356 LEU A N 1
ATOM 2797 C CA . LEU A 1 356 ? -11.029 -8.102 36.864 1.00 94.56 356 LEU A CA 1
ATOM 2798 C C . LEU A 1 356 ? -9.545 -8.183 37.296 1.00 94.56 356 LEU A C 1
ATOM 2800 O O . LEU A 1 356 ? -9.022 -7.269 37.944 1.00 94.56 356 LEU A O 1
ATOM 2804 N N . ALA A 1 357 ? -8.861 -9.272 36.935 1.00 94.38 357 ALA A N 1
ATOM 2805 C CA . ALA A 1 357 ? -7.498 -9.598 37.361 1.00 94.38 357 ALA A CA 1
ATOM 2806 C C . ALA A 1 357 ? -6.399 -9.009 36.461 1.00 94.38 357 ALA A C 1
ATOM 2808 O O . ALA A 1 357 ? -5.221 -9.116 36.782 1.00 94.38 357 ALA A O 1
ATOM 2809 N N . VAL A 1 358 ? -6.732 -8.420 35.308 1.00 95.38 358 VAL A N 1
ATOM 2810 C CA . VAL A 1 358 ? -5.737 -7.867 34.373 1.00 95.38 358 VAL A CA 1
ATOM 2811 C C . VAL A 1 358 ? -6.116 -6.470 33.908 1.00 95.38 358 VAL A C 1
ATOM 2813 O O . VAL A 1 358 ? -7.278 -6.181 33.665 1.00 95.38 358 VAL A O 1
ATOM 2816 N N . GLY A 1 359 ? -5.128 -5.598 33.727 1.00 93.50 359 GLY A N 1
ATOM 2817 C CA . GLY A 1 359 ? -5.343 -4.274 33.151 1.00 93.50 359 GLY A CA 1
ATOM 2818 C C . GLY A 1 359 ? -4.123 -3.369 33.284 1.00 93.50 359 GLY A C 1
ATOM 2819 O O . GLY A 1 359 ? -3.178 -3.705 33.997 1.00 93.50 359 GLY A O 1
ATOM 2820 N N . PRO A 1 360 ? -4.064 -2.243 32.554 1.00 91.38 360 PRO A N 1
ATOM 2821 C CA . PRO A 1 360 ? -3.124 -1.172 32.868 1.00 91.38 360 PRO A CA 1
ATOM 2822 C C . PRO A 1 360 ? -3.369 -0.653 34.293 1.00 91.38 360 PRO A C 1
ATOM 2824 O O . PRO A 1 360 ? -4.531 -0.569 34.687 1.00 91.38 360 PRO A O 1
ATOM 2827 N N . PRO A 1 361 ? -2.316 -0.265 35.034 1.00 87.56 361 PRO A N 1
ATOM 2828 C CA . PRO A 1 361 ? -2.473 0.471 36.285 1.00 87.56 361 PRO A CA 1
ATOM 2829 C C . PRO A 1 361 ? -3.412 1.670 36.110 1.00 87.56 361 PRO A C 1
ATOM 2831 O O . PRO A 1 361 ? -3.335 2.353 35.081 1.00 87.56 361 PRO A O 1
ATOM 2834 N N . ASP A 1 362 ? -4.298 1.875 37.085 1.00 82.81 362 ASP A N 1
ATOM 2835 C CA . ASP A 1 362 ? -5.314 2.940 37.154 1.00 82.81 362 ASP A CA 1
ATOM 2836 C C . ASP A 1 362 ? -6.378 2.911 36.040 1.00 82.81 362 ASP A C 1
ATOM 2838 O O . ASP A 1 362 ? -7.197 3.821 35.929 1.00 82.81 362 ASP A O 1
ATOM 2842 N N . ARG A 1 363 ? -6.348 1.890 35.173 1.00 85.69 363 ARG A N 1
ATOM 2843 C CA . ARG A 1 363 ? -7.301 1.680 34.068 1.00 85.69 363 ARG A CA 1
ATOM 2844 C C . ARG A 1 363 ? -7.738 0.223 33.976 1.00 85.69 363 ARG A C 1
ATOM 2846 O O . ARG A 1 363 ? -8.093 -0.262 32.895 1.00 85.69 363 ARG A O 1
ATOM 2853 N N . ALA A 1 364 ? -7.638 -0.506 35.084 1.00 89.88 364 ALA A N 1
ATOM 2854 C CA . ALA A 1 364 ? -8.214 -1.832 35.182 1.00 89.88 364 ALA A CA 1
ATOM 2855 C C . ALA A 1 364 ? -9.738 -1.709 35.292 1.00 89.88 364 ALA A C 1
ATOM 2857 O O . ALA A 1 364 ? -10.278 -0.660 35.645 1.00 89.88 364 ALA A O 1
ATOM 2858 N N . SER A 1 365 ? -10.458 -2.788 34.991 1.00 91.31 365 SER A N 1
ATOM 2859 C CA . SER A 1 365 ? -11.921 -2.747 35.023 1.00 91.31 365 SER A CA 1
ATOM 2860 C C . SER A 1 365 ? -12.470 -2.491 36.428 1.00 91.31 365 SER A C 1
ATOM 2862 O O . SER A 1 365 ? -13.485 -1.822 36.540 1.00 91.31 365 SER A O 1
ATOM 2864 N N . ARG A 1 366 ? -11.758 -2.899 37.490 1.00 90.44 366 ARG A N 1
ATOM 2865 C CA . ARG A 1 366 ? -12.087 -2.529 38.880 1.00 90.44 366 ARG A CA 1
ATOM 2866 C C . ARG A 1 366 ? -12.112 -1.012 39.099 1.00 90.44 366 ARG A C 1
ATOM 2868 O O . ARG A 1 366 ? -13.084 -0.490 39.633 1.00 90.44 366 ARG A O 1
ATOM 2875 N N . ASP A 1 367 ? -11.089 -0.314 38.604 1.00 89.75 367 ASP A N 1
ATOM 2876 C CA . ASP A 1 367 ? -10.974 1.140 38.730 1.00 89.75 367 ASP A CA 1
ATOM 2877 C C . ASP A 1 367 ? -12.071 1.810 37.902 1.00 89.75 367 ASP A C 1
ATOM 2879 O O . ASP A 1 367 ? -12.733 2.728 38.370 1.00 89.75 367 ASP A O 1
ATOM 2883 N N . GLN A 1 368 ? -12.307 1.312 36.681 1.00 90.56 368 GLN A N 1
ATOM 2884 C CA . GLN A 1 368 ? -13.358 1.809 35.791 1.00 90.56 368 GLN A CA 1
ATOM 2885 C C . GLN A 1 368 ? -14.761 1.668 36.401 1.00 90.56 368 GLN A C 1
ATOM 2887 O O . GLN A 1 368 ? -15.545 2.607 36.295 1.00 90.56 368 GLN A O 1
ATOM 2892 N N . ILE A 1 369 ? -15.081 0.524 37.012 1.00 92.56 369 ILE A N 1
ATOM 2893 C CA . ILE A 1 369 ? -16.399 0.268 37.608 1.00 92.56 369 ILE A CA 1
ATOM 2894 C C . ILE A 1 369 ? -16.635 1.209 38.790 1.00 92.56 369 ILE A C 1
ATOM 2896 O O . ILE A 1 369 ? -17.645 1.904 38.797 1.00 92.56 369 ILE A O 1
ATOM 2900 N N . ALA A 1 370 ? -15.687 1.301 39.730 1.00 91.94 370 ALA A N 1
ATOM 2901 C CA . ALA A 1 370 ? -15.802 2.192 40.892 1.00 91.94 370 ALA A CA 1
ATOM 2902 C C . ALA A 1 370 ? -15.980 3.662 40.471 1.00 91.94 370 ALA A C 1
ATOM 2904 O O . ALA A 1 370 ? -16.801 4.405 41.003 1.00 91.94 370 ALA A O 1
ATOM 2905 N N . ASN A 1 371 ? -15.233 4.061 39.447 1.00 91.12 371 ASN A N 1
ATOM 2906 C CA . ASN A 1 371 ? -15.305 5.379 38.847 1.00 91.12 371 ASN A CA 1
ATOM 2907 C C . ASN A 1 371 ? -16.680 5.684 38.218 1.00 91.12 371 ASN A C 1
ATOM 2909 O O . ASN A 1 371 ? -17.230 6.774 38.386 1.00 91.12 371 ASN A O 1
ATOM 2913 N N . ILE A 1 372 ? -17.243 4.724 37.489 1.00 91.94 372 ILE A N 1
ATOM 2914 C CA . ILE A 1 372 ? -18.568 4.860 36.880 1.00 91.94 372 ILE A CA 1
ATOM 2915 C C . ILE A 1 372 ? -19.664 4.864 37.940 1.00 91.94 372 ILE A C 1
ATOM 2917 O O . ILE A 1 372 ? -20.596 5.651 37.820 1.00 91.94 372 ILE A O 1
ATOM 2921 N N . GLU A 1 373 ? -19.547 4.046 38.982 1.00 92.44 373 GLU A N 1
ATOM 2922 C CA . GLU A 1 373 ? -20.492 4.029 40.100 1.00 92.44 373 GLU A CA 1
ATOM 2923 C C . GLU A 1 373 ? -20.550 5.398 40.786 1.00 92.44 373 GLU A C 1
ATOM 2925 O O . GLU A 1 373 ? -21.631 5.973 40.900 1.00 92.44 373 GLU A O 1
ATOM 2930 N N . HIS A 1 374 ? -19.390 5.992 41.086 1.00 92.31 374 HIS A N 1
ATOM 2931 C CA . HIS A 1 374 ? -19.319 7.347 41.633 1.00 92.31 374 HIS A CA 1
ATOM 2932 C C . HIS A 1 374 ? -19.946 8.397 40.702 1.00 92.31 374 HIS A C 1
ATOM 2934 O O . HIS A 1 374 ? -20.706 9.256 41.143 1.00 92.31 374 HIS A O 1
ATOM 2940 N N . PHE A 1 375 ? -19.682 8.313 39.394 1.00 91.69 375 PHE A N 1
ATOM 2941 C CA . PHE A 1 375 ? -20.314 9.194 38.409 1.00 91.69 375 PHE A CA 1
ATOM 2942 C C . PHE A 1 375 ? -21.842 9.037 38.387 1.00 91.69 375 PHE A C 1
ATOM 2944 O O . PHE A 1 375 ? -22.562 10.032 38.325 1.00 91.69 375 PHE A O 1
ATOM 2951 N N . CYS A 1 376 ? -22.341 7.801 38.443 1.00 91.12 376 CYS A N 1
ATOM 2952 C CA . CYS A 1 376 ? -23.771 7.512 38.448 1.00 91.12 376 CYS A CA 1
ATOM 2953 C C . CYS A 1 376 ? -24.447 8.009 39.735 1.00 91.12 376 CYS A C 1
ATOM 2955 O O . CYS A 1 376 ? -25.609 8.400 39.699 1.00 91.12 376 CYS A O 1
ATOM 2957 N N . GLU A 1 377 ? -23.738 8.017 40.863 1.00 90.19 377 GLU A N 1
ATOM 2958 C CA . GLU A 1 377 ? -24.210 8.595 42.126 1.00 90.19 377 GLU A CA 1
ATOM 2959 C C . GLU A 1 377 ? -24.240 10.119 42.122 1.00 90.19 377 GLU A C 1
ATOM 2961 O O . GLU A 1 377 ? -25.173 10.710 42.658 1.00 90.19 377 GLU A O 1
ATOM 2966 N N . GLU A 1 378 ? -23.243 10.752 41.510 1.00 90.25 378 GLU A N 1
ATOM 2967 C CA . GLU A 1 378 ? -23.117 12.207 41.493 1.00 90.25 378 GLU A CA 1
ATOM 2968 C C . GLU A 1 378 ? -24.018 12.871 40.438 1.00 90.25 378 GLU A C 1
ATOM 2970 O O . GLU A 1 378 ? -24.533 13.966 40.664 1.00 90.25 378 GLU A O 1
ATOM 2975 N N . LYS A 1 379 ? -24.155 12.258 39.254 1.00 87.94 379 LYS A N 1
ATOM 2976 C CA . LYS A 1 379 ? -24.744 12.912 38.072 1.00 87.94 379 LYS A CA 1
ATOM 2977 C C . LYS A 1 379 ? -26.124 12.411 37.688 1.00 87.94 379 LYS A C 1
ATOM 2979 O O . LYS A 1 379 ? -26.895 13.209 37.168 1.00 87.94 379 LYS A O 1
ATOM 2984 N N . LEU A 1 380 ? -26.424 11.130 37.899 1.00 87.75 380 LEU A N 1
ATOM 2985 C CA . LEU A 1 380 ? -27.680 10.549 37.431 1.00 87.75 380 LEU A CA 1
ATOM 2986 C C . LEU A 1 380 ? -28.745 10.641 38.518 1.00 87.75 380 LEU A C 1
ATOM 2988 O O . LEU A 1 380 ? -28.566 10.151 39.634 1.00 87.75 380 LEU A O 1
ATOM 2992 N N . THR A 1 381 ? -29.882 11.236 38.168 1.00 79.81 381 THR A N 1
ATOM 2993 C CA . THR A 1 381 ? -31.083 11.154 38.998 1.00 79.81 381 THR A CA 1
ATOM 2994 C C . THR A 1 381 ? -31.769 9.807 38.776 1.00 79.81 381 THR A C 1
ATOM 2996 O O . THR A 1 381 ? -31.661 9.208 37.708 1.00 79.81 381 THR A O 1
ATOM 2999 N N . THR A 1 382 ? -32.445 9.274 39.794 1.00 65.56 382 THR A N 1
ATOM 3000 C CA . THR A 1 382 ? -33.177 8.006 39.676 1.00 65.56 382 THR A CA 1
ATOM 3001 C C . THR A 1 382 ? -34.425 8.243 38.815 1.00 65.56 382 THR A C 1
ATOM 3003 O O . THR A 1 382 ? -35.472 8.634 39.325 1.00 65.56 382 THR A O 1
ATOM 3006 N N . GLY A 1 383 ? -34.307 8.076 37.495 1.00 62.88 383 GLY A N 1
ATOM 3007 C CA . GLY A 1 383 ? -35.384 8.335 36.538 1.00 62.88 383 GLY A CA 1
ATOM 3008 C C . GLY A 1 383 ? -35.103 7.751 35.148 1.00 62.88 383 GLY A C 1
ATOM 3009 O O . GLY A 1 383 ? -33.969 7.737 34.680 1.00 62.88 383 GLY A O 1
ATOM 3010 N N . SER A 1 384 ? -36.145 7.277 34.458 1.00 64.81 384 SER A N 1
ATOM 3011 C CA . SER A 1 384 ? -36.050 6.543 33.181 1.00 64.81 384 SER A CA 1
ATOM 3012 C C . SER A 1 384 ? -35.665 7.388 31.956 1.00 64.81 384 SER A C 1
ATOM 3014 O O . SER A 1 384 ? -35.567 6.842 30.860 1.00 64.81 384 SER A O 1
ATOM 3016 N N . GLY A 1 385 ? -35.464 8.700 32.115 1.00 81.25 385 GLY A N 1
ATOM 3017 C CA . GLY A 1 385 ? -35.175 9.631 31.016 1.00 81.25 385 GLY A CA 1
ATOM 3018 C C . GLY A 1 385 ? -33.696 9.982 30.820 1.00 81.25 385 GLY A C 1
ATOM 3019 O O . GLY A 1 385 ? -33.361 10.598 29.812 1.00 81.25 385 GLY A O 1
ATOM 3020 N N . GLU A 1 386 ? -32.813 9.613 31.754 1.00 90.94 386 GLU A N 1
ATOM 3021 C CA . GLU A 1 386 ? -31.389 9.972 31.691 1.00 90.94 386 GLU A CA 1
ATOM 3022 C C . GLU A 1 386 ? -30.659 9.204 30.576 1.00 90.94 386 GLU A C 1
ATOM 3024 O O . GLU A 1 386 ? -30.777 7.980 30.470 1.00 90.94 386 GLU A O 1
ATOM 3029 N N . ILE A 1 387 ? -29.863 9.895 29.757 1.00 93.56 387 ILE A N 1
ATOM 3030 C CA . ILE A 1 387 ? -29.069 9.279 28.683 1.00 93.56 387 ILE A CA 1
ATOM 3031 C C . ILE A 1 387 ? -27.581 9.520 28.917 1.00 93.56 387 ILE A C 1
ATOM 3033 O O . ILE A 1 387 ? -27.132 10.655 29.073 1.00 93.56 387 ILE A O 1
ATOM 3037 N N . VAL A 1 388 ? -26.780 8.453 28.860 1.00 94.75 388 VAL A N 1
ATOM 3038 C CA . VAL A 1 388 ? -25.318 8.553 28.965 1.00 94.75 388 VAL A CA 1
ATOM 3039 C C . VAL A 1 388 ? -24.656 8.351 27.603 1.00 94.75 388 VAL A C 1
ATOM 3041 O O . VAL A 1 388 ? -24.772 7.307 26.963 1.00 94.75 388 VAL A O 1
ATOM 3044 N N . LEU A 1 389 ? -23.919 9.366 27.164 1.00 94.38 389 LEU A N 1
ATOM 3045 C CA . LEU A 1 389 ? -23.085 9.371 25.971 1.00 94.38 389 LEU A CA 1
ATOM 3046 C C . LEU A 1 389 ? -21.677 8.905 26.334 1.00 94.38 389 LEU A C 1
ATOM 3048 O O . LEU A 1 389 ? -20.979 9.550 27.112 1.00 94.38 389 LEU A O 1
ATOM 3052 N N . ILE A 1 390 ? -21.223 7.811 25.736 1.00 93.31 390 ILE A N 1
ATOM 3053 C CA . ILE A 1 390 ? -19.877 7.280 25.952 1.00 93.31 390 ILE A CA 1
ATOM 3054 C C . ILE A 1 390 ? -19.063 7.449 24.670 1.00 93.31 390 ILE A C 1
ATOM 3056 O O . ILE A 1 390 ? -19.353 6.813 23.655 1.00 93.31 390 ILE A O 1
ATOM 3060 N N . GLY A 1 391 ? -18.020 8.279 24.710 1.00 90.31 391 GLY A N 1
ATOM 3061 C CA . GLY A 1 391 ? -17.184 8.595 23.549 1.00 90.31 391 GLY A CA 1
ATOM 3062 C C . GLY A 1 391 ? -15.781 7.998 23.618 1.00 90.31 391 GLY A C 1
ATOM 3063 O O . GLY A 1 391 ? -15.120 8.039 24.653 1.00 90.31 391 GLY A O 1
ATOM 3064 N N . CYS A 1 392 ? -15.287 7.479 22.493 1.00 89.12 392 CYS A N 1
ATOM 3065 C CA . CYS A 1 392 ? -13.880 7.115 22.334 1.00 89.12 392 CYS A CA 1
ATOM 3066 C C . CYS A 1 392 ? -13.020 8.371 22.138 1.00 89.12 392 CYS A C 1
ATOM 3068 O O . CYS A 1 392 ? -13.144 9.031 21.108 1.00 89.12 392 CYS A O 1
ATOM 3070 N N . THR A 1 393 ? -12.072 8.653 23.033 1.00 85.25 393 THR A N 1
ATOM 3071 C CA . THR A 1 393 ? -11.183 9.829 22.919 1.00 85.25 393 THR A CA 1
ATOM 3072 C C . THR A 1 393 ? -10.240 9.774 21.713 1.00 85.25 393 THR A C 1
ATOM 3074 O O . THR A 1 393 ? -9.658 10.784 21.330 1.00 85.25 393 THR A O 1
ATOM 3077 N N . HIS A 1 394 ? -10.088 8.605 21.084 1.00 80.75 394 HIS A N 1
ATOM 3078 C CA . HIS A 1 394 ? -9.364 8.453 19.821 1.00 80.75 394 HIS A CA 1
ATOM 3079 C C . HIS A 1 394 ? -10.190 8.808 18.573 1.00 80.75 394 HIS A C 1
ATOM 3081 O O . HIS A 1 394 ? -9.646 8.730 17.473 1.00 80.75 394 HIS A O 1
ATOM 3087 N N . ASN A 1 395 ? -11.481 9.129 18.703 1.00 80.75 395 ASN A N 1
ATOM 3088 C CA . ASN A 1 395 ? -12.350 9.485 17.579 1.00 80.75 395 ASN A CA 1
ATOM 3089 C C . ASN A 1 395 ? -12.323 10.999 17.288 1.00 80.75 395 ASN A C 1
ATOM 3091 O O . ASN A 1 395 ? -13.330 11.673 17.456 1.00 80.75 395 ASN A O 1
ATOM 3095 N N . ASP A 1 396 ? -11.153 11.519 16.904 1.00 75.50 396 ASP A N 1
ATOM 3096 C CA . ASP A 1 396 ? -10.895 12.923 16.532 1.00 75.50 396 ASP A CA 1
ATOM 3097 C C . ASP A 1 396 ? -11.749 13.964 17.289 1.00 75.50 396 ASP A C 1
ATOM 3099 O O . ASP A 1 396 ? -11.605 14.069 18.508 1.00 75.50 396 ASP A O 1
ATOM 3103 N N . SER A 1 397 ? -12.599 14.750 16.615 1.00 77.81 397 SER A N 1
ATOM 3104 C CA . SER A 1 397 ? -13.404 15.806 17.257 1.00 77.81 397 SER A CA 1
ATOM 3105 C C . SER A 1 397 ? -14.744 15.334 17.845 1.00 77.81 397 SER A C 1
ATOM 3107 O O . SER A 1 397 ? -15.410 16.106 18.538 1.00 77.81 397 SER A O 1
ATOM 3109 N N . VAL A 1 398 ? -15.116 14.058 17.668 1.00 83.12 398 VAL A N 1
ATOM 3110 C CA . VAL A 1 398 ? -16.371 13.492 18.200 1.00 83.12 398 VAL A CA 1
ATOM 3111 C C . VAL A 1 398 ? -16.474 13.616 19.729 1.00 83.12 398 VAL A C 1
ATOM 3113 O O . VAL A 1 398 ? -17.522 14.050 20.195 1.00 83.12 398 VAL A O 1
ATOM 3116 N N . PRO A 1 399 ? -15.435 13.323 20.540 1.00 86.12 399 PRO A N 1
ATOM 3117 C CA . PRO A 1 399 ? -15.439 13.581 21.982 1.00 86.12 399 PRO A CA 1
ATOM 3118 C C . PRO A 1 399 ? -15.866 14.997 22.368 1.00 86.12 399 PRO A C 1
ATOM 3120 O O . PRO A 1 399 ? -16.700 15.154 23.252 1.00 86.12 399 PRO A O 1
ATOM 3123 N N . GLN A 1 400 ? -15.317 16.013 21.693 1.00 86.44 400 GLN A N 1
ATOM 3124 C CA . GLN A 1 400 ? -15.639 17.410 21.982 1.00 86.44 400 GLN A CA 1
ATOM 3125 C C . GLN A 1 400 ? -17.083 17.727 21.598 1.00 86.44 400 GLN A C 1
ATOM 3127 O O . GLN A 1 400 ? -17.786 18.416 22.328 1.00 86.44 400 GLN A O 1
ATOM 3132 N N . TYR A 1 401 ? -17.532 17.197 20.460 1.00 88.12 401 TYR A N 1
ATOM 3133 C CA . TYR A 1 401 ? -18.914 17.333 20.026 1.00 88.12 401 TYR A CA 1
ATOM 3134 C C . TYR A 1 401 ? -19.898 16.706 21.030 1.00 88.12 401 TYR A C 1
ATOM 3136 O O . TYR A 1 401 ? -20.884 17.341 21.387 1.00 88.12 401 TYR A O 1
ATOM 3144 N N . LEU A 1 402 ? -19.622 15.495 21.525 1.00 89.81 402 LEU A N 1
ATOM 3145 C CA . LEU A 1 402 ? -20.472 14.817 22.512 1.00 89.81 402 LEU A CA 1
ATOM 3146 C C . LEU A 1 402 ? -20.492 15.537 23.862 1.00 89.81 402 LEU A C 1
ATOM 3148 O O . LEU A 1 402 ? -21.535 15.583 24.507 1.00 89.81 402 LEU A O 1
ATOM 3152 N N . GLU A 1 403 ? -19.355 16.093 24.283 1.00 90.31 403 GLU A N 1
ATOM 3153 C CA . GLU A 1 403 ? -19.263 16.907 25.496 1.00 90.31 403 GLU A CA 1
ATOM 3154 C C . GLU A 1 403 ? -20.140 18.161 25.386 1.00 90.31 403 GLU A C 1
ATOM 3156 O O . GLU A 1 403 ? -20.927 18.437 26.289 1.00 90.31 403 GLU A O 1
ATOM 3161 N N . ASN A 1 404 ? -20.078 18.864 24.250 1.00 90.88 404 ASN A N 1
ATOM 3162 C CA . ASN A 1 404 ? -20.932 20.024 23.988 1.00 90.88 404 ASN A CA 1
ATOM 3163 C C . ASN A 1 404 ? -22.415 19.627 23.928 1.00 90.88 404 ASN A C 1
ATOM 3165 O O . ASN A 1 404 ? -23.253 20.282 24.539 1.00 90.88 404 ASN A O 1
ATOM 3169 N N . LEU A 1 405 ? -22.737 18.517 23.257 1.00 89.25 405 LEU A N 1
ATOM 3170 C CA . LEU A 1 405 ? -24.107 18.018 23.136 1.00 89.25 405 LEU A CA 1
ATOM 3171 C C . LEU A 1 405 ? -24.717 17.665 24.501 1.00 89.25 405 LEU A C 1
ATOM 3173 O O . LEU A 1 405 ? -25.876 17.978 24.756 1.00 89.25 405 LEU A O 1
ATOM 3177 N N . ALA A 1 406 ? -23.935 17.041 25.387 1.00 90.00 406 ALA A N 1
ATOM 3178 C CA . ALA A 1 406 ? -24.354 16.752 26.756 1.00 90.00 406 ALA A CA 1
ATOM 3179 C C . ALA A 1 406 ? -24.505 18.024 27.607 1.00 90.00 406 ALA A C 1
ATOM 3181 O O . ALA A 1 406 ? -25.352 18.069 28.490 1.00 90.00 406 ALA A O 1
ATOM 3182 N N . ALA A 1 407 ? -23.713 19.068 27.345 1.00 89.50 407 ALA A N 1
ATOM 3183 C CA . ALA A 1 407 ? -23.855 20.351 28.031 1.00 89.50 407 ALA A CA 1
ATOM 3184 C C . ALA A 1 407 ? -25.098 21.139 27.573 1.00 89.50 407 ALA A C 1
ATOM 3186 O O . ALA A 1 407 ? -25.697 21.857 28.370 1.00 89.50 407 ALA A O 1
ATOM 3187 N N . GLU A 1 408 ? -25.486 21.010 26.303 1.00 89.62 408 GLU A N 1
ATOM 3188 C CA . GLU A 1 408 ? -26.643 21.698 25.716 1.00 89.62 408 GLU A CA 1
ATOM 3189 C C . GLU A 1 408 ? -27.985 21.032 26.058 1.00 89.62 408 GLU A C 1
ATOM 3191 O O . GLU A 1 408 ? -29.018 21.701 26.078 1.00 89.62 408 GLU A O 1
ATOM 3196 N N . GLN A 1 409 ? -27.996 19.719 26.304 1.00 85.44 409 GLN A N 1
ATOM 3197 C CA . GLN A 1 409 ? -29.223 18.938 26.450 1.00 85.44 409 GLN A CA 1
ATOM 3198 C C . GLN A 1 409 ? -29.429 18.461 27.890 1.00 85.44 409 GLN A C 1
ATOM 3200 O O . GLN A 1 409 ? -28.602 17.747 28.451 1.00 85.44 409 GLN A O 1
ATOM 3205 N N . SER A 1 410 ? -30.577 18.804 28.480 1.00 82.38 410 SER A N 1
ATOM 3206 C CA . SER A 1 410 ? -30.973 18.303 29.801 1.00 82.38 410 SER A CA 1
ATOM 3207 C C . SER A 1 410 ? -31.082 16.770 29.807 1.00 82.38 410 SER A C 1
ATOM 3209 O O . SER A 1 410 ? -31.422 16.161 28.790 1.00 82.38 410 SER A O 1
ATOM 3211 N N . HIS A 1 411 ? -30.789 16.147 30.952 1.00 87.88 411 HIS A N 1
ATOM 3212 C CA . HIS A 1 411 ? -30.807 14.686 31.143 1.00 87.88 411 HIS A CA 1
ATOM 3213 C C . HIS A 1 411 ? -29.873 13.902 30.206 1.00 87.88 411 HIS A C 1
ATOM 3215 O O . HIS A 1 411 ? -30.148 12.767 29.813 1.00 87.88 411 HIS A O 1
ATOM 3221 N N . THR A 1 412 ? -28.785 14.536 29.761 1.00 92.31 412 THR A N 1
ATOM 3222 C CA . THR A 1 412 ? -27.779 13.916 28.897 1.00 92.31 412 THR A CA 1
ATOM 3223 C C . THR A 1 412 ? -26.400 14.139 29.493 1.00 92.31 412 THR A C 1
ATOM 3225 O O . THR A 1 412 ? -26.006 15.269 29.760 1.00 92.31 412 THR A O 1
ATOM 3228 N N . HIS A 1 413 ? -25.640 13.067 29.698 1.00 93.19 413 HIS A N 1
ATOM 3229 C CA . HIS A 1 413 ? -24.328 13.146 30.335 1.00 93.19 413 HIS A CA 1
ATOM 3230 C C . HIS A 1 413 ? -23.244 12.496 29.485 1.00 93.19 413 HIS A C 1
ATOM 3232 O O . HIS A 1 413 ? -23.499 11.515 28.797 1.00 93.19 413 HIS A O 1
ATOM 3238 N N . TYR A 1 414 ? -22.014 13.009 29.552 1.00 93.12 414 TYR A N 1
ATOM 3239 C CA . TYR A 1 414 ? -20.898 12.519 28.744 1.00 93.12 414 TYR A CA 1
ATOM 3240 C C . TYR A 1 414 ? -19.806 11.839 29.581 1.00 93.12 414 TYR A C 1
ATOM 3242 O O . TYR A 1 414 ? -19.337 12.378 30.585 1.00 93.12 414 TYR A O 1
ATOM 3250 N N . ILE A 1 415 ? -19.353 10.672 29.115 1.00 91.75 415 ILE A N 1
ATOM 3251 C CA . ILE A 1 415 ? -18.194 9.939 29.629 1.00 91.75 415 ILE A CA 1
ATOM 3252 C C . ILE A 1 415 ? -17.203 9.697 28.484 1.00 91.75 415 ILE A C 1
ATOM 3254 O O . ILE A 1 415 ? -17.476 8.968 27.528 1.00 91.75 415 ILE A O 1
ATOM 3258 N N . GLY A 1 416 ? -16.004 10.266 28.602 1.00 88.81 416 GLY A N 1
ATOM 3259 C CA . GLY A 1 416 ? -14.897 9.994 27.686 1.00 88.81 416 GLY A CA 1
ATOM 3260 C C . GLY A 1 416 ? -14.093 8.765 28.113 1.00 88.81 416 GLY A C 1
ATOM 3261 O O . GLY A 1 416 ? -13.519 8.746 29.199 1.00 88.81 416 GLY A O 1
ATOM 3262 N N . LEU A 1 417 ? -13.986 7.765 27.238 1.00 87.12 417 LEU A N 1
ATOM 3263 C CA . LEU A 1 417 ? -13.130 6.591 27.425 1.00 87.12 417 LEU A CA 1
ATOM 3264 C C . LEU A 1 417 ? -11.941 6.631 26.471 1.00 87.12 417 LEU A C 1
ATOM 3266 O O . LEU A 1 417 ? -12.104 6.909 25.283 1.00 87.12 417 LEU A O 1
ATOM 3270 N N . ASN A 1 418 ? -10.758 6.233 26.949 1.00 82.75 418 ASN A N 1
ATOM 3271 C CA . ASN A 1 418 ? -9.576 6.085 26.093 1.00 82.75 418 ASN A CA 1
ATOM 3272 C C . ASN A 1 418 ? -9.847 5.229 24.849 1.00 82.75 418 ASN A C 1
ATOM 3274 O O . ASN A 1 418 ? -9.425 5.545 23.739 1.00 82.75 418 ASN A O 1
ATOM 3278 N N . CYS A 1 419 ? -10.576 4.130 25.017 1.00 87.94 419 CYS A N 1
ATOM 3279 C CA . CYS A 1 419 ? -11.053 3.333 23.904 1.00 87.94 419 CYS A CA 1
ATOM 3280 C C . CYS A 1 419 ? -12.349 2.634 24.301 1.00 87.94 419 CYS A C 1
ATOM 3282 O O . CYS A 1 419 ? -12.395 1.992 25.340 1.00 87.94 419 CYS A O 1
ATOM 3284 N N . CYS A 1 420 ? -13.377 2.652 23.448 1.00 89.69 420 CYS A N 1
ATOM 3285 C CA . CYS A 1 420 ? -14.616 1.907 23.726 1.00 89.69 420 CYS A CA 1
ATOM 3286 C C . CYS A 1 420 ? -14.371 0.406 23.968 1.00 89.69 420 CYS A C 1
ATOM 3288 O O . CYS A 1 420 ? -15.103 -0.231 24.713 1.00 89.69 420 CYS A O 1
ATOM 3290 N N . GLY A 1 421 ? -13.305 -0.167 23.397 1.00 90.62 421 GLY A N 1
ATOM 3291 C CA . GLY A 1 421 ? -12.937 -1.564 23.642 1.00 90.62 421 GLY A CA 1
ATOM 3292 C C . GLY A 1 421 ? -12.533 -1.881 25.084 1.00 90.62 421 GLY A C 1
ATOM 3293 O O . GLY A 1 421 ? -12.498 -3.058 25.443 1.00 90.62 421 GLY A O 1
ATOM 3294 N N . THR A 1 422 ? -12.250 -0.869 25.908 1.00 92.00 422 THR A N 1
ATOM 3295 C CA . THR A 1 422 ? -11.952 -1.026 27.339 1.00 92.00 422 THR A CA 1
ATOM 3296 C C . THR A 1 422 ? -13.189 -0.901 28.221 1.00 92.00 422 THR A C 1
ATOM 3298 O O . THR A 1 422 ? -13.048 -0.958 29.437 1.00 92.00 422 THR A O 1
ATOM 3301 N N . LEU A 1 423 ? -14.385 -0.720 27.655 1.00 93.25 423 LEU A N 1
ATOM 3302 C CA . LEU A 1 423 ? -15.625 -0.724 28.426 1.00 93.25 423 LEU A CA 1
ATOM 3303 C C . LEU A 1 423 ? -15.982 -2.162 28.826 1.00 93.25 423 LEU A C 1
ATOM 3305 O O . LEU A 1 423 ? -16.245 -2.999 27.953 1.00 93.25 423 LEU A O 1
ATOM 3309 N N . HIS A 1 424 ? -15.940 -2.442 30.128 1.00 94.62 424 HIS A N 1
ATOM 3310 C CA . HIS A 1 424 ? -16.380 -3.709 30.714 1.00 94.62 424 HIS A CA 1
ATOM 3311 C C . HIS A 1 424 ? -17.917 -3.795 30.740 1.00 94.62 424 HIS A C 1
ATOM 3313 O O . HIS A 1 424 ? -18.577 -2.771 30.896 1.00 94.62 424 HIS A O 1
ATOM 3319 N N . SER A 1 425 ? -18.494 -4.994 30.612 1.00 93.69 425 SER A N 1
ATOM 3320 C CA . SER A 1 425 ? -19.959 -5.177 30.610 1.00 93.69 425 SER A CA 1
ATOM 3321 C C . SER A 1 425 ? -20.595 -4.737 31.936 1.00 93.69 425 SER A C 1
ATOM 3323 O O . SER A 1 425 ? -21.509 -3.924 31.910 1.00 93.69 425 SER A O 1
ATOM 3325 N N . ALA A 1 426 ? -19.996 -5.100 33.079 1.00 93.62 426 ALA A N 1
ATOM 3326 C CA . ALA A 1 426 ? -20.428 -4.628 34.406 1.00 93.62 426 ALA A CA 1
ATOM 3327 C C . ALA A 1 426 ? -20.460 -3.095 34.562 1.00 93.62 426 ALA A C 1
ATOM 3329 O O . ALA A 1 426 ? -21.326 -2.545 35.233 1.00 93.62 426 ALA A O 1
ATOM 3330 N N . SER A 1 427 ? -19.538 -2.378 33.912 1.00 94.06 427 SER A N 1
ATOM 3331 C CA . SER A 1 427 ? -19.558 -0.912 33.894 1.00 94.06 427 SER A CA 1
ATOM 3332 C C . SER A 1 427 ? -20.797 -0.372 33.178 1.00 94.06 427 SER A C 1
ATOM 3334 O O . SER A 1 427 ? -21.347 0.648 33.573 1.00 94.06 427 SER A O 1
ATOM 3336 N N . LEU A 1 428 ? -21.220 -1.040 32.103 1.00 93.38 428 LEU A N 1
ATOM 3337 C CA . LEU A 1 428 ? -22.411 -0.666 31.350 1.00 93.38 428 LEU A CA 1
ATOM 3338 C C . LEU A 1 428 ? -23.695 -1.028 32.108 1.00 93.38 428 LEU A C 1
ATOM 3340 O O . LEU A 1 428 ? -24.634 -0.240 32.091 1.00 93.38 428 LEU A O 1
ATOM 3344 N N . GLU A 1 429 ? -23.706 -2.169 32.800 1.00 93.31 429 GLU A N 1
ATOM 3345 C CA . GLU A 1 429 ? -24.798 -2.600 33.688 1.00 93.31 429 GLU A CA 1
ATOM 3346 C C . GLU A 1 429 ? -25.065 -1.544 34.768 1.00 93.31 429 GLU A C 1
ATOM 3348 O O . GLU A 1 429 ? -26.167 -1.011 34.839 1.00 93.31 429 GLU A O 1
ATOM 3353 N N . LYS A 1 430 ? -24.023 -1.099 35.484 1.00 92.38 430 LYS A N 1
ATOM 3354 C CA . LYS A 1 430 ? -24.127 -0.036 36.502 1.00 92.38 430 LYS A CA 1
ATOM 3355 C C . LYS A 1 430 ? -24.708 1.278 35.977 1.00 92.38 430 LYS A C 1
ATOM 3357 O O . LYS A 1 430 ? -25.410 1.975 36.706 1.00 92.38 430 LYS A O 1
ATOM 3362 N N . ILE A 1 431 ? -24.409 1.631 34.725 1.00 93.25 431 ILE A N 1
ATOM 3363 C CA . ILE A 1 431 ? -24.992 2.819 34.088 1.00 93.25 431 ILE A CA 1
ATOM 3364 C C . ILE A 1 431 ? -26.476 2.581 33.812 1.00 93.25 431 ILE A C 1
ATOM 3366 O O . ILE A 1 431 ? -27.292 3.441 34.122 1.00 93.25 431 ILE A O 1
ATOM 3370 N N . LEU A 1 432 ? -26.834 1.429 33.245 1.00 92.44 432 LEU A N 1
ATOM 3371 C CA . LEU A 1 432 ? -28.210 1.097 32.862 1.00 92.44 432 LEU A CA 1
ATOM 3372 C C . LEU A 1 432 ? -29.130 0.798 34.054 1.00 92.44 432 LEU A C 1
ATOM 3374 O O . LEU A 1 432 ? -30.348 0.884 33.896 1.00 92.44 432 LEU A O 1
ATOM 3378 N N . ASP A 1 433 ? -28.579 0.527 35.238 1.00 90.44 433 ASP A N 1
ATOM 3379 C CA . ASP A 1 433 ? -29.344 0.458 36.489 1.00 90.44 433 ASP A CA 1
ATOM 3380 C C . ASP A 1 433 ? -29.956 1.818 36.870 1.00 90.44 433 ASP A C 1
ATOM 3382 O O . ASP A 1 433 ? -30.981 1.868 37.549 1.00 90.44 433 ASP A O 1
ATOM 3386 N N . ARG A 1 434 ? -29.339 2.935 36.443 1.00 90.44 434 ARG A N 1
ATOM 3387 C CA . ARG A 1 434 ? -29.788 4.301 36.779 1.00 90.44 434 ARG A CA 1
ATOM 3388 C C . ARG A 1 434 ? -30.209 5.149 35.580 1.00 90.44 434 ARG A C 1
ATOM 3390 O O . ARG A 1 434 ? -31.084 5.993 35.732 1.00 90.44 434 ARG A O 1
ATOM 3397 N N . ALA A 1 435 ? -29.599 4.955 34.414 1.00 92.00 435 ALA A N 1
ATOM 3398 C CA . ALA A 1 435 ? -29.879 5.713 33.198 1.00 92.00 435 ALA A CA 1
ATOM 3399 C C . ALA A 1 435 ? -30.932 5.017 32.333 1.00 92.00 435 ALA A C 1
ATOM 3401 O O . ALA A 1 435 ? -30.873 3.807 32.150 1.00 92.00 435 ALA A O 1
ATOM 3402 N N . GLY A 1 436 ? -31.832 5.773 31.707 1.00 90.06 436 GLY A N 1
ATOM 3403 C CA . GLY A 1 436 ? -32.786 5.272 30.715 1.00 90.06 436 GLY A CA 1
ATOM 3404 C C . GLY A 1 436 ? -32.118 4.584 29.525 1.00 90.06 436 GLY A C 1
ATOM 3405 O O . GLY A 1 436 ? -32.541 3.499 29.132 1.00 90.06 436 GLY A O 1
ATOM 3406 N N . GLY A 1 437 ? -31.024 5.143 29.002 1.00 92.38 437 GLY A N 1
ATOM 3407 C CA . GLY A 1 437 ? -30.291 4.548 27.882 1.00 92.38 437 GLY A CA 1
ATOM 3408 C C . GLY A 1 437 ? -28.844 5.014 27.749 1.00 92.38 437 GLY A C 1
ATOM 3409 O O . GLY A 1 437 ? -28.402 5.970 28.386 1.00 92.38 437 GLY A O 1
ATOM 3410 N N . VAL A 1 438 ? -28.087 4.322 26.897 1.00 94.12 438 VAL A N 1
ATOM 3411 C CA . VAL A 1 438 ? -26.667 4.591 26.644 1.00 94.12 438 VAL A CA 1
ATOM 3412 C C . VAL A 1 438 ? -26.391 4.647 25.147 1.00 94.12 438 VAL A C 1
ATOM 3414 O O . VAL A 1 438 ? -26.748 3.734 24.404 1.00 94.12 438 VAL A O 1
ATOM 3417 N N . MET A 1 439 ? -25.673 5.682 24.704 1.00 93.25 439 MET A N 1
ATOM 3418 C CA . MET A 1 439 ? -25.156 5.771 23.337 1.00 93.25 439 MET A CA 1
ATOM 3419 C C . MET A 1 439 ? -23.628 5.651 23.314 1.00 93.25 439 MET A C 1
ATOM 3421 O O . MET A 1 439 ? -22.904 6.457 23.894 1.00 93.25 439 MET A O 1
ATOM 3425 N N . LEU A 1 440 ? -23.129 4.649 22.594 1.00 91.88 440 LEU A N 1
ATOM 3426 C CA . LEU A 1 440 ? -21.715 4.313 22.446 1.00 91.88 440 LEU A CA 1
ATOM 3427 C C . LEU A 1 440 ? -21.163 4.862 21.124 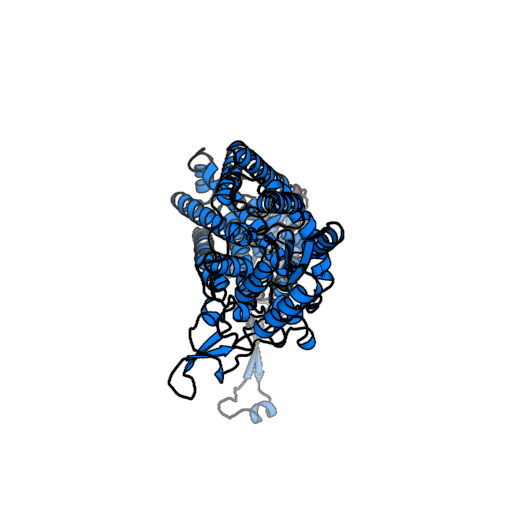1.00 91.88 440 LEU A C 1
ATOM 3429 O O . LEU A 1 440 ? -21.436 4.322 20.049 1.00 91.88 440 LEU A O 1
ATOM 3433 N N . CYS A 1 441 ? -20.319 5.885 21.203 1.00 89.94 441 CYS A N 1
ATOM 3434 C CA . CYS A 1 441 ? -19.662 6.514 20.059 1.00 89.94 441 CYS A CA 1
ATOM 3435 C C . CYS A 1 441 ? -18.200 6.050 19.944 1.00 89.94 441 CYS A C 1
ATOM 3437 O O . CYS A 1 441 ? -17.279 6.616 20.542 1.00 89.94 441 CYS A O 1
ATOM 3439 N N . GLY A 1 442 ? -17.984 4.980 19.176 1.00 87.19 442 GLY A N 1
ATOM 3440 C CA . GLY A 1 442 ? -16.655 4.435 18.880 1.00 87.19 442 GLY A CA 1
ATOM 3441 C C . GLY A 1 442 ? -15.990 5.089 17.670 1.00 87.19 442 GLY A C 1
ATOM 3442 O O . GLY A 1 442 ? -16.628 5.825 16.932 1.00 87.19 442 GLY A O 1
ATOM 3443 N N . CYS A 1 443 ? -14.708 4.785 17.430 1.00 84.88 443 CYS A N 1
ATOM 3444 C CA . CYS A 1 443 ? -14.047 5.168 16.176 1.00 84.88 443 CYS A CA 1
ATOM 3445 C C . CYS A 1 443 ? -14.795 4.600 14.959 1.00 84.88 443 CYS A C 1
ATOM 3447 O O . CYS A 1 443 ? -15.269 3.460 15.018 1.00 84.88 443 CYS A O 1
ATOM 3449 N N . ALA A 1 444 ? -14.762 5.336 13.844 1.00 77.50 444 ALA A N 1
ATOM 3450 C CA . ALA A 1 444 ? -15.220 4.865 12.540 1.00 77.50 444 ALA A CA 1
ATOM 3451 C C . ALA A 1 444 ? -14.686 3.465 12.186 1.00 77.50 444 ALA A C 1
ATOM 3453 O O . ALA A 1 444 ? -13.548 3.092 12.524 1.00 77.50 444 ALA A O 1
ATOM 3454 N N . ALA A 1 445 ? -15.512 2.680 11.489 1.00 69.50 445 ALA A N 1
ATOM 3455 C CA . ALA A 1 445 ? -15.183 1.313 11.102 1.00 69.50 445 ALA A CA 1
ATOM 3456 C C . ALA A 1 445 ? -13.828 1.254 10.368 1.00 69.50 445 ALA A C 1
ATOM 3458 O O . ALA A 1 445 ? -13.563 2.014 9.445 1.00 69.50 445 ALA A O 1
ATOM 3459 N N . ARG A 1 446 ? -12.943 0.342 10.801 1.00 73.44 446 ARG A N 1
ATOM 3460 C CA . ARG A 1 446 ? -11.549 0.176 10.319 1.00 73.44 446 ARG A CA 1
ATOM 3461 C C . ARG A 1 446 ? -10.581 1.347 10.534 1.00 73.44 446 ARG A C 1
ATOM 3463 O O . ARG A 1 446 ? -9.384 1.119 10.380 1.00 73.44 446 ARG A O 1
ATOM 3470 N N . ASN A 1 447 ? -11.018 2.503 11.035 1.00 76.62 447 ASN A N 1
ATOM 3471 C CA . ASN A 1 447 ? -10.103 3.550 11.509 1.00 76.62 447 ASN A CA 1
ATOM 3472 C C . ASN A 1 447 ? -9.748 3.423 13.011 1.00 76.62 447 ASN A C 1
ATOM 3474 O O . ASN A 1 447 ? -9.023 4.242 13.572 1.00 76.62 447 ASN A O 1
ATOM 3478 N N . CYS A 1 448 ? -10.202 2.360 13.686 1.00 80.56 448 CYS A N 1
ATOM 3479 C CA . CYS A 1 448 ? -9.949 2.145 15.114 1.00 80.56 448 CYS A CA 1
ATOM 3480 C C . CYS A 1 448 ? -8.446 2.152 15.466 1.00 80.56 448 CYS A C 1
ATOM 3482 O O . CYS A 1 448 ? -7.645 1.385 14.919 1.00 80.56 448 CYS A O 1
ATOM 3484 N N . MET A 1 449 ? -8.062 2.983 16.443 1.00 79.62 449 MET A N 1
ATOM 3485 C CA . MET A 1 449 ? -6.676 3.097 16.916 1.00 79.62 449 MET A CA 1
ATOM 3486 C C . MET A 1 449 ? -6.150 1.772 17.492 1.00 79.62 449 MET A C 1
ATOM 3488 O O . MET A 1 449 ? -5.062 1.311 17.139 1.00 79.62 449 MET A O 1
ATOM 3492 N N . ASN A 1 450 ? -6.970 1.104 18.308 1.00 83.12 450 ASN A N 1
ATOM 3493 C CA . ASN A 1 450 ? -6.640 -0.174 18.942 1.00 83.12 450 ASN A CA 1
ATOM 3494 C C . ASN A 1 450 ? -7.113 -1.397 18.138 1.00 83.12 450 ASN A C 1
ATOM 3496 O O . ASN A 1 450 ? -7.287 -2.475 18.702 1.00 83.12 450 ASN A O 1
ATOM 3500 N N . ARG A 1 451 ? -7.271 -1.234 16.815 1.00 80.75 451 ARG A N 1
ATOM 3501 C CA . ARG A 1 451 ? -7.647 -2.261 15.826 1.00 80.75 451 ARG A CA 1
ATOM 3502 C C . ARG A 1 451 ? -9.064 -2.811 15.990 1.00 80.75 451 ARG A C 1
ATOM 3504 O O . ARG A 1 451 ? -9.923 -2.493 15.177 1.00 80.75 451 ARG A O 1
ATOM 3511 N N . ASP A 1 452 ? -9.298 -3.591 17.043 1.00 82.56 452 ASP A N 1
ATOM 3512 C CA . ASP A 1 452 ? -10.532 -4.361 17.243 1.00 82.56 452 ASP A CA 1
ATOM 3513 C C . ASP A 1 452 ? -11.385 -3.853 18.408 1.00 82.56 452 ASP A C 1
ATOM 3515 O O . ASP A 1 452 ? -12.397 -4.470 18.718 1.00 82.56 452 ASP A O 1
ATOM 3519 N N . GLY A 1 453 ? -11.010 -2.747 19.061 1.00 87.62 453 GLY A N 1
ATOM 3520 C CA . GLY A 1 453 ? -11.663 -2.296 20.296 1.00 87.62 453 GLY A CA 1
ATOM 3521 C C . GLY A 1 453 ? -13.193 -2.243 20.200 1.00 87.62 453 GLY A C 1
ATOM 3522 O O . GLY A 1 453 ? -13.878 -2.856 21.013 1.00 87.62 453 GLY A O 1
ATOM 3523 N N . LEU A 1 454 ? -13.728 -1.592 19.163 1.00 87.19 454 LEU A N 1
ATOM 3524 C CA . LEU A 1 454 ? -15.175 -1.547 18.929 1.00 87.19 454 LEU A CA 1
ATOM 3525 C C . LEU A 1 454 ? -15.761 -2.942 18.647 1.00 87.19 454 LEU A C 1
ATOM 3527 O O . LEU A 1 454 ? -16.756 -3.312 19.255 1.00 87.19 454 LEU A O 1
ATOM 3531 N N . ASN A 1 455 ? -15.139 -3.738 17.773 1.00 88.06 455 ASN A N 1
ATOM 3532 C CA . ASN A 1 455 ? -15.634 -5.076 17.423 1.00 88.06 455 ASN A CA 1
ATOM 3533 C C . ASN A 1 455 ? -15.686 -6.017 18.638 1.00 88.06 455 ASN A C 1
ATOM 3535 O O . ASN A 1 455 ? -16.597 -6.834 18.751 1.00 88.06 455 ASN A O 1
ATOM 3539 N N . LEU A 1 456 ? -14.709 -5.910 19.542 1.00 90.44 456 LEU A N 1
ATOM 3540 C CA . LEU A 1 456 ? -14.660 -6.683 20.781 1.00 90.44 456 LEU A CA 1
ATOM 3541 C C . LEU A 1 456 ? -15.763 -6.252 21.749 1.00 90.44 456 LEU A C 1
ATOM 3543 O O . LEU A 1 456 ? -16.437 -7.120 22.299 1.00 90.44 456 LEU A O 1
ATOM 3547 N N . LEU A 1 457 ? -15.998 -4.942 21.890 1.00 91.44 457 LEU A N 1
ATOM 3548 C CA . LEU A 1 457 ? -17.126 -4.417 22.660 1.00 91.44 457 LEU A CA 1
ATOM 3549 C C . LEU A 1 457 ? -18.456 -4.949 22.113 1.00 91.44 457 LEU A C 1
ATOM 3551 O O . LEU A 1 457 ? -19.214 -5.554 22.861 1.00 91.44 457 LEU A O 1
ATOM 3555 N N . LEU A 1 458 ? -18.709 -4.802 20.807 1.00 89.81 458 LEU A N 1
ATOM 3556 C CA . LEU A 1 458 ? -19.928 -5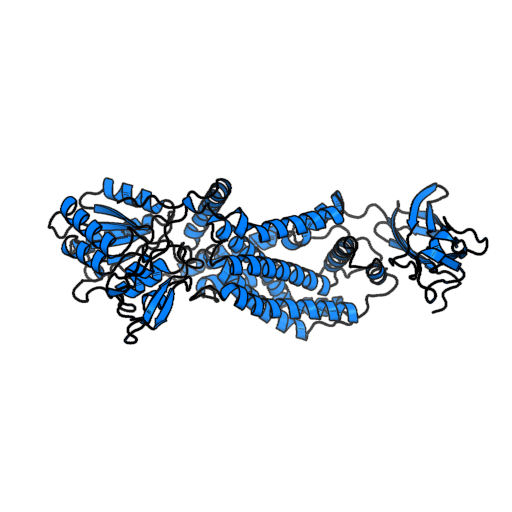.325 20.175 1.00 89.81 458 LEU A CA 1
ATOM 3557 C C . LEU A 1 458 ? -20.068 -6.839 20.397 1.00 89.81 458 LEU A C 1
ATOM 3559 O O . LEU A 1 458 ? -21.162 -7.335 20.645 1.00 89.81 458 LEU A O 1
ATOM 3563 N N . GLY A 1 459 ? -18.956 -7.579 20.363 1.00 90.75 459 GLY A N 1
ATOM 3564 C CA . GLY A 1 459 ? -18.933 -9.001 20.689 1.00 90.75 459 GLY A CA 1
ATOM 3565 C C . GLY A 1 459 ? -19.447 -9.309 22.099 1.00 90.75 459 GLY A C 1
ATOM 3566 O O . GLY A 1 459 ? -20.195 -10.267 22.254 1.00 90.75 459 GLY A O 1
ATOM 3567 N N . ARG A 1 460 ? -19.093 -8.500 23.103 1.00 92.06 460 ARG A N 1
ATOM 3568 C CA . ARG A 1 460 ? -19.582 -8.650 24.485 1.00 92.06 460 ARG A CA 1
ATOM 3569 C C . ARG A 1 460 ? -21.060 -8.275 24.628 1.00 92.06 460 ARG A C 1
ATOM 3571 O O . ARG A 1 460 ? -21.825 -9.034 25.219 1.00 92.06 460 ARG A O 1
ATOM 3578 N N . LEU A 1 461 ? -21.480 -7.169 24.009 1.00 90.50 461 LEU A N 1
ATOM 3579 C CA . LEU A 1 461 ? -22.870 -6.682 24.053 1.00 90.50 461 LEU A CA 1
ATOM 3580 C C . LEU A 1 461 ? -23.865 -7.674 23.433 1.00 90.50 461 LEU A C 1
ATOM 3582 O O . LEU A 1 461 ? -24.943 -7.924 23.973 1.00 90.50 461 LEU A O 1
ATOM 3586 N N . TYR A 1 462 ? -23.484 -8.276 22.305 1.00 87.94 462 TYR A N 1
ATOM 3587 C CA . TYR A 1 462 ? -24.322 -9.226 21.569 1.00 87.94 462 TYR A CA 1
ATOM 3588 C C . TYR A 1 462 ? -24.036 -10.693 21.920 1.00 87.94 462 TYR A C 1
ATOM 3590 O O . TYR A 1 462 ? -24.391 -11.590 21.158 1.00 87.94 462 TYR A O 1
ATOM 3598 N N . GLY A 1 463 ? -23.370 -10.955 23.049 1.00 87.12 463 GLY A N 1
ATOM 3599 C CA . GLY A 1 463 ? -23.214 -12.308 23.585 1.00 87.12 463 GLY A CA 1
ATOM 3600 C C . GLY A 1 463 ? -22.301 -13.246 22.784 1.00 87.12 463 GLY A C 1
ATOM 3601 O O . GLY A 1 463 ? -22.375 -14.461 22.926 1.00 87.12 463 GLY A O 1
ATOM 3602 N N . LYS A 1 464 ? -21.427 -12.708 21.932 1.00 88.50 464 LYS A N 1
ATOM 3603 C CA . LYS A 1 464 ? -20.414 -13.480 21.190 1.00 88.50 464 LYS A CA 1
ATOM 3604 C C . LYS A 1 464 ? -19.094 -13.619 21.956 1.00 88.50 464 LYS A C 1
ATOM 3606 O O . LYS A 1 464 ? -18.220 -14.364 21.515 1.00 88.50 464 LYS A O 1
ATOM 3611 N N . ARG A 1 465 ? -18.905 -12.860 23.043 1.00 90.19 465 ARG A N 1
ATOM 3612 C CA . ARG A 1 465 ? -17.691 -12.840 23.876 1.00 90.19 465 ARG A CA 1
ATOM 3613 C C . ARG A 1 465 ? -18.038 -12.628 25.345 1.00 90.19 465 ARG A C 1
ATOM 3615 O O . ARG A 1 465 ? -19.001 -11.935 25.647 1.00 90.19 465 ARG A O 1
ATOM 3622 N N . VAL A 1 466 ? -17.208 -13.180 26.226 1.00 89.62 466 VAL A N 1
ATOM 3623 C CA . VAL A 1 466 ? -17.258 -12.919 27.671 1.00 89.62 466 VAL A CA 1
ATOM 3624 C C . VAL A 1 466 ? -16.358 -11.725 28.038 1.00 89.62 466 VAL A C 1
ATOM 3626 O O . VAL A 1 466 ? -15.382 -11.474 27.323 1.00 89.62 466 VAL A O 1
ATOM 3629 N N . PRO A 1 467 ? -16.648 -10.991 29.125 1.00 92.31 467 PRO A N 1
ATOM 3630 C CA . PRO A 1 467 ? -17.883 -11.036 29.915 1.00 92.31 467 PRO A CA 1
ATOM 3631 C C . PRO A 1 467 ? -19.075 -10.547 29.086 1.00 92.31 467 PRO A C 1
ATOM 3633 O O . PRO A 1 467 ? -18.999 -9.516 28.413 1.00 92.31 467 PRO A O 1
ATOM 3636 N N . MET A 1 468 ? -20.154 -11.323 29.075 1.00 92.69 468 MET A N 1
ATOM 3637 C CA . MET A 1 468 ? -21.361 -10.972 28.327 1.00 92.69 468 MET A CA 1
ATOM 3638 C C . MET A 1 468 ? -22.133 -9.916 29.108 1.00 92.69 468 MET A C 1
ATOM 3640 O O . MET A 1 468 ? -22.091 -9.923 30.331 1.00 92.69 468 MET A O 1
ATOM 3644 N N . LEU A 1 469 ? -22.825 -9.029 28.399 1.00 92.00 469 LEU A N 1
ATOM 3645 C CA . LEU A 1 469 ? -23.835 -8.188 29.035 1.00 92.00 469 LEU A CA 1
ATOM 3646 C C . LEU A 1 469 ? -24.952 -9.073 29.603 1.00 92.00 469 LEU A C 1
ATOM 3648 O O . LEU A 1 469 ? -25.363 -10.022 28.915 1.00 92.00 469 LEU A O 1
ATOM 3652 N N . ASP A 1 470 ? -25.440 -8.743 30.801 1.00 90.38 470 ASP A N 1
ATOM 3653 C CA . ASP A 1 470 ? -26.601 -9.405 31.401 1.00 90.38 470 ASP A CA 1
ATOM 3654 C C . ASP A 1 470 ? -27.764 -9.528 30.394 1.00 90.38 470 ASP A C 1
ATOM 3656 O O . ASP A 1 470 ? -28.040 -8.640 29.582 1.00 90.38 470 ASP A O 1
ATOM 3660 N N . ARG A 1 471 ? -28.426 -10.686 30.406 1.00 87.81 471 ARG A N 1
ATOM 3661 C CA . ARG A 1 471 ? -29.568 -10.987 29.543 1.00 87.81 471 ARG A CA 1
ATOM 3662 C C . ARG A 1 471 ? -30.830 -10.242 29.963 1.00 87.81 471 ARG A C 1
ATOM 3664 O O . ARG A 1 471 ? -31.697 -10.088 29.108 1.00 87.81 471 ARG A O 1
ATOM 3671 N N . GLU A 1 472 ? -30.926 -9.819 31.222 1.00 89.50 472 GLU A N 1
ATOM 3672 C CA . GLU A 1 472 ? -32.061 -9.047 31.741 1.00 89.50 472 GLU A CA 1
ATOM 3673 C C . GLU A 1 472 ? -32.075 -7.605 31.218 1.00 89.50 472 GLU A C 1
ATOM 3675 O O . GLU A 1 472 ? -33.129 -6.972 31.156 1.00 89.50 472 GLU A O 1
ATOM 3680 N N . ILE A 1 473 ? -30.926 -7.092 30.770 1.00 88.88 473 ILE A N 1
ATOM 3681 C CA . ILE A 1 473 ? -30.831 -5.755 30.192 1.00 88.88 473 ILE A CA 1
ATOM 3682 C C . ILE A 1 473 ? -31.400 -5.737 28.775 1.00 88.88 473 ILE A C 1
ATOM 3684 O O . ILE A 1 473 ? -30.927 -6.434 27.869 1.00 88.88 473 ILE A O 1
ATOM 3688 N N . ASP A 1 474 ? -32.365 -4.844 28.563 1.00 88.00 474 ASP A N 1
ATOM 3689 C CA . ASP A 1 474 ? -32.870 -4.540 27.233 1.00 88.00 474 ASP A CA 1
ATOM 3690 C C . ASP A 1 474 ? -31.780 -3.885 26.370 1.00 88.00 474 ASP A C 1
ATOM 3692 O O . ASP A 1 474 ? -31.288 -2.788 26.648 1.00 88.00 474 ASP A O 1
ATOM 3696 N N . ARG A 1 475 ? -31.408 -4.571 25.286 1.00 87.38 475 ARG A N 1
ATOM 3697 C CA . ARG A 1 475 ? -30.366 -4.126 24.355 1.00 87.38 475 ARG A CA 1
ATOM 3698 C C . ARG A 1 475 ? -30.799 -2.938 23.502 1.00 87.38 475 ARG A C 1
ATOM 3700 O O . ARG A 1 475 ? -29.927 -2.265 22.959 1.00 87.38 475 ARG A O 1
ATOM 3707 N N . GLU A 1 476 ? -32.094 -2.662 23.368 1.00 86.62 476 GLU A N 1
ATOM 3708 C CA . GLU A 1 476 ? -32.579 -1.491 22.627 1.00 86.62 476 GLU A CA 1
ATOM 3709 C C . GLU A 1 476 ? -32.281 -0.176 23.361 1.00 86.62 476 GLU A C 1
ATOM 3711 O O . GLU A 1 476 ? -32.133 0.865 22.721 1.00 86.62 476 GLU A O 1
ATOM 3716 N N . ARG A 1 477 ? -32.029 -0.240 24.678 1.00 90.00 477 ARG A N 1
ATOM 3717 C CA . ARG A 1 477 ? -31.511 0.880 25.483 1.00 90.00 477 ARG A CA 1
ATOM 3718 C C . ARG A 1 477 ? -30.045 1.213 25.182 1.00 90.00 477 ARG A C 1
ATOM 3720 O O . ARG A 1 477 ? -29.531 2.202 25.701 1.00 90.00 477 ARG A O 1
ATOM 3727 N N . ILE A 1 478 ? -29.356 0.401 24.373 1.00 91.31 478 ILE A N 1
ATOM 3728 C CA . ILE A 1 478 ? -27.947 0.581 24.010 1.00 91.31 478 ILE A CA 1
ATOM 3729 C C . ILE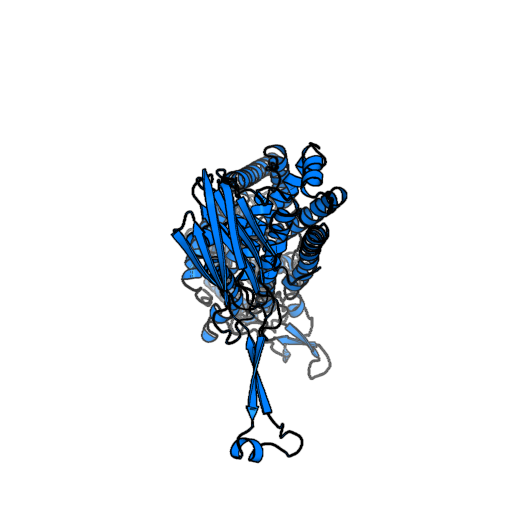 A 1 478 ? -27.837 0.849 22.510 1.00 91.31 478 ILE A C 1
ATOM 3731 O O . ILE A 1 478 ? -28.055 -0.032 21.677 1.00 91.31 478 ILE A O 1
ATOM 3735 N N . VAL A 1 479 ? -27.406 2.055 22.153 1.00 90.56 479 VAL A N 1
ATOM 3736 C CA . VAL A 1 479 ? -27.242 2.472 20.755 1.00 90.56 479 VAL A CA 1
ATOM 3737 C C . VAL A 1 479 ? -25.773 2.602 20.413 1.00 90.56 479 VAL A C 1
ATOM 3739 O O . VAL A 1 479 ? -24.989 3.164 21.172 1.00 90.56 479 VAL A O 1
ATOM 3742 N N . THR A 1 480 ? -25.378 2.091 19.249 1.00 88.50 480 THR A N 1
ATOM 3743 C CA . THR A 1 480 ? -23.987 2.183 18.785 1.00 88.50 480 THR A CA 1
ATOM 3744 C C . THR A 1 480 ? -23.873 3.109 17.578 1.00 88.50 480 THR A C 1
ATOM 3746 O O . THR A 1 480 ? -24.576 2.967 16.574 1.00 88.50 480 THR A O 1
ATOM 3749 N N . ALA A 1 481 ? -22.958 4.069 17.666 1.00 86.12 481 ALA A N 1
ATOM 3750 C CA . ALA A 1 481 ? -22.752 5.128 16.686 1.00 86.12 481 ALA A CA 1
ATOM 3751 C C . ALA A 1 481 ? -21.259 5.214 16.301 1.00 86.12 481 ALA A C 1
ATOM 3753 O O . ALA A 1 481 ? -20.564 6.143 16.712 1.00 86.12 481 ALA A O 1
ATOM 3754 N N . PRO A 1 482 ? -20.715 4.227 15.559 1.00 83.12 482 PRO A N 1
ATOM 3755 C CA . PRO A 1 482 ? -19.308 4.207 15.159 1.00 83.12 482 PRO A CA 1
ATOM 3756 C C . PRO A 1 482 ? -19.060 5.108 13.945 1.00 83.12 482 PRO A C 1
ATOM 3758 O O . PRO A 1 482 ? -18.650 4.643 12.882 1.00 83.12 482 PRO A O 1
ATOM 3761 N N . HIS A 1 483 ? -19.362 6.388 14.116 1.00 82.25 483 HIS A N 1
ATOM 3762 C CA . HIS A 1 483 ? -19.369 7.407 13.077 1.00 82.25 483 HIS A CA 1
ATOM 3763 C C . HIS A 1 483 ? -18.132 8.299 13.186 1.00 82.25 483 HIS A C 1
ATOM 3765 O O . HIS A 1 483 ? -17.557 8.460 14.271 1.00 82.25 483 HIS A O 1
ATOM 3771 N N . SER A 1 484 ? -17.683 8.833 12.050 1.00 79.50 484 SER A N 1
ATOM 3772 C CA . SER A 1 484 ? -16.611 9.831 12.040 1.00 79.50 484 SER A CA 1
ATOM 3773 C C . SER A 1 484 ? -17.149 11.212 12.428 1.00 79.50 484 SER A C 1
ATOM 3775 O O . SER A 1 484 ? -18.357 11.425 12.534 1.00 79.50 484 SER A O 1
ATOM 3777 N N . GLU A 1 485 ? -16.250 12.176 12.625 1.00 72.19 485 GLU A N 1
ATOM 3778 C CA . GLU A 1 485 ? -16.617 13.566 12.935 1.00 72.19 485 GLU A CA 1
ATOM 3779 C C . GLU A 1 485 ? -17.490 14.244 11.860 1.00 72.19 485 GLU A C 1
ATOM 3781 O O . GLU A 1 485 ? -18.140 15.246 12.137 1.00 72.19 485 GLU A O 1
ATOM 3786 N N . HIS A 1 486 ? -17.541 13.688 10.647 1.00 74.88 486 HIS A N 1
ATOM 3787 C CA . HIS A 1 486 ? -18.314 14.228 9.520 1.00 74.88 486 HIS A CA 1
ATOM 3788 C C . HIS A 1 486 ? -19.701 13.599 9.387 1.00 74.88 486 HIS A C 1
ATOM 3790 O O . HIS A 1 486 ? -20.497 14.001 8.544 1.00 74.88 486 HIS A O 1
ATOM 3796 N N . GLU A 1 487 ? -20.011 12.632 10.246 1.00 78.38 487 GLU A N 1
ATOM 3797 C CA . GLU A 1 487 ? -21.290 11.926 10.316 1.00 78.38 487 GLU A CA 1
ATOM 3798 C C . GLU A 1 487 ? -22.052 12.298 11.603 1.00 78.38 487 GLU A C 1
ATOM 3800 O O . GLU A 1 487 ? -22.850 11.524 12.125 1.00 78.38 487 GLU A O 1
ATOM 3805 N N . VAL A 1 488 ? -21.817 13.504 12.131 1.00 81.38 488 VAL A N 1
ATOM 3806 C CA . VAL A 1 488 ? -22.470 14.020 13.347 1.00 81.38 488 VAL A CA 1
ATOM 3807 C C . VAL A 1 488 ? -23.998 13.990 13.254 1.00 81.38 488 VAL A C 1
ATOM 3809 O O . VAL A 1 488 ? -24.667 13.735 14.252 1.00 81.38 488 VAL A O 1
ATOM 3812 N N . GLU A 1 489 ? -24.558 14.189 12.063 1.00 82.94 489 GLU A N 1
ATOM 3813 C CA . GLU A 1 489 ? -26.005 14.125 11.857 1.00 82.94 489 GLU A CA 1
ATOM 3814 C C . GLU A 1 489 ? -26.570 12.718 12.117 1.00 82.94 489 GLU A C 1
ATOM 3816 O O . GLU A 1 489 ? -27.619 12.579 12.737 1.00 82.94 489 GLU A O 1
ATOM 3821 N N . GLU A 1 490 ? -25.836 11.662 11.758 1.00 83.00 490 GLU A N 1
ATOM 3822 C CA . GLU A 1 490 ? -26.214 10.275 12.076 1.00 83.00 490 GLU A CA 1
ATOM 3823 C C . GLU A 1 490 ? -26.134 10.014 13.590 1.00 83.00 490 GLU A C 1
ATOM 3825 O O . GLU A 1 490 ? -26.953 9.283 14.149 1.00 83.00 490 GLU A O 1
ATOM 3830 N N . ILE A 1 491 ? -25.175 10.644 14.284 1.00 86.81 491 ILE A N 1
ATOM 3831 C CA . ILE A 1 491 ? -25.078 10.591 15.753 1.00 86.81 491 ILE A CA 1
ATOM 3832 C C . ILE A 1 491 ? -26.307 11.260 16.389 1.00 86.81 491 ILE A C 1
ATOM 3834 O O . ILE A 1 491 ? -26.887 10.697 17.316 1.00 86.81 491 ILE A O 1
ATOM 3838 N N . LYS A 1 492 ? -26.729 12.428 15.883 1.00 87.69 492 LYS A N 1
ATOM 3839 C CA . LYS A 1 492 ? -27.940 13.125 16.354 1.00 87.69 492 LYS A CA 1
ATOM 3840 C C . LYS A 1 492 ? -29.195 12.294 16.124 1.00 87.69 492 LYS A C 1
ATOM 3842 O O . LYS A 1 492 ? -29.936 12.062 17.072 1.00 87.69 492 LYS A O 1
ATOM 3847 N N . GLN A 1 493 ? -29.384 11.778 14.911 1.00 86.94 493 GLN A N 1
ATOM 3848 C CA . GLN A 1 493 ? -30.542 10.951 14.563 1.00 86.94 493 GLN A CA 1
ATOM 3849 C C . GLN A 1 493 ? -30.642 9.704 15.446 1.00 86.94 493 GLN A C 1
ATOM 3851 O O . GLN A 1 493 ? -31.725 9.345 15.898 1.00 86.94 493 GLN A O 1
ATOM 3856 N N . LYS A 1 494 ? -29.510 9.059 15.750 1.00 88.06 494 LYS A N 1
ATOM 3857 C CA . LYS A 1 494 ? -29.466 7.916 16.672 1.00 88.06 494 LYS A CA 1
ATOM 3858 C C . LYS A 1 494 ? -29.796 8.289 18.113 1.00 88.06 494 LYS A C 1
ATOM 3860 O O . LYS A 1 494 ? -30.469 7.517 18.793 1.00 88.06 494 LYS A O 1
ATOM 3865 N N . LEU A 1 495 ? -29.343 9.453 18.574 1.00 89.19 495 LEU A N 1
ATOM 3866 C CA . LEU A 1 495 ? -29.688 9.959 19.899 1.00 89.19 495 LEU A CA 1
ATOM 3867 C C . LEU A 1 495 ? -31.181 10.295 20.005 1.00 89.19 495 LEU A C 1
ATOM 3869 O O . LEU A 1 495 ? -31.820 9.951 20.996 1.00 89.19 495 LEU A O 1
ATOM 3873 N N . GLU A 1 496 ? -31.748 10.933 18.984 1.00 88.38 496 GLU A N 1
ATOM 3874 C CA . GLU A 1 496 ? -33.181 11.235 18.909 1.00 88.38 496 GLU A CA 1
ATOM 3875 C C . GLU A 1 496 ? -34.020 9.956 18.847 1.00 88.38 496 GLU A C 1
ATOM 3877 O O . GLU A 1 496 ? -34.991 9.824 19.587 1.00 88.38 496 GLU A O 1
ATOM 3882 N N . ALA A 1 497 ? -33.601 8.967 18.055 1.00 86.62 497 ALA A N 1
ATOM 3883 C CA . ALA A 1 497 ? -34.259 7.665 18.004 1.00 86.62 497 ALA A CA 1
ATOM 3884 C C . ALA A 1 497 ? -34.239 6.950 19.366 1.00 86.62 497 ALA A C 1
ATOM 3886 O O . ALA A 1 497 ? -35.250 6.372 19.766 1.00 86.62 497 ALA A O 1
ATOM 3887 N N . LEU A 1 498 ? -33.123 7.030 20.106 1.00 89.31 498 LEU A N 1
ATOM 3888 C CA . LEU A 1 498 ? -33.040 6.519 21.477 1.00 89.31 498 LEU A CA 1
ATOM 3889 C C . LEU A 1 498 ? -34.024 7.244 22.401 1.00 89.31 498 LEU A C 1
ATOM 3891 O O . LEU A 1 498 ? -34.719 6.595 23.174 1.00 89.31 498 LEU A O 1
ATOM 3895 N N . ARG A 1 499 ? -34.135 8.572 22.303 1.00 89.00 499 ARG A N 1
ATOM 3896 C CA . ARG A 1 499 ? -35.100 9.351 23.097 1.00 89.00 499 ARG A CA 1
ATOM 3897 C C . ARG A 1 499 ? -36.543 8.961 22.812 1.00 89.00 499 ARG A C 1
ATOM 3899 O O . ARG A 1 499 ? -37.281 8.679 23.749 1.00 89.00 499 ARG A O 1
ATOM 3906 N N . CYS A 1 500 ? -36.936 8.895 21.542 1.00 87.31 500 CYS A N 1
ATOM 3907 C CA . CYS A 1 500 ? -38.285 8.475 21.159 1.00 87.31 500 CYS A CA 1
ATOM 3908 C C . CYS A 1 500 ? -38.599 7.056 21.652 1.00 87.31 500 CYS A C 1
ATOM 3910 O O . CYS A 1 500 ? -39.719 6.783 22.081 1.00 87.31 500 CYS A O 1
ATOM 3912 N N . TYR A 1 501 ? -37.610 6.158 21.627 1.00 87.56 501 TYR A N 1
ATOM 3913 C CA . TYR A 1 501 ? -37.746 4.819 22.189 1.00 87.56 501 TYR A CA 1
ATOM 3914 C C . TYR A 1 501 ? -37.978 4.850 23.709 1.00 87.56 501 TYR A C 1
ATOM 3916 O O . TYR A 1 501 ? -38.949 4.262 24.182 1.00 87.56 501 TYR A O 1
ATOM 3924 N N . LEU A 1 502 ? -37.163 5.593 24.467 1.00 88.12 502 LEU A N 1
ATOM 3925 C CA . LEU A 1 502 ? -37.306 5.711 25.927 1.00 88.12 502 LEU A CA 1
ATOM 3926 C C . LEU A 1 502 ? -38.619 6.387 26.354 1.00 88.12 502 LEU A C 1
ATOM 3928 O O . LEU A 1 502 ? -39.171 6.045 27.397 1.00 88.12 502 LEU A O 1
ATOM 3932 N N . ASN A 1 503 ? -39.152 7.291 25.529 1.00 87.06 503 ASN A N 1
ATOM 3933 C CA . ASN A 1 503 ? -40.449 7.937 25.748 1.00 87.06 503 ASN A CA 1
ATOM 3934 C C . ASN A 1 503 ? -41.651 7.061 25.339 1.00 87.06 503 ASN A C 1
ATOM 3936 O O . ASN A 1 503 ? -42.797 7.466 25.527 1.00 87.06 503 ASN A O 1
ATOM 3940 N N . GLY A 1 504 ? -41.425 5.874 24.762 1.00 82.69 504 GLY A N 1
ATOM 3941 C CA 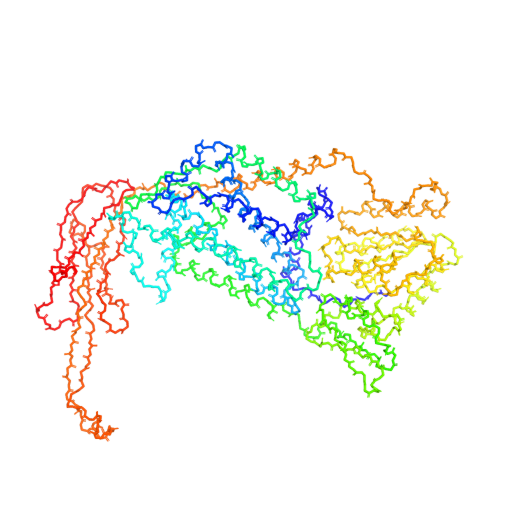. GLY A 1 504 ? -42.491 4.987 24.284 1.00 82.69 504 GLY A CA 1
ATOM 3942 C C . GLY A 1 504 ? -43.191 5.464 23.003 1.00 82.69 504 GLY A C 1
ATOM 3943 O O . GLY A 1 504 ? -44.259 4.957 22.654 1.00 82.69 504 GLY A O 1
ATOM 3944 N N . GLU A 1 505 ? -42.605 6.423 22.283 1.00 79.31 505 GLU A N 1
ATOM 3945 C CA . GLU A 1 505 ? -43.146 6.987 21.037 1.00 79.31 505 GLU A CA 1
ATOM 3946 C C . GLU A 1 505 ? -42.876 6.076 19.823 1.00 79.31 505 GLU A C 1
ATOM 3948 O O . GLU A 1 505 ? -43.593 6.127 18.820 1.00 79.31 505 GLU A O 1
ATOM 3953 N N . ALA A 1 506 ? -41.872 5.198 19.910 1.00 67.69 506 ALA A N 1
ATOM 3954 C CA . ALA A 1 506 ? -41.482 4.286 18.839 1.00 67.69 506 ALA A CA 1
ATOM 3955 C C . ALA A 1 506 ? -42.197 2.921 18.945 1.00 67.69 506 ALA A C 1
ATOM 3957 O O . ALA A 1 506 ? -41.749 2.012 19.641 1.00 67.69 506 ALA A O 1
ATOM 3958 N N . LYS A 1 507 ? -43.298 2.730 18.204 1.00 51.56 507 LYS A N 1
ATOM 3959 C CA . LYS A 1 507 ? -43.916 1.403 18.008 1.00 51.56 507 LYS A CA 1
ATOM 3960 C C . LYS A 1 507 ? -43.194 0.651 16.873 1.00 51.56 507 LYS A C 1
ATOM 3962 O O . LYS A 1 507 ? -43.396 0.971 15.707 1.00 51.56 507 LYS A O 1
ATOM 3967 N N . ASN A 1 508 ? -42.409 -0.379 17.211 1.00 49.59 508 ASN A N 1
ATOM 3968 C CA . ASN A 1 508 ? -41.814 -1.392 16.307 1.00 49.59 508 ASN A CA 1
ATOM 3969 C C . ASN A 1 508 ? -40.586 -1.024 15.438 1.00 49.59 508 ASN A C 1
ATOM 3971 O O . ASN A 1 508 ? -40.313 -1.719 14.458 1.00 49.59 508 ASN A O 1
ATOM 3975 N N . SER A 1 509 ? -39.785 -0.014 15.779 1.00 53.59 509 SER A N 1
ATOM 3976 C CA . SER A 1 509 ? -38.516 0.253 15.074 1.00 53.59 509 SER A CA 1
ATOM 3977 C C . SER A 1 509 ? -37.316 -0.017 15.981 1.00 53.59 509 SER A C 1
ATOM 3979 O O . SER A 1 509 ? -37.059 0.774 16.884 1.00 53.59 509 SER A O 1
ATOM 3981 N N . SER A 1 510 ? -36.555 -1.094 15.744 1.00 60.22 510 SER A N 1
ATOM 3982 C CA . SER A 1 510 ? -35.349 -1.340 16.547 1.00 60.22 510 SER A CA 1
ATOM 3983 C C . SER A 1 510 ? -34.345 -0.205 16.312 1.00 60.22 510 SER A C 1
ATOM 3985 O O . SER A 1 510 ? -33.961 0.056 15.168 1.00 60.22 510 SER A O 1
ATOM 3987 N N . VAL A 1 511 ? -33.897 0.457 17.379 1.00 63.88 511 VAL A N 1
ATOM 3988 C CA . VAL A 1 511 ? -33.014 1.642 17.322 1.00 63.88 511 VAL A CA 1
ATOM 3989 C C . VAL A 1 511 ? -31.666 1.342 16.634 1.00 63.88 511 VAL A C 1
ATOM 3991 O O . VAL A 1 511 ? -30.984 2.232 16.133 1.00 63.88 511 VAL A O 1
ATOM 3994 N N . ASN A 1 512 ? -31.309 0.057 16.535 1.00 63.69 512 ASN A N 1
ATOM 3995 C CA . ASN A 1 512 ? -30.103 -0.439 15.876 1.00 63.69 512 ASN A CA 1
ATOM 3996 C C . ASN A 1 512 ? -30.341 -1.042 14.463 1.00 63.69 512 ASN A C 1
ATOM 3998 O O . ASN A 1 512 ? -29.415 -1.665 13.936 1.00 63.69 512 ASN A O 1
ATOM 4002 N N . VAL A 1 513 ? -31.521 -0.892 13.819 1.00 55.69 513 VAL A N 1
ATOM 4003 C CA . VAL A 1 513 ? -31.724 -1.400 12.435 1.00 55.69 513 VAL A CA 1
ATOM 4004 C C . VAL A 1 513 ? -30.760 -0.670 11.483 1.00 55.69 513 VAL A C 1
ATOM 4006 O O . VAL A 1 513 ? -30.802 0.559 11.403 1.00 55.69 513 VAL A O 1
ATOM 4009 N N . PRO A 1 514 ? -29.937 -1.383 10.687 1.00 57.72 514 PRO A N 1
ATOM 4010 C CA . PRO A 1 514 ? -29.213 -0.769 9.581 1.00 57.72 514 PRO A CA 1
ATOM 4011 C C . PRO A 1 514 ? -30.219 -0.190 8.582 1.00 57.72 514 PRO A C 1
ATOM 4013 O O . PRO A 1 514 ? -31.036 -0.931 8.035 1.00 57.72 514 PRO A O 1
ATOM 4016 N N . THR A 1 515 ? -30.167 1.115 8.310 1.00 56.50 515 THR A N 1
ATOM 4017 C CA . THR A 1 515 ? -31.038 1.759 7.320 1.00 56.50 515 THR A CA 1
ATOM 4018 C C . THR A 1 515 ? -30.967 0.999 5.995 1.00 56.50 515 THR A C 1
ATOM 4020 O O . THR A 1 515 ? -29.907 0.920 5.367 1.00 56.50 515 THR A O 1
ATOM 4023 N N . SER A 1 516 ? -32.089 0.404 5.568 1.00 55.22 516 SER A N 1
ATOM 4024 C CA . SER A 1 516 ? -32.151 -0.302 4.285 1.00 55.22 516 SER A CA 1
ATOM 4025 C C . SER A 1 516 ? -31.800 0.677 3.161 1.00 55.22 516 SER A C 1
ATOM 4027 O O . SER A 1 516 ? -32.378 1.762 3.046 1.00 55.22 516 SER A O 1
ATOM 4029 N N . ARG A 1 517 ? -30.787 0.339 2.359 1.00 75.25 517 ARG A N 1
ATOM 4030 C CA . ARG A 1 517 ? -30.250 1.255 1.347 1.00 75.25 517 ARG A CA 1
ATOM 4031 C C . ARG A 1 517 ? -30.910 0.977 0.006 1.00 75.25 517 ARG A C 1
ATOM 4033 O O . ARG A 1 517 ? -30.877 -0.143 -0.493 1.00 75.25 517 ARG A O 1
ATOM 4040 N N . LYS A 1 518 ? -31.493 2.013 -0.599 1.00 77.94 518 LYS A N 1
ATOM 4041 C CA . LYS A 1 518 ? -32.090 1.925 -1.941 1.00 77.94 518 LYS A CA 1
ATOM 4042 C C . LYS A 1 518 ? -31.011 1.652 -2.994 1.00 77.94 518 LYS A C 1
ATOM 4044 O O . LYS A 1 518 ? -29.878 2.100 -2.847 1.00 77.94 518 LYS A O 1
ATOM 4049 N N . LEU A 1 519 ? -31.368 1.019 -4.112 1.00 77.12 519 LEU A N 1
ATOM 4050 C CA . LEU A 1 519 ? -30.442 0.770 -5.230 1.00 77.12 519 LEU A CA 1
ATOM 4051 C C . LEU A 1 519 ? -29.776 2.060 -5.754 1.00 77.12 519 LEU A C 1
ATOM 4053 O O . LEU A 1 519 ? -28.587 2.074 -6.071 1.00 77.12 519 LEU A O 1
ATOM 4057 N N . SER A 1 520 ? -30.512 3.177 -5.750 1.00 78.44 520 SER A N 1
ATOM 4058 C CA . SER A 1 520 ? -29.993 4.505 -6.108 1.00 78.44 520 SER A CA 1
ATOM 4059 C C . SER A 1 520 ? -28.835 4.968 -5.216 1.00 78.44 520 SER A C 1
ATOM 4061 O O . SER A 1 520 ? -27.993 5.752 -5.656 1.00 78.44 520 SER A O 1
ATOM 4063 N N . TRP A 1 521 ? -28.752 4.468 -3.979 1.00 83.12 521 TRP A N 1
ATOM 4064 C CA . TRP A 1 521 ? -27.640 4.730 -3.073 1.00 83.12 521 TRP A CA 1
ATOM 4065 C C . TRP A 1 521 ? -26.340 4.123 -3.615 1.00 83.12 521 TRP A C 1
ATOM 4067 O O . TRP A 1 521 ? -25.348 4.845 -3.708 1.00 83.12 521 TRP A O 1
ATOM 4077 N N . TYR A 1 522 ? -26.365 2.852 -4.038 1.00 81.81 522 TYR A N 1
ATOM 4078 C CA . TYR A 1 522 ? -25.212 2.142 -4.613 1.00 81.81 522 TYR A CA 1
ATOM 4079 C C . TYR A 1 522 ? -24.792 2.731 -5.964 1.00 81.81 522 TYR A C 1
ATOM 4081 O O . TYR A 1 522 ? -23.599 2.902 -6.225 1.00 81.81 522 TYR A O 1
ATOM 4089 N N . PHE A 1 523 ? -25.764 3.103 -6.802 1.00 82.50 523 PHE A N 1
ATOM 4090 C CA . PHE A 1 523 ? -25.502 3.713 -8.105 1.00 82.50 523 PHE A CA 1
ATOM 4091 C C . PHE A 1 523 ? -24.700 5.018 -7.980 1.00 82.50 523 PHE A C 1
ATOM 4093 O O . PHE A 1 523 ? -23.662 5.163 -8.622 1.00 82.50 523 PHE A O 1
ATOM 4100 N N . LYS A 1 524 ? -25.104 5.933 -7.082 1.00 84.56 524 LYS A N 1
ATOM 4101 C CA . LYS A 1 524 ? -24.385 7.202 -6.851 1.00 84.56 524 LYS A CA 1
ATOM 4102 C C . LYS A 1 524 ? -22.914 6.992 -6.470 1.00 84.56 524 LYS A C 1
ATOM 4104 O O . LYS A 1 524 ? -22.054 7.725 -6.947 1.00 84.56 524 LYS A O 1
ATOM 4109 N N . ARG A 1 525 ? -22.611 5.981 -5.644 1.00 86.19 525 ARG A N 1
ATOM 4110 C CA . ARG A 1 525 ? -21.230 5.677 -5.220 1.00 86.19 525 ARG A CA 1
ATOM 4111 C C . ARG A 1 525 ? -20.424 5.025 -6.335 1.00 86.19 525 ARG A C 1
ATOM 4113 O O . ARG A 1 525 ? -19.251 5.336 -6.485 1.00 86.19 525 ARG A O 1
ATOM 4120 N N . THR A 1 526 ? -21.064 4.203 -7.163 1.00 84.06 526 THR A N 1
ATOM 4121 C CA . THR A 1 526 ? -20.432 3.641 -8.366 1.00 84.06 526 THR A CA 1
ATOM 4122 C C . THR A 1 526 ? -20.015 4.751 -9.333 1.00 84.06 526 THR A C 1
ATOM 4124 O O . THR A 1 526 ? -18.879 4.763 -9.806 1.00 84.06 526 THR A O 1
ATOM 4127 N N . VAL A 1 527 ? -20.896 5.731 -9.574 1.00 86.62 527 VAL A N 1
ATOM 4128 C CA . VAL A 1 527 ? -20.583 6.913 -10.397 1.00 86.62 527 VAL A CA 1
ATOM 4129 C C . VAL A 1 527 ? -19.433 7.710 -9.783 1.00 86.62 527 VAL A C 1
ATOM 4131 O O . VAL A 1 527 ? -18.486 8.050 -10.485 1.00 86.62 527 VAL A O 1
ATOM 4134 N N . ALA A 1 528 ? -19.463 7.943 -8.469 1.00 86.75 528 ALA A N 1
ATOM 4135 C CA . ALA A 1 528 ? -18.395 8.640 -7.761 1.00 86.75 528 ALA A CA 1
ATOM 4136 C C . ALA A 1 528 ? -17.034 7.923 -7.862 1.00 86.75 528 ALA A C 1
ATOM 4138 O O . ALA A 1 528 ? -16.018 8.565 -8.121 1.00 86.75 528 ALA A O 1
ATOM 4139 N N . SER A 1 529 ? -17.003 6.595 -7.707 1.00 85.88 529 SER A N 1
ATOM 4140 C CA . SER A 1 529 ? -15.778 5.795 -7.850 1.00 85.88 529 SER A CA 1
ATOM 4141 C C . SER A 1 529 ? -15.258 5.811 -9.280 1.00 85.88 529 SER A C 1
ATOM 4143 O O . SER A 1 529 ? -14.059 5.964 -9.495 1.00 85.88 529 SER A O 1
ATOM 4145 N N . THR A 1 530 ? -16.159 5.719 -10.258 1.00 85.50 530 THR A N 1
ATOM 4146 C CA . THR A 1 530 ? -15.804 5.790 -11.680 1.00 85.50 530 THR A CA 1
ATOM 4147 C C . THR A 1 530 ? -15.224 7.158 -12.030 1.00 85.50 530 THR A C 1
ATOM 4149 O O . THR A 1 530 ? -14.186 7.225 -12.678 1.00 85.50 530 THR A O 1
ATOM 4152 N N . ALA A 1 531 ? -15.829 8.247 -11.546 1.00 86.81 531 ALA A N 1
ATOM 4153 C CA . ALA A 1 531 ? -15.322 9.602 -11.747 1.00 86.81 531 ALA A CA 1
ATOM 4154 C C . ALA A 1 531 ? -13.939 9.807 -11.107 1.00 86.81 531 ALA A C 1
ATOM 4156 O O . ALA A 1 531 ? -13.064 10.414 -11.719 1.00 86.81 531 ALA A O 1
ATOM 4157 N N . LEU A 1 532 ? -13.715 9.260 -9.906 1.00 86.75 532 LEU A N 1
ATOM 4158 C CA . LEU A 1 532 ? -12.413 9.316 -9.240 1.00 86.75 532 LEU A CA 1
ATOM 4159 C C . LEU A 1 532 ? -11.333 8.561 -10.027 1.00 86.75 532 LEU A C 1
ATOM 4161 O O . LEU A 1 532 ? -10.232 9.072 -10.204 1.00 86.75 532 LEU A O 1
ATOM 4165 N N . ILE A 1 533 ? -11.649 7.362 -10.518 1.00 86.38 533 ILE A N 1
ATOM 4166 C CA . ILE A 1 533 ? -10.723 6.564 -11.332 1.00 86.38 533 ILE A CA 1
ATOM 4167 C C . ILE A 1 533 ? -10.447 7.264 -12.665 1.00 86.38 533 ILE A C 1
ATOM 4169 O O . ILE A 1 533 ? -9.292 7.363 -13.070 1.00 86.38 533 ILE A O 1
ATOM 4173 N N . ALA A 1 534 ? -11.473 7.817 -13.315 1.00 84.62 534 ALA A N 1
ATOM 4174 C CA . ALA A 1 534 ? -11.305 8.595 -14.537 1.00 84.62 534 ALA A CA 1
ATOM 4175 C C . ALA A 1 534 ? -10.392 9.811 -14.312 1.00 84.62 534 ALA A C 1
ATOM 4177 O O . ALA A 1 534 ? -9.504 10.063 -15.123 1.00 84.62 534 ALA A O 1
ATOM 4178 N N . LEU A 1 535 ? -10.545 10.518 -13.186 1.00 85.38 535 LEU A N 1
ATOM 4179 C CA . LEU A 1 535 ? -9.658 11.620 -12.813 1.00 85.38 535 LEU A CA 1
ATOM 4180 C C . LEU A 1 535 ? -8.205 11.151 -12.675 1.00 85.38 535 LEU A C 1
ATOM 4182 O O . LEU A 1 535 ? -7.317 11.791 -13.227 1.00 85.38 535 LEU A O 1
ATOM 4186 N N . VAL A 1 536 ? -7.959 10.026 -11.995 1.00 84.38 536 VAL A N 1
ATOM 4187 C CA . VAL A 1 536 ? -6.611 9.441 -11.872 1.00 84.38 536 VAL A CA 1
ATOM 4188 C C . VAL A 1 536 ? -6.020 9.132 -13.248 1.00 84.38 536 VAL A C 1
ATOM 4190 O O . VAL A 1 536 ? -4.891 9.527 -13.525 1.00 84.38 536 VAL A O 1
ATOM 4193 N N . VAL A 1 537 ? -6.791 8.487 -14.127 1.00 83.50 537 VAL A N 1
ATOM 4194 C CA . VAL A 1 537 ? -6.349 8.128 -15.484 1.00 83.50 537 VAL A CA 1
ATOM 4195 C C . VAL A 1 537 ? -6.027 9.364 -16.327 1.00 83.50 537 VAL A C 1
ATOM 4197 O O . VAL A 1 537 ? -5.082 9.333 -17.113 1.00 83.50 537 VAL A O 1
ATOM 4200 N N . VAL A 1 538 ? -6.785 10.454 -16.179 1.00 80.75 538 VAL A N 1
ATOM 4201 C CA . VAL A 1 538 ? -6.548 11.709 -16.909 1.00 80.75 538 VAL A CA 1
ATOM 4202 C C . VAL A 1 538 ? -5.332 12.454 -16.358 1.00 80.75 538 VAL A C 1
ATOM 4204 O O . VAL A 1 538 ? -4.484 12.894 -17.132 1.00 80.75 538 VAL A O 1
ATOM 4207 N N . VAL A 1 539 ? -5.214 12.575 -15.032 1.00 79.12 539 VAL A N 1
ATOM 4208 C CA . VAL A 1 539 ? -4.082 13.253 -14.375 1.00 79.12 539 VAL A CA 1
ATOM 4209 C C . VAL A 1 539 ? -2.764 12.535 -14.672 1.00 79.12 539 VAL A C 1
ATOM 4211 O O . VAL A 1 539 ? -1.733 13.184 -14.829 1.00 79.12 539 VAL A O 1
ATOM 4214 N N . ASN A 1 540 ? -2.799 11.210 -14.828 1.00 77.75 540 ASN A N 1
ATOM 4215 C CA . ASN A 1 540 ? -1.622 10.399 -15.123 1.00 77.75 540 ASN A CA 1
ATOM 4216 C C . ASN A 1 540 ? -1.172 10.439 -16.604 1.00 77.75 540 ASN A C 1
ATOM 4218 O O . ASN A 1 540 ? -0.308 9.666 -16.998 1.00 77.75 540 ASN A O 1
ATOM 4222 N N . GLN A 1 541 ? -1.745 11.310 -17.448 1.00 72.38 541 GLN A N 1
ATOM 4223 C CA . GLN A 1 541 ? -1.402 11.436 -18.878 1.00 72.38 541 GLN A CA 1
ATOM 4224 C C . GLN A 1 541 ? -0.659 12.733 -19.228 1.00 72.38 541 GLN A C 1
ATOM 4226 O O . GLN A 1 541 ? -0.803 13.268 -20.333 1.00 72.38 541 GLN A O 1
ATOM 4231 N N . ALA A 1 542 ? 0.146 13.266 -18.312 1.00 70.00 542 ALA A N 1
ATOM 4232 C CA . ALA A 1 542 ? 0.951 14.441 -18.618 1.00 70.00 542 ALA A CA 1
ATOM 4233 C C . ALA A 1 542 ? 2.146 14.079 -19.532 1.00 70.00 542 ALA A C 1
ATOM 4235 O O . ALA A 1 542 ? 2.756 13.021 -19.374 1.00 70.00 542 ALA A O 1
ATOM 4236 N N . PRO A 1 543 ? 2.479 14.926 -20.521 1.00 74.06 543 PRO A N 1
ATOM 4237 C CA . PRO A 1 543 ? 3.583 14.666 -21.435 1.00 74.06 543 PRO A CA 1
ATOM 4238 C C . PRO A 1 543 ? 4.936 14.840 -20.735 1.00 74.06 543 PRO A C 1
ATOM 4240 O O . PRO A 1 543 ? 5.124 15.794 -19.981 1.00 74.06 543 PRO A O 1
ATOM 4243 N N . LEU A 1 544 ? 5.888 13.969 -21.056 1.00 74.56 544 LEU A N 1
ATOM 4244 C CA . LEU A 1 544 ? 7.277 14.028 -20.613 1.00 74.56 544 LEU A CA 1
ATOM 4245 C C . LEU A 1 544 ? 8.216 14.096 -21.811 1.00 74.56 544 LEU A C 1
ATOM 4247 O O . LEU A 1 544 ? 7.974 13.486 -22.853 1.00 74.56 544 LEU A O 1
ATOM 4251 N N . GLY A 1 545 ? 9.308 14.831 -21.622 1.00 68.88 545 GLY A N 1
ATOM 4252 C CA . GLY A 1 545 ? 10.331 15.033 -22.634 1.00 68.88 545 GLY A CA 1
ATOM 4253 C C . GLY A 1 545 ? 10.001 16.171 -23.594 1.00 68.88 545 GLY A C 1
ATOM 4254 O O . GLY A 1 545 ? 8.891 16.712 -23.641 1.00 68.88 545 GLY A O 1
ATOM 4255 N N . THR A 1 546 ? 11.010 16.542 -24.364 1.00 72.00 546 THR A N 1
ATOM 4256 C CA . THR A 1 546 ? 10.911 17.458 -25.496 1.00 72.00 546 THR A CA 1
ATOM 4257 C C . THR A 1 546 ? 11.242 16.684 -26.763 1.00 72.00 546 THR A C 1
ATOM 4259 O O . THR A 1 546 ? 11.855 15.618 -26.715 1.00 72.00 546 THR A O 1
ATOM 4262 N N . ASN A 1 547 ? 10.807 17.189 -27.915 1.00 78.25 547 ASN A N 1
ATOM 4263 C CA . ASN A 1 547 ? 11.261 16.600 -29.167 1.00 78.25 547 ASN A CA 1
ATOM 4264 C C . ASN A 1 547 ? 12.770 16.854 -29.306 1.00 78.25 547 ASN A C 1
ATOM 4266 O O . ASN A 1 547 ? 13.216 17.971 -29.025 1.00 78.25 547 ASN A O 1
ATOM 4270 N N . PRO A 1 548 ? 13.559 15.846 -29.707 1.00 77.56 548 PRO A N 1
ATOM 4271 C CA . PRO A 1 548 ? 14.995 16.011 -29.842 1.00 77.56 548 PRO A CA 1
ATOM 4272 C C . PRO A 1 548 ? 15.281 17.023 -30.954 1.00 77.56 548 PRO A C 1
ATOM 4274 O O . PRO A 1 548 ? 14.831 16.863 -32.086 1.00 77.56 548 PRO A O 1
ATOM 4277 N N . HIS A 1 549 ? 16.010 18.087 -30.620 1.00 82.88 549 HIS A N 1
ATOM 4278 C CA . HIS A 1 549 ? 16.530 19.067 -31.584 1.00 82.88 549 HIS A CA 1
ATOM 4279 C C . HIS A 1 549 ? 17.952 18.726 -32.055 1.00 82.88 549 HIS A C 1
ATOM 4281 O O . HIS A 1 549 ? 18.445 19.323 -33.004 1.00 82.88 549 HIS A O 1
ATOM 4287 N N . HIS A 1 550 ? 18.591 17.762 -31.394 1.00 83.69 550 HIS A N 1
ATOM 4288 C CA . HIS A 1 550 ? 19.940 17.287 -31.672 1.00 83.69 550 HIS A CA 1
ATOM 4289 C C . HIS A 1 550 ? 19.912 15.851 -32.205 1.00 83.69 550 HIS A C 1
ATOM 4291 O O . HIS A 1 550 ? 18.913 15.136 -32.077 1.00 83.69 550 HIS A O 1
ATOM 4297 N N . ALA A 1 551 ? 21.021 15.446 -32.805 1.00 87.12 551 ALA A N 1
ATOM 4298 C CA . ALA A 1 551 ? 21.390 14.053 -32.994 1.00 87.12 551 ALA A CA 1
ATOM 4299 C C . ALA A 1 551 ? 22.296 13.609 -31.834 1.00 87.12 551 ALA A C 1
ATOM 4301 O O . ALA A 1 551 ? 22.800 14.441 -31.077 1.00 87.12 551 ALA A O 1
ATOM 4302 N N . GLN A 1 552 ? 22.525 12.310 -31.683 1.00 87.50 552 GLN A N 1
ATOM 4303 C CA . GLN A 1 552 ? 23.437 11.792 -30.662 1.00 87.50 552 GLN A CA 1
ATOM 4304 C C . GLN A 1 552 ? 24.514 10.927 -31.318 1.00 87.50 552 GLN A C 1
ATOM 4306 O O . GLN A 1 552 ? 24.212 10.088 -32.158 1.00 87.50 552 GLN A O 1
ATOM 4311 N N . LEU A 1 553 ? 25.771 11.119 -30.940 1.00 86.69 553 LEU A N 1
ATOM 4312 C CA . LEU A 1 553 ? 26.864 10.210 -31.256 1.00 86.69 553 LEU A CA 1
ATOM 4313 C C . LEU A 1 553 ? 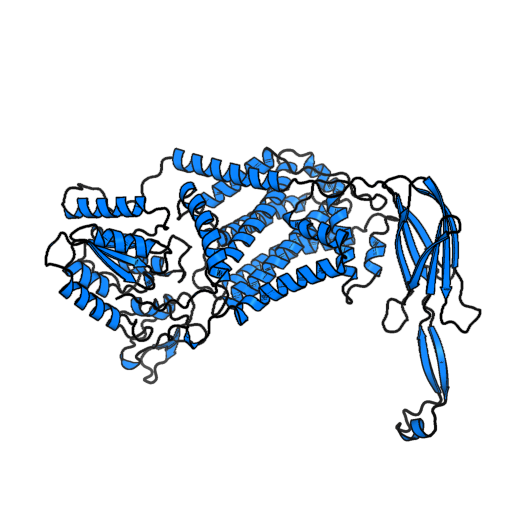27.044 9.242 -30.095 1.00 86.69 553 LEU A C 1
ATOM 4315 O O . LEU A 1 553 ? 27.307 9.658 -28.969 1.00 86.69 553 LEU A O 1
ATOM 4319 N N . ARG A 1 554 ? 26.939 7.952 -30.385 1.00 87.38 554 ARG A N 1
ATOM 4320 C CA . ARG A 1 554 ? 27.212 6.863 -29.455 1.00 87.38 554 ARG A CA 1
ATOM 4321 C C . ARG A 1 554 ? 28.509 6.185 -29.875 1.00 87.38 554 ARG A C 1
ATOM 4323 O O . ARG A 1 554 ? 28.614 5.668 -30.982 1.00 87.38 554 ARG A O 1
ATOM 4330 N N . ILE A 1 555 ? 29.487 6.174 -28.979 1.00 85.19 555 ILE A N 1
ATOM 4331 C CA . ILE A 1 555 ? 30.777 5.518 -29.187 1.00 85.19 555 ILE A CA 1
ATOM 4332 C C . ILE A 1 555 ? 30.818 4.289 -28.294 1.00 85.19 555 ILE A C 1
ATOM 4334 O O . ILE A 1 555 ? 30.750 4.393 -27.065 1.00 85.19 555 ILE A O 1
ATOM 4338 N N . MET A 1 556 ? 30.953 3.124 -28.914 1.00 83.12 556 MET A N 1
ATOM 4339 C CA . MET A 1 556 ? 31.108 1.857 -28.213 1.00 83.12 556 MET A CA 1
ATOM 4340 C C . MET A 1 556 ? 32.388 1.167 -28.639 1.00 83.12 556 MET A C 1
ATOM 4342 O O . MET A 1 556 ? 32.840 1.323 -29.762 1.00 83.12 556 MET A O 1
ATOM 4346 N N . GLY A 1 557 ? 33.011 0.410 -27.746 1.00 77.44 557 GLY A N 1
ATOM 4347 C CA . GLY A 1 557 ? 34.217 -0.311 -28.123 1.00 77.44 557 GLY A CA 1
ATOM 4348 C C . GLY A 1 557 ? 34.854 -1.101 -27.003 1.00 77.44 557 GLY A C 1
ATOM 4349 O O . GLY A 1 557 ? 34.467 -1.005 -25.833 1.00 77.44 557 GLY A O 1
ATOM 4350 N N . ARG A 1 558 ? 35.851 -1.902 -27.373 1.00 77.81 558 ARG A N 1
ATOM 4351 C CA . ARG A 1 558 ? 36.665 -2.682 -26.438 1.00 77.81 558 ARG A CA 1
ATOM 4352 C C . ARG A 1 558 ? 38.138 -2.478 -26.754 1.00 77.81 558 ARG A C 1
ATOM 4354 O O . ARG A 1 558 ? 38.591 -2.759 -27.859 1.00 77.81 558 ARG A O 1
ATOM 4361 N N . LEU A 1 559 ? 38.873 -2.021 -25.753 1.00 77.25 559 LEU A N 1
ATOM 4362 C CA . LEU A 1 559 ? 40.321 -1.907 -25.765 1.00 77.25 559 LEU A CA 1
ATOM 4363 C C . LEU A 1 559 ? 40.921 -3.099 -25.006 1.00 77.25 559 LEU A C 1
ATOM 4365 O O . LEU A 1 559 ? 40.338 -3.558 -24.013 1.00 77.25 559 LEU A O 1
ATOM 4369 N N . PRO A 1 560 ? 42.077 -3.616 -25.444 1.00 72.44 560 PRO A N 1
ATOM 4370 C CA . PRO A 1 560 ? 42.710 -4.758 -24.804 1.00 72.44 560 PRO A CA 1
ATOM 4371 C C . PRO A 1 560 ? 43.087 -4.440 -23.353 1.00 72.44 560 PRO A C 1
ATOM 4373 O O . PRO A 1 560 ? 43.582 -3.351 -23.040 1.00 72.44 560 PRO A O 1
ATOM 4376 N N . ALA A 1 561 ? 42.876 -5.420 -22.469 1.00 69.44 561 ALA A N 1
ATOM 4377 C CA . ALA A 1 561 ? 43.399 -5.377 -21.110 1.00 69.44 561 ALA A CA 1
ATOM 4378 C C . ALA A 1 561 ? 44.922 -5.487 -21.187 1.00 69.44 561 ALA A C 1
ATOM 4380 O O . ALA A 1 561 ? 45.459 -6.555 -21.482 1.00 69.44 561 ALA A O 1
ATOM 4381 N N . GLN A 1 562 ? 45.617 -4.377 -20.966 1.00 68.81 562 GLN A N 1
ATOM 4382 C CA . GLN A 1 562 ? 47.069 -4.368 -20.890 1.00 68.81 562 GLN A CA 1
ATOM 4383 C C . GLN A 1 562 ? 47.486 -4.022 -19.467 1.00 68.81 562 GLN A C 1
ATOM 4385 O O . GLN A 1 562 ? 46.985 -3.071 -18.863 1.00 68.81 562 GLN A O 1
ATOM 4390 N N . ALA A 1 563 ? 48.404 -4.815 -18.931 1.00 68.75 563 ALA A N 1
ATOM 4391 C CA . ALA A 1 563 ? 49.007 -4.578 -17.636 1.00 68.75 563 ALA A CA 1
ATOM 4392 C C . ALA A 1 563 ? 50.524 -4.591 -17.799 1.00 68.75 563 ALA A C 1
ATOM 4394 O O . ALA A 1 563 ? 51.085 -5.507 -18.401 1.00 68.75 563 ALA A O 1
ATOM 4395 N N . GLU A 1 564 ? 51.176 -3.567 -17.264 1.00 71.12 564 GLU A N 1
ATOM 4396 C CA . GLU A 1 564 ? 52.626 -3.490 -17.200 1.00 71.12 564 GLU A CA 1
ATOM 4397 C C . GLU A 1 564 ? 53.079 -4.104 -15.871 1.00 71.12 564 GLU A C 1
ATOM 4399 O O . GLU A 1 564 ? 52.581 -3.745 -14.802 1.00 71.12 564 GLU A O 1
ATOM 4404 N N . GLN A 1 565 ? 53.998 -5.064 -15.931 1.00 72.25 565 GLN A N 1
ATOM 4405 C CA . GLN A 1 565 ? 54.560 -5.710 -14.749 1.00 72.25 565 GLN A CA 1
ATOM 4406 C C . GLN A 1 565 ? 55.949 -5.132 -14.480 1.00 72.25 565 GLN A C 1
ATOM 4408 O O . GLN A 1 565 ? 56.873 -5.335 -15.266 1.00 72.25 565 GLN A O 1
ATOM 4413 N N . ARG A 1 566 ? 56.105 -4.415 -13.363 1.00 74.62 566 ARG A N 1
ATOM 4414 C CA . ARG A 1 566 ? 57.389 -3.859 -12.920 1.00 74.62 566 ARG A CA 1
ATOM 4415 C C . ARG A 1 566 ? 57.938 -4.702 -11.781 1.00 74.62 566 ARG A C 1
ATOM 4417 O O . ARG A 1 566 ? 57.413 -4.674 -10.671 1.00 74.62 566 ARG A O 1
ATOM 4424 N N . CYS A 1 567 ? 58.989 -5.460 -12.069 1.00 80.00 567 CYS A N 1
ATOM 4425 C CA . CYS A 1 567 ? 59.680 -6.281 -11.083 1.00 80.00 567 CYS A CA 1
ATOM 4426 C C . CYS A 1 567 ? 60.869 -5.520 -10.496 1.00 80.00 567 CYS A C 1
ATOM 4428 O O . CYS A 1 567 ? 61.683 -4.964 -11.234 1.00 80.00 567 CYS A O 1
ATOM 4430 N N . ARG A 1 568 ? 60.971 -5.496 -9.164 1.00 84.69 568 ARG A N 1
ATOM 4431 C CA . ARG A 1 568 ? 62.157 -5.021 -8.443 1.00 84.69 568 ARG A CA 1
ATOM 4432 C C . ARG A 1 568 ? 62.666 -6.098 -7.484 1.00 84.69 568 ARG A C 1
ATOM 4434 O O . ARG A 1 568 ? 61.851 -6.802 -6.884 1.00 84.69 568 ARG A O 1
ATOM 4441 N N . PRO A 1 569 ? 63.984 -6.224 -7.275 1.00 80.81 569 PRO A N 1
ATOM 4442 C CA . PRO A 1 569 ? 64.513 -7.107 -6.242 1.00 80.81 569 PRO A CA 1
ATOM 4443 C C . PRO A 1 569 ? 64.089 -6.623 -4.845 1.00 80.81 569 PRO A C 1
ATOM 4445 O O . PRO A 1 569 ? 63.989 -5.416 -4.601 1.00 80.81 569 PRO A O 1
ATOM 4448 N N . LEU A 1 570 ? 63.848 -7.558 -3.916 1.00 77.62 570 LEU A N 1
ATOM 4449 C CA . LEU A 1 570 ? 63.591 -7.202 -2.515 1.00 77.62 570 LEU A CA 1
ATOM 4450 C C . LEU A 1 570 ? 64.847 -6.592 -1.897 1.00 77.62 570 LEU A C 1
ATOM 4452 O O . LEU A 1 570 ? 65.946 -7.139 -2.045 1.00 77.62 570 LEU A O 1
ATOM 4456 N N . THR A 1 571 ? 64.663 -5.508 -1.148 1.00 82.19 571 THR A N 1
ATOM 4457 C CA . THR A 1 571 ? 65.726 -4.949 -0.310 1.00 82.19 571 THR A CA 1
ATOM 4458 C C . THR A 1 571 ? 66.053 -5.899 0.845 1.00 82.19 571 THR A C 1
ATOM 4460 O O . THR A 1 571 ? 65.224 -6.711 1.262 1.00 82.19 571 THR A O 1
ATOM 4463 N N . ASP A 1 572 ? 67.271 -5.829 1.378 1.00 78.81 572 ASP A N 1
ATOM 4464 C CA . ASP A 1 572 ? 67.720 -6.774 2.410 1.00 78.81 572 ASP A CA 1
ATOM 4465 C C . ASP A 1 572 ? 66.938 -6.631 3.731 1.00 78.81 572 ASP A C 1
ATOM 4467 O O . ASP A 1 572 ? 66.744 -7.611 4.450 1.00 78.81 572 ASP A O 1
ATOM 4471 N N . THR A 1 573 ? 66.396 -5.440 4.007 1.00 78.44 573 THR A N 1
ATOM 4472 C CA . THR A 1 573 ? 65.481 -5.175 5.129 1.00 78.44 573 THR A CA 1
ATOM 4473 C C . THR A 1 573 ? 64.105 -5.825 4.934 1.00 78.44 573 THR A C 1
ATOM 4475 O O . THR A 1 573 ? 63.543 -6.350 5.893 1.00 78.44 573 THR A O 1
ATOM 4478 N N . GLU A 1 574 ? 63.579 -5.852 3.703 1.00 75.50 574 GLU A N 1
ATOM 4479 C CA . GLU A 1 574 ? 62.328 -6.541 3.338 1.00 75.50 574 GLU A CA 1
ATOM 4480 C C . GLU A 1 574 ? 62.497 -8.072 3.321 1.00 75.50 574 GLU A C 1
ATOM 4482 O O . GLU A 1 574 ? 61.585 -8.800 3.701 1.00 75.50 574 GLU A O 1
ATOM 4487 N N . LYS A 1 575 ? 63.670 -8.594 2.930 1.00 76.62 575 LYS A N 1
ATOM 4488 C CA . LYS A 1 575 ? 63.962 -10.040 3.020 1.00 76.62 575 LYS A CA 1
ATOM 4489 C C . LYS A 1 575 ? 64.043 -10.511 4.468 1.00 76.62 575 LYS A C 1
ATOM 4491 O O . LYS A 1 575 ? 63.550 -11.591 4.781 1.00 76.62 575 LYS A O 1
ATOM 4496 N N . ALA A 1 576 ? 64.638 -9.707 5.350 1.00 77.75 576 ALA A N 1
ATOM 4497 C CA . ALA A 1 576 ? 64.799 -10.042 6.763 1.00 77.75 576 ALA A CA 1
ATOM 4498 C C . ALA A 1 576 ? 63.464 -10.118 7.530 1.00 77.75 576 ALA A C 1
ATOM 4500 O O . ALA A 1 576 ? 63.379 -10.832 8.528 1.00 77.75 576 ALA A O 1
ATOM 4501 N N . SER A 1 577 ? 62.423 -9.417 7.069 1.00 81.62 577 SER A N 1
ATOM 4502 C CA . SER A 1 577 ? 61.086 -9.446 7.677 1.00 81.62 577 SER A CA 1
ATOM 4503 C C . SER A 1 577 ? 60.192 -10.583 7.162 1.00 81.62 577 SER A C 1
ATOM 4505 O O . SER A 1 577 ? 59.129 -10.826 7.737 1.00 81.62 577 SER A O 1
ATOM 4507 N N . LEU A 1 578 ? 60.614 -11.308 6.119 1.00 80.12 578 LEU A N 1
ATOM 4508 C CA . LEU A 1 578 ? 59.855 -12.397 5.505 1.00 80.12 578 LEU A CA 1
ATOM 4509 C C . LEU A 1 578 ? 60.455 -13.774 5.855 1.00 80.12 578 LEU A C 1
ATOM 4511 O O . LEU A 1 578 ? 61.674 -13.953 5.780 1.00 80.12 578 LEU A O 1
ATOM 4515 N N . PRO A 1 579 ? 59.632 -14.791 6.186 1.00 81.44 579 PRO A N 1
ATOM 4516 C CA . PRO A 1 579 ? 60.099 -16.166 6.373 1.00 81.44 579 PRO A CA 1
ATOM 4517 C C . PRO A 1 579 ? 60.817 -16.703 5.127 1.00 81.44 579 PRO A C 1
ATOM 4519 O O . PRO A 1 579 ? 60.410 -16.404 4.007 1.00 81.44 579 PRO A O 1
ATOM 4522 N N . ALA A 1 580 ? 61.826 -17.564 5.298 1.00 76.62 580 ALA A N 1
ATOM 4523 C CA . ALA A 1 580 ? 62.687 -18.043 4.204 1.00 76.62 580 ALA A CA 1
ATOM 4524 C C . ALA A 1 580 ? 61.936 -18.655 2.997 1.00 76.62 580 ALA A C 1
ATOM 4526 O O . ALA A 1 580 ? 62.415 -18.576 1.871 1.00 76.62 580 ALA A O 1
ATOM 4527 N N . HIS A 1 581 ? 60.742 -19.224 3.204 1.00 78.69 581 HIS A N 1
ATOM 4528 C CA . HIS A 1 581 ? 59.904 -19.794 2.138 1.00 78.69 581 HIS A CA 1
ATOM 4529 C C . HIS A 1 581 ? 59.041 -18.758 1.382 1.00 78.69 581 HIS A C 1
ATOM 4531 O O . HIS A 1 581 ? 58.408 -19.105 0.390 1.00 78.69 581 HIS A O 1
ATOM 4537 N N . MET A 1 582 ? 59.005 -17.501 1.838 1.00 70.94 582 MET A N 1
ATOM 4538 C CA . MET A 1 582 ? 58.302 -16.368 1.213 1.00 70.94 582 MET A CA 1
ATOM 4539 C C . MET A 1 582 ? 59.260 -15.298 0.660 1.00 70.94 582 MET A C 1
ATOM 4541 O O . MET A 1 582 ? 58.807 -14.311 0.082 1.00 70.94 582 MET A O 1
ATOM 4545 N N . GLN A 1 583 ? 60.578 -15.488 0.797 1.00 75.19 583 GLN A N 1
ATOM 4546 C CA . GLN A 1 583 ? 61.599 -14.608 0.222 1.00 75.19 583 GLN A CA 1
ATOM 4547 C C . GLN A 1 583 ? 61.716 -14.854 -1.287 1.00 75.19 583 GLN A C 1
ATOM 4549 O O . GLN A 1 583 ? 62.552 -15.622 -1.764 1.00 75.19 583 GLN A O 1
ATOM 4554 N N . GLN A 1 584 ? 60.834 -14.217 -2.052 1.00 74.75 584 GLN A N 1
ATOM 4555 C CA . GLN A 1 584 ? 60.912 -14.216 -3.510 1.00 74.75 584 GLN A CA 1
ATOM 4556 C C . GLN A 1 584 ? 62.157 -13.445 -3.978 1.00 74.75 584 GLN A C 1
ATOM 4558 O O . GLN A 1 584 ? 62.690 -12.601 -3.258 1.00 74.75 584 GLN A O 1
ATOM 4563 N N . LYS A 1 585 ? 62.654 -13.749 -5.184 1.00 70.44 585 LYS A N 1
ATOM 4564 C CA . LYS A 1 585 ? 63.815 -13.040 -5.755 1.00 70.44 585 LYS A CA 1
ATOM 4565 C C . LYS A 1 585 ? 63.470 -11.598 -6.141 1.00 70.44 585 LYS A C 1
ATOM 4567 O O . LYS A 1 585 ? 64.303 -10.711 -5.973 1.00 70.44 585 LYS A O 1
ATOM 4572 N N . GLU A 1 586 ? 62.243 -11.370 -6.603 1.00 78.88 586 GLU A N 1
ATOM 4573 C CA . GLU A 1 586 ? 61.734 -10.077 -7.061 1.00 78.88 586 GLU A CA 1
ATOM 4574 C C . GLU A 1 586 ? 60.270 -9.914 -6.633 1.00 78.88 586 GLU A C 1
ATOM 4576 O O . GLU A 1 586 ? 59.519 -10.890 -6.624 1.00 78.88 586 GLU A O 1
ATOM 4581 N N . ILE A 1 587 ? 59.868 -8.691 -6.282 1.00 77.62 587 ILE A N 1
ATOM 4582 C CA . ILE A 1 587 ? 58.465 -8.292 -6.150 1.00 77.62 587 ILE A CA 1
ATOM 4583 C C . ILE A 1 587 ? 58.075 -7.642 -7.465 1.00 77.62 587 ILE A C 1
ATOM 4585 O O . ILE A 1 587 ? 58.682 -6.655 -7.881 1.00 77.62 587 ILE A O 1
ATOM 4589 N N . CYS A 1 588 ? 57.052 -8.195 -8.102 1.00 76.31 588 CYS A N 1
ATOM 4590 C CA . CYS A 1 588 ? 56.479 -7.632 -9.307 1.00 76.31 588 CYS A CA 1
ATOM 4591 C C . CYS A 1 588 ? 55.162 -6.939 -8.978 1.00 76.31 588 CYS A C 1
ATOM 4593 O O . CYS A 1 588 ? 54.182 -7.596 -8.626 1.00 76.31 588 CYS A O 1
ATOM 4595 N N . GLU A 1 589 ? 55.135 -5.619 -9.115 1.00 73.44 589 GLU A N 1
ATOM 4596 C CA . GLU A 1 589 ? 53.901 -4.844 -9.063 1.00 73.44 589 GLU A CA 1
ATOM 4597 C C . GLU A 1 589 ? 53.302 -4.781 -10.468 1.00 73.44 589 GLU A C 1
ATOM 4599 O O . GLU A 1 589 ? 53.976 -4.442 -11.445 1.00 73.44 589 GLU A O 1
ATOM 4604 N N . ARG A 1 590 ? 52.033 -5.174 -10.579 1.00 70.56 590 ARG A N 1
ATOM 4605 C CA . ARG A 1 590 ? 51.275 -5.144 -11.828 1.00 70.56 590 ARG A CA 1
ATOM 4606 C C . ARG A 1 590 ? 50.422 -3.885 -11.834 1.00 70.56 590 ARG A C 1
ATOM 4608 O O . ARG A 1 590 ? 49.528 -3.751 -11.002 1.00 70.56 590 ARG A O 1
ATOM 4615 N N . THR A 1 591 ? 50.680 -2.996 -12.784 1.00 71.44 591 THR A N 1
ATOM 4616 C CA . THR A 1 591 ? 49.928 -1.752 -12.956 1.00 71.44 591 THR A CA 1
ATOM 4617 C C . THR A 1 591 ? 49.120 -1.845 -14.240 1.00 71.44 591 THR A C 1
ATOM 4619 O O . THR A 1 591 ? 49.656 -2.125 -15.311 1.00 71.44 591 THR A O 1
ATOM 4622 N N . SER A 1 592 ? 47.811 -1.637 -14.148 1.00 73.12 592 SER A N 1
ATOM 4623 C CA . SER A 1 592 ? 46.946 -1.624 -15.324 1.00 73.12 592 SER A CA 1
ATOM 4624 C C . SER A 1 592 ? 47.139 -0.354 -16.147 1.00 73.12 592 SER A C 1
ATOM 4626 O O . SER A 1 592 ? 47.235 0.736 -15.581 1.00 73.12 592 SER A O 1
ATOM 4628 N N . ILE A 1 593 ? 47.141 -0.484 -17.472 1.00 75.06 593 ILE A N 1
ATOM 4629 C CA . ILE A 1 593 ? 47.257 0.655 -18.383 1.00 75.06 593 ILE A CA 1
ATOM 4630 C C . ILE A 1 593 ? 45.901 1.370 -18.478 1.00 75.06 593 ILE A C 1
ATOM 4632 O O . ILE A 1 593 ? 44.872 0.753 -18.753 1.00 75.06 593 ILE A O 1
ATOM 4636 N N . GLU A 1 594 ? 45.910 2.681 -18.241 1.00 82.25 594 GLU A N 1
ATOM 4637 C CA . GLU A 1 594 ? 44.767 3.574 -18.463 1.00 82.25 594 GLU A CA 1
ATOM 4638 C C . GLU A 1 594 ? 44.852 4.183 -19.872 1.00 82.25 594 GLU A C 1
ATOM 4640 O O . GLU A 1 594 ? 45.953 4.446 -20.364 1.00 82.25 594 GLU A O 1
ATOM 4645 N N . TYR A 1 595 ? 43.704 4.434 -20.507 1.00 82.44 595 TYR A N 1
ATOM 4646 C CA . TYR A 1 595 ? 43.630 5.054 -21.836 1.00 82.44 595 TYR A CA 1
ATOM 4647 C C . TYR A 1 595 ? 42.985 6.438 -21.748 1.00 82.44 595 TYR A C 1
ATOM 4649 O O . TYR A 1 595 ? 41.944 6.591 -21.122 1.00 82.44 595 TYR A O 1
ATOM 4657 N N . LEU A 1 596 ? 43.555 7.442 -22.402 1.00 86.25 596 LEU A N 1
ATOM 4658 C CA . LEU A 1 596 ? 42.908 8.718 -22.672 1.00 86.25 596 LEU A CA 1
ATOM 4659 C C . LEU A 1 596 ? 42.110 8.600 -23.971 1.00 86.25 596 LEU A C 1
ATOM 4661 O O . LEU A 1 596 ? 42.690 8.445 -25.046 1.00 86.25 596 LEU A O 1
ATOM 4665 N N . LEU A 1 597 ? 40.787 8.663 -23.862 1.00 86.44 597 LEU A N 1
ATOM 4666 C CA . LEU A 1 597 ? 39.885 8.779 -24.998 1.00 86.44 597 LEU A CA 1
ATOM 4667 C C . LEU A 1 597 ? 39.720 10.259 -25.340 1.00 86.44 597 LEU A C 1
ATOM 4669 O O . LEU A 1 597 ? 39.209 11.011 -24.511 1.00 86.44 597 LEU A O 1
ATOM 4673 N N . SER A 1 598 ? 40.116 10.657 -26.547 1.00 86.88 598 SER A N 1
ATOM 4674 C CA . SER A 1 598 ? 39.808 11.962 -27.126 1.00 86.88 598 SER A CA 1
ATOM 4675 C C . SER A 1 598 ? 38.891 11.808 -28.336 1.00 86.88 598 SER A C 1
ATOM 4677 O O . SER A 1 598 ? 39.136 11.005 -29.237 1.00 86.88 598 SER A O 1
ATOM 4679 N N . VAL A 1 599 ? 37.803 12.569 -28.341 1.00 87.81 599 VAL A N 1
ATOM 4680 C CA . VAL A 1 599 ? 36.835 12.623 -29.438 1.00 87.81 599 VAL A CA 1
ATOM 4681 C C . VAL A 1 599 ? 36.884 14.029 -30.006 1.00 87.81 599 VAL A C 1
ATOM 4683 O O . VAL A 1 599 ? 36.654 14.992 -29.277 1.00 87.81 599 VAL A O 1
ATOM 4686 N N . ASN A 1 600 ? 37.169 14.150 -31.298 1.00 88.06 600 ASN A N 1
ATOM 4687 C CA . ASN A 1 600 ? 37.166 15.414 -32.015 1.00 88.06 600 ASN A CA 1
ATOM 4688 C C . ASN A 1 600 ? 36.048 15.430 -33.056 1.00 88.06 600 ASN A C 1
ATOM 4690 O O . ASN A 1 600 ? 35.857 14.468 -33.800 1.00 88.06 600 ASN A O 1
ATOM 4694 N N . LEU A 1 601 ? 35.353 16.556 -33.145 1.00 86.56 601 LEU A N 1
ATOM 4695 C CA . LEU A 1 601 ? 34.390 16.852 -34.195 1.00 86.56 601 LEU A CA 1
ATOM 4696 C C . LEU A 1 601 ? 35.006 17.916 -35.103 1.00 86.56 601 LEU A C 1
ATOM 4698 O O . LEU A 1 601 ? 35.347 18.993 -34.625 1.00 86.56 601 LEU A O 1
ATOM 4702 N N . GLU A 1 602 ? 35.215 17.605 -36.383 1.00 85.38 602 GLU A N 1
ATOM 4703 C CA . GLU A 1 602 ? 35.781 18.547 -37.370 1.00 85.38 602 GLU A CA 1
ATOM 4704 C C . GLU A 1 602 ? 37.113 19.199 -36.929 1.00 85.38 602 GLU A C 1
ATOM 4706 O O . GLU A 1 602 ? 37.442 20.320 -37.306 1.00 85.38 602 GLU A O 1
ATOM 4711 N N . GLY A 1 603 ? 37.904 18.481 -36.123 1.00 77.75 603 GLY A N 1
ATOM 4712 C CA . GLY A 1 603 ? 39.189 18.951 -35.591 1.00 77.75 603 GLY A CA 1
ATOM 4713 C C . GLY A 1 603 ? 39.124 19.655 -34.229 1.00 77.75 603 GLY A C 1
ATOM 4714 O O . GLY A 1 603 ? 40.177 19.972 -33.682 1.00 77.75 603 GLY A O 1
ATOM 4715 N N . GLN A 1 604 ? 37.937 19.854 -33.646 1.00 83.88 604 GLN A N 1
ATOM 4716 C CA . GLN A 1 604 ? 37.761 20.392 -32.293 1.00 83.88 604 GLN A CA 1
ATOM 4717 C C . GLN A 1 604 ? 37.502 19.272 -31.273 1.00 83.88 604 GLN A C 1
ATOM 4719 O O . GLN A 1 604 ? 36.571 18.487 -31.445 1.00 83.88 604 GLN A O 1
ATOM 4724 N N . SER A 1 605 ? 38.289 19.221 -30.192 1.00 83.69 605 SER A N 1
ATOM 4725 C CA . SER A 1 605 ? 38.105 18.259 -29.090 1.00 83.69 605 SER A CA 1
ATOM 4726 C C . SER A 1 605 ? 36.798 18.539 -28.339 1.00 83.69 605 SER A C 1
ATOM 4728 O O . SER A 1 605 ? 36.604 19.633 -27.806 1.00 83.69 605 SER A O 1
ATOM 4730 N N . ILE A 1 606 ? 35.885 17.563 -28.341 1.00 86.19 606 ILE A N 1
ATOM 4731 C CA . ILE A 1 606 ? 34.562 17.619 -27.691 1.00 86.19 606 ILE A CA 1
ATOM 4732 C C . ILE A 1 606 ? 34.496 16.780 -26.411 1.00 86.19 606 ILE A C 1
ATOM 4734 O O . ILE A 1 606 ? 33.677 17.063 -25.539 1.00 86.19 606 ILE A O 1
ATOM 4738 N N . LEU A 1 607 ? 35.350 15.763 -26.276 1.00 85.12 607 LEU A N 1
ATOM 4739 C CA . LEU A 1 607 ? 35.433 14.932 -25.078 1.00 85.12 607 LEU A CA 1
ATOM 4740 C C . LEU A 1 607 ? 36.866 14.443 -24.881 1.00 85.12 607 LEU A C 1
ATOM 4742 O O . LEU A 1 607 ? 37.428 13.822 -25.777 1.00 85.12 607 LEU A O 1
ATOM 4746 N N . GLU A 1 608 ? 37.404 14.646 -23.680 1.00 86.50 608 GLU A N 1
ATOM 4747 C CA . GLU A 1 608 ? 38.637 14.018 -23.206 1.00 86.50 608 GLU A CA 1
ATOM 4748 C C . GLU A 1 608 ? 38.359 13.316 -21.879 1.00 86.50 608 GLU A C 1
ATOM 4750 O O . GLU A 1 608 ? 37.949 13.946 -20.902 1.00 86.50 608 GLU A O 1
ATOM 4755 N N . LYS A 1 609 ? 38.537 11.993 -21.845 1.00 83.94 609 LYS A N 1
ATOM 4756 C CA . LYS A 1 609 ? 38.212 11.182 -20.669 1.00 83.94 609 LYS A CA 1
ATOM 4757 C C . LYS A 1 609 ? 39.217 10.060 -20.471 1.00 83.94 609 LYS A C 1
ATOM 4759 O O . LYS A 1 609 ? 39.499 9.291 -21.386 1.00 83.94 609 LYS A O 1
ATOM 4764 N N . THR A 1 610 ? 39.709 9.926 -19.244 1.00 83.50 610 THR A N 1
ATOM 4765 C CA . THR A 1 610 ? 40.538 8.786 -18.851 1.00 83.50 610 THR A CA 1
ATOM 4766 C C . THR A 1 610 ? 39.660 7.571 -18.574 1.00 83.50 610 THR A C 1
ATOM 4768 O O . THR A 1 610 ? 38.832 7.571 -17.661 1.00 83.50 610 THR A O 1
ATOM 4771 N N . LEU A 1 611 ? 39.858 6.521 -19.360 1.00 79.06 611 LEU A N 1
ATOM 4772 C CA . LEU A 1 611 ? 39.222 5.225 -19.222 1.00 79.06 611 LEU A CA 1
ATOM 4773 C C . LEU A 1 611 ? 40.081 4.314 -18.350 1.00 79.06 611 LEU A C 1
ATOM 4775 O O . LEU A 1 611 ? 41.267 4.094 -18.619 1.00 79.06 611 LEU A O 1
ATOM 4779 N N . LYS A 1 612 ? 39.448 3.754 -17.320 1.00 77.12 612 LYS A N 1
ATOM 4780 C CA . LYS A 1 612 ? 40.064 2.806 -16.393 1.00 77.12 612 LYS A CA 1
ATOM 4781 C C . LYS A 1 612 ? 39.549 1.389 -16.655 1.00 77.12 612 LYS A C 1
ATOM 4783 O O . LYS A 1 612 ? 38.410 1.235 -17.099 1.00 77.12 612 LYS A O 1
ATOM 4788 N N . PRO A 1 613 ? 40.346 0.348 -16.370 1.00 69.00 613 PRO A N 1
ATOM 4789 C CA . PRO A 1 613 ? 39.886 -1.031 -16.477 1.00 69.00 613 PRO A CA 1
ATOM 4790 C C . PRO A 1 613 ? 38.730 -1.319 -15.519 1.00 69.00 613 PRO A C 1
ATOM 4792 O O . PRO A 1 613 ? 38.754 -0.912 -14.359 1.00 69.00 613 PRO A O 1
ATOM 4795 N N . SER A 1 614 ? 37.754 -2.101 -15.983 1.00 62.81 614 SER A N 1
ATOM 4796 C CA . SER A 1 614 ? 36.521 -2.400 -15.237 1.00 62.81 614 SER A CA 1
ATOM 4797 C C . SER A 1 614 ? 36.715 -3.322 -14.020 1.00 62.81 614 SER A C 1
ATOM 4799 O O . SER A 1 614 ? 35.757 -3.609 -13.308 1.00 62.81 614 SER A O 1
ATOM 4801 N N . SER A 1 615 ? 37.932 -3.810 -13.752 1.00 64.38 615 SER A N 1
ATOM 4802 C CA . SER A 1 615 ? 38.223 -4.714 -12.627 1.00 64.38 615 SER A CA 1
ATOM 4803 C C . SER A 1 615 ? 39.222 -4.118 -11.643 1.00 64.38 615 SER A C 1
ATOM 4805 O O . SER A 1 615 ? 40.208 -3.514 -12.057 1.00 64.38 615 SER A O 1
ATOM 4807 N N . LEU A 1 616 ? 39.045 -4.424 -10.353 1.00 61.34 616 LEU A N 1
ATOM 4808 C CA . LEU A 1 616 ? 39.985 -4.066 -9.279 1.00 61.34 616 LEU A CA 1
ATOM 4809 C C . LEU A 1 616 ? 41.413 -4.605 -9.503 1.00 61.34 616 LEU A C 1
ATOM 4811 O O . LEU A 1 616 ? 42.358 -4.044 -8.961 1.00 61.34 616 LEU A O 1
ATOM 4815 N N . ARG A 1 617 ? 41.573 -5.691 -10.277 1.00 60.75 617 ARG A N 1
ATOM 4816 C CA . ARG A 1 617 ? 42.878 -6.287 -10.630 1.00 60.75 617 ARG A CA 1
ATOM 4817 C C . ARG A 1 617 ? 43.443 -5.818 -11.976 1.00 60.75 617 ARG A C 1
ATOM 4819 O O . ARG A 1 617 ? 44.580 -6.141 -12.289 1.00 60.75 617 ARG A O 1
ATOM 4826 N N . GLY A 1 618 ? 42.673 -5.062 -12.761 1.00 64.25 618 GLY A N 1
ATOM 4827 C CA . GLY A 1 618 ? 43.108 -4.563 -14.068 1.00 64.25 618 GLY A CA 1
ATOM 4828 C C . GLY A 1 618 ? 43.141 -5.586 -15.210 1.00 64.25 618 GLY A C 1
ATOM 4829 O O . GLY A 1 618 ? 43.730 -5.301 -16.246 1.00 64.25 618 GLY A O 1
ATOM 4830 N N . ASP A 1 619 ? 42.530 -6.761 -15.040 1.00 66.94 619 ASP A N 1
ATOM 4831 C CA . ASP A 1 619 ? 42.634 -7.887 -15.985 1.00 66.94 619 ASP A CA 1
ATOM 4832 C C . ASP A 1 619 ? 41.510 -7.922 -17.035 1.00 66.94 619 ASP A C 1
ATOM 4834 O O . ASP A 1 619 ? 41.577 -8.687 -17.996 1.00 66.94 619 ASP A O 1
ATOM 4838 N N . LEU A 1 620 ? 40.464 -7.108 -16.858 1.00 70.25 620 LEU A N 1
ATOM 4839 C CA . LEU A 1 620 ? 39.358 -6.995 -17.809 1.00 70.25 620 LEU A CA 1
ATOM 4840 C C . LEU A 1 620 ? 39.629 -5.921 -18.876 1.00 70.25 620 LEU A C 1
ATOM 4842 O O . LEU A 1 620 ? 40.235 -4.893 -18.564 1.00 70.25 620 LEU A O 1
ATOM 4846 N N . PRO A 1 621 ? 39.157 -6.127 -20.123 1.00 71.44 621 PRO A N 1
ATOM 4847 C CA . PRO A 1 621 ? 39.315 -5.156 -21.202 1.00 71.44 621 PRO A CA 1
ATOM 4848 C C . PRO A 1 621 ? 38.651 -3.825 -20.848 1.00 71.44 621 PRO A C 1
ATOM 4850 O O . PRO A 1 621 ? 37.573 -3.793 -20.250 1.00 71.44 621 PRO A O 1
ATOM 4853 N N . VAL A 1 622 ? 39.288 -2.725 -21.247 1.00 75.38 622 VAL A N 1
ATOM 4854 C CA . VAL A 1 622 ? 38.758 -1.375 -21.040 1.00 75.38 622 VAL A CA 1
ATOM 4855 C C . VAL A 1 622 ? 37.661 -1.145 -22.080 1.00 75.38 622 VAL A C 1
ATOM 4857 O O . VAL A 1 622 ? 37.904 -1.230 -23.280 1.00 75.38 622 VAL A O 1
ATOM 4860 N N . ARG A 1 623 ? 36.426 -0.904 -21.640 1.00 74.88 623 ARG A N 1
ATOM 4861 C CA . ARG A 1 623 ? 35.266 -0.747 -22.531 1.00 74.88 623 ARG A CA 1
ATOM 4862 C C . ARG A 1 623 ? 34.910 0.727 -22.695 1.00 74.88 623 ARG A C 1
ATOM 4864 O O . ARG A 1 623 ? 34.868 1.463 -21.716 1.00 74.88 623 ARG A O 1
ATOM 4871 N N . ILE A 1 624 ? 34.623 1.127 -23.929 1.00 76.00 624 ILE A N 1
ATOM 4872 C CA . ILE A 1 624 ? 34.156 2.469 -24.288 1.00 76.00 624 ILE A CA 1
ATOM 4873 C C . ILE A 1 624 ? 32.631 2.418 -24.396 1.00 76.00 624 ILE A C 1
ATOM 4875 O O . ILE A 1 624 ? 32.093 1.511 -25.035 1.00 76.00 624 ILE A O 1
ATOM 4879 N N . ALA A 1 625 ? 31.942 3.351 -23.740 1.00 76.88 625 ALA A N 1
ATOM 4880 C CA . ALA A 1 625 ? 30.491 3.512 -23.809 1.00 76.88 625 ALA A CA 1
ATOM 4881 C C . ALA A 1 625 ? 30.129 4.973 -23.499 1.00 76.88 625 ALA A C 1
ATOM 4883 O O . ALA A 1 625 ? 29.685 5.286 -22.394 1.00 76.88 625 ALA A O 1
ATOM 4884 N N . GLU A 1 626 ? 30.365 5.860 -24.464 1.00 80.31 626 GLU A N 1
ATOM 4885 C CA . GLU A 1 626 ? 30.106 7.297 -24.331 1.00 80.31 626 GLU A CA 1
ATOM 4886 C C . GLU A 1 626 ? 28.996 7.729 -25.292 1.00 80.31 626 GLU A C 1
ATOM 4888 O O . GLU A 1 626 ? 28.907 7.242 -26.420 1.00 80.31 626 GLU A O 1
ATOM 4893 N N . GLU A 1 627 ? 28.154 8.657 -24.845 1.00 82.94 627 GLU A N 1
ATOM 4894 C CA . GLU A 1 627 ? 27.104 9.266 -25.659 1.00 82.94 627 GLU A CA 1
ATOM 4895 C C . GLU A 1 627 ? 27.244 10.789 -25.612 1.00 82.94 627 GLU A C 1
ATOM 4897 O O . GLU A 1 627 ? 27.348 11.372 -24.534 1.00 82.94 627 GLU A O 1
ATOM 4902 N N . ILE A 1 628 ? 27.255 11.434 -26.779 1.00 85.62 628 ILE A N 1
ATOM 4903 C CA . ILE A 1 628 ? 27.506 12.869 -26.934 1.00 85.62 628 ILE A CA 1
ATOM 4904 C C . ILE A 1 628 ? 26.416 13.472 -27.817 1.00 85.62 628 ILE A C 1
ATOM 4906 O O . ILE A 1 628 ? 26.108 12.941 -28.879 1.00 85.62 628 ILE A O 1
ATOM 4910 N N . ASN A 1 629 ? 25.837 14.597 -27.405 1.00 87.50 629 ASN A N 1
ATOM 4911 C CA . ASN A 1 629 ? 24.855 15.312 -28.222 1.00 87.50 629 ASN A CA 1
ATOM 4912 C C . ASN A 1 629 ? 25.570 16.116 -29.317 1.00 87.50 629 ASN A C 1
ATOM 4914 O O . ASN A 1 629 ? 26.516 16.844 -29.023 1.00 87.50 629 ASN A O 1
ATOM 4918 N N . ILE A 1 630 ? 25.106 16.004 -30.563 1.00 86.62 630 ILE A N 1
ATOM 4919 C CA . ILE A 1 630 ? 25.682 16.661 -31.744 1.00 86.62 630 ILE A CA 1
ATOM 4920 C C . ILE A 1 630 ? 24.579 17.390 -32.519 1.00 86.62 630 ILE A C 1
ATOM 4922 O O . ILE A 1 630 ? 23.433 16.943 -32.585 1.00 86.62 630 ILE A O 1
ATOM 4926 N N . GLU A 1 631 ? 24.909 18.534 -33.114 1.00 86.62 631 GLU A N 1
ATOM 4927 C CA . GLU A 1 631 ? 23.996 19.215 -34.032 1.00 86.62 631 GLU A CA 1
ATOM 4928 C C . GLU A 1 631 ? 23.757 18.396 -35.313 1.00 86.62 631 GLU A C 1
ATOM 4930 O O . GLU A 1 631 ? 24.709 17.832 -35.856 1.00 86.62 631 GLU A O 1
ATOM 4935 N N . PRO A 1 632 ? 22.518 18.341 -35.837 1.00 88.31 632 PRO A N 1
ATOM 4936 C CA . PRO A 1 632 ? 22.230 17.577 -37.045 1.00 88.31 632 PRO A CA 1
ATOM 4937 C C . PRO A 1 632 ? 23.025 18.055 -38.272 1.00 88.31 632 PRO A C 1
ATOM 4939 O O . PRO A 1 632 ? 23.233 19.255 -38.469 1.00 88.31 632 PRO A O 1
ATOM 4942 N N . GLY A 1 633 ? 23.411 17.110 -39.128 1.00 87.56 633 GLY A N 1
ATOM 4943 C CA . GLY A 1 633 ? 24.118 17.341 -40.385 1.00 87.56 633 GLY A CA 1
ATOM 4944 C C . GLY A 1 633 ? 25.306 16.404 -40.598 1.00 87.56 633 GLY A C 1
ATOM 4945 O O . GLY A 1 633 ? 25.681 15.617 -39.729 1.00 87.56 633 GLY A O 1
ATOM 4946 N N . MET A 1 634 ? 25.931 16.523 -41.769 1.00 87.94 634 MET A N 1
ATOM 4947 C CA . MET A 1 634 ? 27.171 15.816 -42.091 1.00 87.94 634 MET A CA 1
ATOM 4948 C C . MET A 1 634 ? 28.307 16.349 -41.219 1.00 87.94 634 MET A C 1
ATOM 4950 O O . MET A 1 634 ? 28.618 17.543 -41.274 1.00 87.94 634 MET A O 1
ATOM 4954 N N . ARG A 1 635 ? 28.917 15.470 -40.421 1.00 86.88 635 ARG A N 1
ATOM 4955 C CA . ARG A 1 635 ? 30.053 15.805 -39.553 1.00 86.88 635 ARG A CA 1
ATOM 4956 C C . ARG A 1 635 ? 31.108 14.711 -39.621 1.00 86.88 635 ARG A C 1
ATOM 4958 O O . ARG A 1 635 ? 30.783 13.525 -39.667 1.00 86.88 635 ARG A O 1
ATOM 4965 N N . THR A 1 636 ? 32.374 15.113 -39.580 1.00 87.12 636 THR A N 1
ATOM 4966 C CA . THR A 1 636 ? 33.502 14.181 -39.469 1.00 87.12 636 THR A CA 1
ATOM 4967 C C . THR A 1 636 ? 33.913 14.055 -38.011 1.00 87.12 636 THR A C 1
ATOM 4969 O O . THR A 1 636 ? 34.289 15.044 -37.379 1.00 87.12 636 THR A O 1
ATOM 4972 N N . VAL A 1 637 ? 33.847 12.835 -37.486 1.00 88.19 637 VAL A N 1
ATOM 4973 C CA . VAL A 1 637 ? 34.246 12.492 -36.120 1.00 88.19 637 VAL A CA 1
ATOM 4974 C C . VAL A 1 637 ? 35.585 11.772 -36.186 1.00 88.19 637 VAL A C 1
ATOM 4976 O O . VAL A 1 637 ? 35.713 10.796 -36.922 1.00 88.19 637 VAL A O 1
ATOM 4979 N N . SER A 1 638 ? 36.569 12.216 -35.403 1.00 86.62 638 SER A N 1
ATOM 4980 C CA . SER A 1 638 ? 37.812 11.475 -35.188 1.00 86.62 638 SER A CA 1
ATOM 4981 C C . SER A 1 638 ? 37.988 11.115 -33.718 1.00 86.62 638 SER A C 1
ATOM 4983 O O . SER A 1 638 ? 37.855 11.952 -32.829 1.00 86.62 638 SER A O 1
ATOM 4985 N N . ILE A 1 639 ? 38.270 9.847 -33.449 1.00 86.62 639 ILE A N 1
ATOM 4986 C CA . ILE A 1 639 ? 38.415 9.294 -32.106 1.00 86.62 639 ILE A CA 1
ATOM 4987 C C . ILE A 1 639 ? 39.834 8.771 -31.962 1.00 86.62 639 ILE A C 1
ATOM 4989 O O . ILE A 1 639 ? 40.307 8.007 -32.804 1.00 86.62 639 ILE A O 1
ATOM 4993 N N . LYS A 1 640 ? 40.507 9.157 -30.880 1.00 86.69 640 LYS A N 1
ATOM 4994 C CA . LYS A 1 640 ? 41.825 8.641 -30.518 1.00 86.69 640 LYS A CA 1
ATOM 4995 C C . LYS A 1 640 ? 41.778 8.065 -29.110 1.00 86.69 640 LYS A C 1
ATOM 4997 O O . LYS A 1 640 ? 41.296 8.711 -28.187 1.00 86.69 640 LYS A O 1
ATOM 5002 N N . ALA A 1 641 ? 42.297 6.856 -28.936 1.00 83.25 641 ALA A N 1
ATOM 5003 C CA . ALA A 1 641 ? 42.512 6.249 -27.627 1.00 83.25 641 ALA A CA 1
ATOM 5004 C C . ALA A 1 641 ? 44.017 6.046 -27.419 1.00 83.25 641 ALA A C 1
ATOM 5006 O O . ALA A 1 641 ? 44.633 5.230 -28.107 1.00 83.25 641 ALA A O 1
ATOM 5007 N N . GLN A 1 642 ? 44.611 6.808 -26.497 1.00 83.50 642 GLN A N 1
ATOM 5008 C CA . GLN A 1 642 ? 46.052 6.798 -26.223 1.00 83.50 642 GLN A CA 1
ATOM 5009 C C . GLN A 1 642 ? 46.353 6.232 -24.830 1.00 83.50 642 GLN A C 1
ATOM 5011 O O . GLN A 1 642 ? 45.710 6.640 -23.868 1.00 83.50 642 GLN A O 1
ATOM 5016 N N . PRO A 1 643 ? 47.327 5.325 -24.670 1.00 79.81 643 PRO A N 1
ATOM 5017 C CA . PRO A 1 643 ? 47.727 4.836 -23.352 1.00 79.81 643 PRO A CA 1
ATOM 5018 C C . PRO A 1 643 ? 48.452 5.932 -22.551 1.00 79.81 643 PRO A C 1
ATOM 5020 O O . PRO A 1 643 ? 49.376 6.561 -23.057 1.00 79.81 643 PRO A O 1
ATOM 5023 N N . LEU A 1 644 ? 48.069 6.148 -21.289 1.00 75.94 644 LEU A N 1
ATOM 5024 C CA . LEU A 1 644 ? 48.655 7.197 -20.435 1.00 75.94 644 LEU A CA 1
ATOM 5025 C C . LEU A 1 644 ? 49.892 6.735 -19.650 1.00 75.94 644 LEU A C 1
ATOM 5027 O O . LEU A 1 644 ? 50.825 7.509 -19.461 1.00 75.94 644 LEU A O 1
ATOM 5031 N N . ASN A 1 645 ? 49.905 5.478 -19.194 1.00 68.81 645 ASN A N 1
ATOM 5032 C CA . ASN A 1 645 ? 50.896 4.967 -18.233 1.00 68.81 645 ASN A CA 1
ATOM 5033 C C . ASN A 1 645 ? 51.776 3.833 -18.795 1.00 68.81 645 ASN A C 1
ATOM 5035 O O . ASN A 1 645 ? 52.338 3.059 -18.023 1.00 68.81 645 ASN A O 1
ATOM 5039 N N . SER A 1 646 ? 51.878 3.701 -20.122 1.00 63.53 646 SER A N 1
ATOM 5040 C CA . SER A 1 646 ? 52.728 2.684 -20.757 1.00 63.53 646 SER A CA 1
ATOM 5041 C C . SER A 1 646 ? 54.159 3.199 -20.922 1.00 63.53 646 SER A C 1
ATOM 5043 O O . SER A 1 646 ? 54.359 4.250 -21.528 1.00 63.53 646 SER A O 1
ATOM 5045 N N . ALA A 1 647 ? 55.162 2.464 -20.426 1.00 56.22 647 ALA A N 1
ATOM 5046 C CA . ALA A 1 647 ? 56.566 2.727 -20.756 1.00 56.22 647 ALA A CA 1
ATOM 5047 C C . ALA A 1 647 ? 57.008 2.003 -22.045 1.00 56.22 647 ALA A C 1
ATOM 5049 O O . ALA A 1 647 ? 58.141 2.177 -22.498 1.00 56.22 647 ALA A O 1
ATOM 5050 N N . SER A 1 648 ? 56.127 1.191 -22.643 1.00 56.06 648 SER A N 1
ATOM 5051 C CA . SER A 1 648 ? 56.426 0.359 -23.806 1.00 56.06 648 SER A CA 1
ATOM 5052 C C . SER A 1 648 ? 55.873 0.973 -25.104 1.00 56.06 648 SER A C 1
ATOM 5054 O O . SER A 1 648 ? 54.672 1.237 -25.190 1.00 56.06 648 SER A O 1
ATOM 5056 N N . PRO A 1 649 ? 56.690 1.135 -26.164 1.00 53.09 649 PRO A N 1
ATOM 5057 C CA . PRO A 1 649 ? 56.254 1.664 -27.464 1.00 53.09 649 PRO A CA 1
ATOM 5058 C C . PRO A 1 649 ? 55.345 0.704 -28.265 1.00 53.09 649 PRO A C 1
ATOM 5060 O O . PRO A 1 649 ? 55.002 0.997 -29.406 1.00 53.09 649 PRO A O 1
ATOM 5063 N N . VAL A 1 650 ? 54.972 -0.450 -27.695 1.00 52.31 650 VAL A N 1
ATOM 5064 C CA . VAL A 1 650 ? 54.191 -1.523 -28.348 1.00 52.31 650 VAL A CA 1
ATOM 5065 C C . VAL A 1 650 ? 52.685 -1.414 -28.055 1.00 52.31 650 VAL A C 1
ATOM 5067 O O . VAL A 1 650 ? 51.889 -2.203 -28.559 1.00 52.31 650 VAL A O 1
ATOM 5070 N N . THR A 1 651 ? 52.252 -0.447 -27.243 1.00 58.41 651 THR A N 1
ATOM 5071 C CA . THR A 1 651 ? 50.824 -0.283 -26.950 1.00 58.41 651 THR A CA 1
ATOM 5072 C C . THR A 1 651 ? 50.088 0.305 -28.158 1.00 58.41 651 THR A C 1
ATOM 5074 O O . THR A 1 651 ? 50.331 1.441 -28.554 1.00 58.41 651 THR A O 1
ATOM 5077 N N . GLU A 1 652 ? 49.189 -0.493 -28.740 1.00 63.50 652 GLU A N 1
ATOM 5078 C CA . GLU A 1 652 ? 48.357 -0.151 -29.898 1.00 63.50 652 GLU A CA 1
ATOM 5079 C C . GLU A 1 652 ? 47.540 1.128 -29.630 1.00 63.50 652 GLU A C 1
ATOM 5081 O O . GLU A 1 652 ? 46.620 1.137 -28.810 1.00 63.50 652 GLU A O 1
ATOM 5086 N N . GLN A 1 653 ? 47.895 2.220 -30.311 1.00 71.12 653 GLN A N 1
ATOM 5087 C CA . GLN A 1 653 ? 47.084 3.434 -30.355 1.00 71.12 653 GLN A CA 1
ATOM 5088 C C . GLN A 1 653 ? 45.972 3.229 -31.378 1.00 71.12 653 GLN A C 1
ATOM 5090 O O . GLN A 1 653 ? 46.240 2.890 -32.531 1.00 71.12 653 GLN A O 1
ATOM 5095 N N . ILE A 1 654 ? 44.729 3.476 -30.970 1.00 74.94 654 ILE A N 1
ATOM 5096 C CA . ILE A 1 654 ? 43.593 3.406 -31.885 1.00 74.94 654 ILE A CA 1
ATOM 5097 C C . ILE A 1 654 ? 43.257 4.818 -32.342 1.00 74.94 654 ILE A C 1
ATOM 5099 O O . ILE A 1 654 ? 42.988 5.692 -31.518 1.00 74.94 654 ILE A O 1
ATOM 5103 N N . GLU A 1 655 ? 43.278 5.026 -33.654 1.00 80.69 655 GLU A N 1
ATOM 5104 C CA . GLU A 1 655 ? 42.807 6.239 -34.311 1.00 80.69 655 GLU A CA 1
ATOM 5105 C C . GLU A 1 655 ? 41.752 5.847 -35.344 1.00 80.69 655 GLU A C 1
ATOM 5107 O O . GLU A 1 655 ? 42.005 5.042 -36.238 1.00 80.69 655 GLU A O 1
ATOM 5112 N N . TYR A 1 656 ? 40.552 6.391 -35.182 1.00 82.56 656 TYR A N 1
ATOM 5113 C CA . TYR A 1 656 ? 39.408 6.148 -36.048 1.00 82.56 656 TYR A CA 1
ATOM 5114 C C . TYR A 1 656 ? 38.877 7.485 -36.553 1.00 82.56 656 TYR A C 1
ATOM 5116 O O . TYR A 1 656 ? 38.793 8.434 -35.777 1.00 82.56 656 TYR A O 1
ATOM 5124 N N . SER A 1 657 ? 38.519 7.583 -37.831 1.00 85.19 657 SER A N 1
ATOM 5125 C CA . SER A 1 657 ? 37.883 8.780 -38.384 1.00 85.19 657 SER A CA 1
ATOM 5126 C C . SER A 1 657 ? 36.834 8.384 -39.408 1.00 85.19 657 SER A C 1
ATOM 5128 O O . SER A 1 657 ? 37.144 7.671 -40.359 1.00 85.19 657 SER A O 1
ATOM 5130 N N . GLU A 1 658 ? 35.615 8.885 -39.239 1.00 86.44 658 GLU A N 1
ATOM 5131 C CA . GLU A 1 658 ? 34.487 8.603 -40.127 1.00 86.44 658 GLU A CA 1
ATOM 5132 C C . GLU A 1 658 ? 33.604 9.849 -40.277 1.00 86.44 658 GLU A C 1
ATOM 5134 O O . GLU A 1 658 ? 33.483 10.666 -39.360 1.00 86.44 658 GLU A O 1
ATOM 5139 N N . THR A 1 659 ? 33.002 10.011 -41.455 1.00 86.44 659 THR A N 1
ATOM 5140 C CA . THR A 1 659 ? 31.999 11.046 -41.716 1.00 86.44 659 THR A CA 1
ATOM 5141 C C . THR A 1 659 ? 30.616 10.414 -41.667 1.00 86.44 659 THR A C 1
ATOM 5143 O O . THR A 1 659 ? 30.316 9.530 -42.465 1.00 86.44 659 THR A O 1
ATOM 5146 N N . ILE A 1 660 ? 29.773 10.888 -40.752 1.00 87.00 660 ILE A N 1
ATOM 5147 C CA . ILE A 1 660 ? 28.429 10.352 -40.516 1.00 87.00 660 ILE A CA 1
ATOM 5148 C C . ILE A 1 660 ? 27.399 11.459 -40.768 1.00 87.00 660 ILE A C 1
ATOM 5150 O O . ILE A 1 660 ? 27.620 12.620 -40.411 1.00 87.00 660 ILE A O 1
ATOM 5154 N N . ASP A 1 661 ? 26.272 11.095 -41.386 1.00 88.69 661 ASP A N 1
ATOM 5155 C CA . ASP A 1 661 ? 25.097 11.964 -41.497 1.00 88.69 661 ASP A CA 1
ATOM 5156 C C . ASP A 1 661 ? 24.268 11.887 -40.210 1.00 88.69 661 ASP A C 1
ATOM 5158 O O . ASP A 1 661 ? 23.527 10.927 -39.974 1.00 88.69 661 ASP A O 1
ATOM 5162 N N . PHE A 1 662 ? 24.405 12.888 -39.345 1.00 87.56 662 PHE A N 1
ATOM 5163 C CA . PHE A 1 662 ? 23.667 12.939 -38.092 1.00 87.56 662 PHE A CA 1
ATOM 5164 C C . PHE A 1 662 ? 22.263 13.505 -38.317 1.00 87.56 662 PHE A C 1
ATOM 5166 O O . PHE A 1 662 ? 22.062 14.717 -38.386 1.00 87.56 662 PHE A O 1
ATOM 5173 N N . GLN A 1 663 ? 21.264 12.627 -38.390 1.00 87.50 663 GLN A N 1
ATOM 5174 C CA . GLN A 1 663 ? 19.863 13.036 -38.499 1.00 87.50 663 GLN A CA 1
ATOM 5175 C C . GLN A 1 663 ? 19.278 13.430 -37.137 1.00 87.50 663 GLN A C 1
ATOM 5177 O O . GLN A 1 663 ? 19.571 12.827 -36.103 1.00 87.50 663 GLN A O 1
ATOM 5182 N N . GLN A 1 664 ? 18.400 14.435 -37.132 1.00 88.69 664 GLN A N 1
ATOM 5183 C CA . GLN A 1 664 ? 17.735 14.908 -35.918 1.00 88.69 664 GLN A CA 1
ATOM 5184 C C . GLN A 1 664 ? 16.968 13.770 -35.220 1.00 88.69 664 GLN A C 1
ATOM 5186 O O . GLN A 1 664 ? 16.143 13.097 -35.836 1.00 88.69 664 GLN A O 1
ATOM 5191 N N . GLY A 1 665 ? 17.218 13.569 -33.921 1.00 83.12 665 GLY A N 1
ATOM 5192 C CA . GLY A 1 665 ? 16.571 12.521 -33.125 1.00 83.12 665 GLY A CA 1
ATOM 5193 C C . GLY A 1 665 ? 17.064 11.096 -33.391 1.00 83.12 665 GLY A C 1
ATOM 5194 O O . GLY A 1 665 ? 16.506 10.154 -32.827 1.00 83.12 665 GLY A O 1
ATOM 5195 N N . LYS A 1 666 ? 18.100 10.921 -34.218 1.00 88.62 666 LYS A N 1
ATOM 5196 C CA . LYS A 1 666 ? 18.751 9.633 -34.473 1.00 88.62 666 LYS A CA 1
ATOM 5197 C C . LYS A 1 666 ? 20.122 9.566 -33.812 1.00 88.62 666 LYS A C 1
ATOM 5199 O O . LYS A 1 666 ? 20.733 10.586 -33.483 1.00 88.62 666 LYS A O 1
ATOM 5204 N N . ILE A 1 667 ? 20.569 8.335 -33.596 1.00 86.75 667 ILE A N 1
ATOM 5205 C CA . ILE A 1 667 ? 21.844 8.024 -32.964 1.00 86.75 667 ILE A CA 1
ATOM 5206 C C . ILE A 1 667 ? 22.804 7.510 -34.038 1.00 86.75 667 ILE A C 1
ATOM 5208 O O . ILE A 1 667 ? 22.522 6.506 -34.688 1.00 86.75 667 ILE A O 1
ATOM 5212 N N . GLY A 1 668 ? 23.931 8.194 -34.228 1.00 85.75 668 GLY A N 1
ATOM 5213 C CA . GLY A 1 668 ? 25.058 7.686 -35.009 1.00 85.75 668 GLY A CA 1
ATOM 5214 C C . GLY A 1 668 ? 25.931 6.807 -34.120 1.00 85.75 668 GLY A C 1
ATOM 5215 O O . GLY A 1 668 ? 26.369 7.259 -33.062 1.00 85.75 668 GLY A O 1
ATOM 5216 N N . LEU A 1 669 ? 26.159 5.556 -34.517 1.00 85.69 669 LEU A N 1
ATOM 5217 C CA . LEU A 1 669 ? 26.966 4.595 -33.763 1.00 85.69 669 LEU A CA 1
ATOM 5218 C C . LEU A 1 669 ? 28.354 4.472 -34.395 1.00 85.69 669 LEU A C 1
ATOM 5220 O O . LEU A 1 669 ? 28.455 4.155 -35.574 1.00 85.69 669 LEU A O 1
ATOM 5224 N N . ILE A 1 670 ? 29.401 4.659 -33.591 1.00 84.94 670 ILE A N 1
ATOM 5225 C CA . ILE A 1 670 ? 30.776 4.306 -33.952 1.00 84.94 670 ILE A CA 1
ATOM 5226 C C . ILE A 1 670 ? 31.232 3.171 -33.044 1.00 84.94 670 ILE A C 1
ATOM 5228 O O . ILE A 1 670 ? 31.264 3.323 -31.818 1.00 84.94 670 ILE A O 1
ATOM 5232 N N . GLU A 1 671 ? 31.605 2.044 -33.647 1.00 79.69 671 GLU A N 1
ATOM 5233 C CA . GLU A 1 671 ? 32.142 0.897 -32.925 1.00 79.69 671 GLU A CA 1
ATOM 5234 C C . GLU A 1 671 ? 33.662 0.784 -33.099 1.00 79.69 671 GLU A C 1
ATOM 5236 O O . GLU A 1 671 ? 34.185 0.686 -34.207 1.00 79.69 671 GLU A O 1
ATOM 5241 N N . ILE A 1 672 ? 34.385 0.764 -31.983 1.00 78.12 672 ILE A N 1
ATOM 5242 C CA . ILE A 1 672 ? 35.839 0.645 -31.934 1.00 78.12 672 ILE A CA 1
ATOM 5243 C C . ILE A 1 672 ? 36.205 -0.795 -31.568 1.00 78.12 672 ILE A C 1
ATOM 5245 O O . ILE A 1 672 ? 36.082 -1.215 -30.410 1.00 78.12 672 ILE A O 1
ATOM 5249 N N . ARG A 1 673 ? 36.701 -1.542 -32.558 1.00 66.88 673 ARG A N 1
ATOM 5250 C CA . ARG A 1 673 ? 37.255 -2.893 -32.390 1.00 66.88 673 ARG A CA 1
ATOM 5251 C C . ARG A 1 673 ? 38.783 -2.838 -32.518 1.00 66.88 673 ARG A C 1
ATOM 5253 O O . ARG A 1 673 ? 39.292 -2.391 -33.541 1.00 66.88 673 ARG A O 1
ATOM 5260 N N . SER A 1 674 ? 39.524 -3.275 -31.493 1.00 61.19 674 SER A N 1
ATOM 5261 C CA . SER A 1 674 ? 40.982 -3.490 -31.606 1.00 61.19 674 SER A CA 1
ATOM 5262 C C . SER A 1 674 ? 41.259 -4.713 -32.485 1.00 61.19 674 SER A C 1
ATOM 5264 O O . SER A 1 674 ? 40.598 -5.742 -32.341 1.00 61.19 674 SER A O 1
ATOM 5266 N N . ALA A 1 675 ? 42.267 -4.627 -33.360 1.00 51.12 675 ALA A N 1
ATOM 5267 C CA . ALA A 1 675 ? 42.658 -5.710 -34.266 1.00 51.12 675 ALA A CA 1
ATOM 5268 C C . ALA A 1 675 ? 43.210 -6.956 -33.535 1.00 51.12 675 ALA A C 1
ATOM 5270 O O . ALA A 1 675 ? 43.310 -8.033 -34.125 1.00 51.12 675 ALA A O 1
ATOM 5271 N N . SER A 1 676 ? 43.555 -6.817 -32.251 1.00 47.16 676 SER A N 1
ATOM 5272 C CA . SER A 1 676 ? 44.141 -7.859 -31.397 1.00 47.16 676 SER A CA 1
ATOM 5273 C C . SER A 1 676 ? 43.104 -8.806 -30.762 1.00 47.16 676 SER A C 1
ATOM 5275 O O . SER A 1 676 ? 43.457 -9.863 -30.241 1.00 47.16 676 SER A O 1
ATOM 5277 N N . ILE A 1 677 ? 41.811 -8.471 -30.822 1.00 43.94 677 ILE A N 1
ATOM 5278 C CA . ILE A 1 677 ? 40.734 -9.270 -30.222 1.00 43.94 677 ILE A CA 1
ATOM 5279 C C . ILE A 1 677 ? 40.022 -10.039 -31.343 1.00 43.94 677 ILE A C 1
ATOM 5281 O O . ILE A 1 677 ? 39.051 -9.555 -31.917 1.00 43.94 677 ILE A O 1
ATOM 5285 N N . LYS A 1 678 ? 40.534 -11.227 -31.689 1.00 31.44 678 LYS A N 1
ATOM 5286 C CA . LYS A 1 678 ? 39.789 -12.211 -32.491 1.00 31.44 678 LYS A CA 1
ATOM 5287 C C . LYS A 1 678 ? 38.887 -13.026 -31.560 1.00 31.44 678 LYS A C 1
ATOM 5289 O O . LYS A 1 678 ? 39.423 -13.680 -30.672 1.00 31.44 678 LYS A O 1
ATOM 5294 N N . ASP A 1 679 ? 37.580 -12.897 -31.804 1.00 33.69 679 ASP A N 1
ATOM 5295 C CA . ASP A 1 679 ? 36.402 -13.654 -31.332 1.00 33.69 679 ASP A CA 1
ATOM 5296 C C . ASP A 1 679 ? 36.516 -14.522 -30.067 1.00 33.69 679 ASP A C 1
ATOM 5298 O O . ASP A 1 679 ? 37.194 -15.576 -30.096 1.00 33.69 679 ASP A O 1
#

Secondary structure (DSSP, 8-state):
-----PPPPPHHHHHHHHHHHHHHHHHHHHH-GGG-TTTTHHHHHHHHHHHHHHHHHHHHTT--SSSHHHHHHHHHHSIIIIIHHHHHHHHHHHHHHHHHHHHHHHHHHTTTTSGGGHHHHHHHHHHHHHHHHHHHHHHHHH-BHHHHHHHHHHHHHHHTSTTS-GGGGGGGSSSSPPPHHHHHHHHHHHHHHHHHHHHHHHHHHTTSTT---SPPHHHHHHHHHHHHHHHHHSPPPPPPBP-TTB---SEE--HHHHTHHHHHHHS-HHHHHHHHHHHHHHHHHHHHHSSPPGGGSPPPPEE-TTT-----HHHHH-TT--EEEEE-TTSSSEEEEE-TTT-----HHHHT-TT--EESTT-SHHHHHHHHHHHHHHH--SSTT-EEEEEETTSTTHHHHHHHHHHHSTTEEEEEES-GGG--HHHHHHHHTTSSEEEEEPPPTT--TTSSHHHHHHHHHTTSSSSPPPTTS-GGGEEE----TT-HHHHHHHHHHHHHHHTT--SS--TT---PPPHHHHHHHHHHHHHHHHHHHHHTT-EES----SEEEEEEEEE---EEEEEEEPPHHHHHTS-TTT--SEEEEEEEPPEEEEEEETTEEEEEEEE--SSTTS-SPEEEEEEEEE-SEEEEEEEEEEESS---TTS--EEEEEEEEE-TTBEEEEEEE-TT---

Foldseek 3Di:
DPPPQDQDAPPVLQVLLVVVQVVQLVQCVQQNLQLRLLLCLQQLLLLLLVLLLVLVVLLVVQADLQDQQVSLVVLCVPQPSRQLSVLLNVLSLLSSLVSLVSVLSLCSSLVVCAFLQVQLLQLSLVLNVLSLLLNLLVLLSNQALRVQLSVVLVLQLQCLDLVDFVVVCVLLQLPDPRDSVVSVVSSCSNNVSSVVSVVSVCSSCVQFPPDDNHDDPLSSVLLSLLSSVCCNVPTDDGHHHDRSQFFRFKAFFQCVNCVLVVVCVVPNSNVSSVVVVVVSVCSSCCRPVSDDDPVSAAAFKDFQQVLDQQPCQLCNQQRRNQWDWDQDPVNPHTGIDGHPRRTSQLFLSQQQDPSQGMHGVCLHVVNLQVVLLVVCVVPFDQDLQAEEEEEAPVQPCVLVVQCVVQVVDPNYYYDYDVFQSNDHLSSVVSNVNRYNAYEYAGARPSSHSSRCSVVNNVCQDVVVGPPHHDPPDDSLSYHYHNGHPSVVVVVVVLVVLSNCVSVVVDDDDRSHDDPDDDPVSSVSSSVVSSVVSNVSVVVSRHMDRHFFQWFKEKEKEWAAQDKDKDKDADDPVRQVVDDPVPRDRIDIDIHTWWKWKFKDKPRHTPDTDIFAASDPRSRHIGIDTDMDTHHFAWIKMWMWIGTDPDPDPPRDIDIDIDIDGGDGRGYHYDYDYDPPDDD